Protein AF-V9E8K0-F1 (afdb_monomer_lite)

Foldseek 3Di:
DPPPVVQVCCLVCLLVDDPVRLVVQLVPDPSSVQSSLVVLQVVLCVQQNDFLADFSPSVVLSVLLVLLLDQLQFQKKKKKWKAFPVRDIDIDIQRHWDKDDALVVVVVVVVVVVVLVVVLVVLVVVVVVVVVVPVPDDPVVVVVSVVVNVVSVVVVVVVVVVCVVVVVVCLQPPPFNGHFIKTKRKDKDFADDPVSLVRVVGQKMKIWMWMDSNVPDTDTLAPIDIDDADDWDFDDDDPDTDTRQDWDKDASAAAPDDLAGGSAFMWIWHDHNRMIIIITIHGSQSVCVCPRPFPDHPVQKDKWKWKDKANDIDTFDFFHWHWHQDNRNRWIKIKTKGFKDDQDDDDDDDDDDDDPPDPRSHIDTHPPGHFPQADDPQAWIKIWMWMKMARNVVRDIFTLDTDIDTDHRDPPPDPPPVVVVVVVVPVPDDDDDDDDDDDDDPDDPLPPWDWDWDDDHQAKIWIWTAGSNRTTGMIMIMHTPQSNCCRVVRDDTHPPVPVPD

Radius of gyration: 29.41 Å; chains: 1; bounding box: 73×80×91 Å

pLDDT: mean 72.66, std 20.84, range [24.86, 96.69]

Sequence (501 aa):
MIDASVVAPLPFVLGFCSLSELQRLSQVSRDVSSICELEWRLRTIERFGELRFATSHWRRCFLLRSQFRRKAVDQVTARVYLMNNRGETRFFPIERGTPLMCSRERAVVYNRCKRMFDLSLRINRSIQEISTLIGMVSVDEARGLLNEHISLMASVAALRGSLNFESELFQIFPAPVLLDTNSLLRVTHKFQDEEDEEFLQSSLMMMQVWASIDGVIYRPLAPPSTIQETPDRVQQIGENVEETATYASLKLHELSGMTISIDDNTLRYRLQRDELCVNALVSNTYLLYLFNPLQYRPLDWTFDAMLQVGDARYILPVQREGVFLNTTSYALRVFLSYGKLPENPPSNQEQSVVTESATSTGARGAEDSDPLEIPYDGQREIFAFHLTATNRISKKTYVIASKATCLSLLPSNGTAVERRLRQMSIESTSTLSDEEADENDPNTTSVPPLERHVHLPFDAMICYCFAPSCRLQYVEFAIGFEPLMHLLGVTHFLPDTVAAC

Organism: NCBI:txid1317065

Secondary structure (DSSP, 8-state):
---HHHHTTHHHHGGGS-HHHHHHHTTT-HHHHHHHHHHHHHHHHHHH---SS--S-HHHHHHHHHHHTS-GGGG-EEEEEEEETT--EEEEEE--PEEE--HHHHHHHHHHHHHHHHHHHHHHHHHHHHHHTTTSS-HHHHHHHHHHHHHHHHHHHHHHHHHHHHHHHHHHS------S-EEEEEEEEE--SHHHHHHHT-S-EEEEEEEESSSS--EESSS-EEE-PPPPEEEEETTEEEEE---EEEE--B-TT-SS---TTEEEEEEETTEEEEEEEEEHHHHHHHT-SSS--GGGEEEEEEEEETTEEEEEP--EEEEEE-TTT--EEEEEEES---SS-----------------PPSS-TTPPP--B---SSSEEEEEEEEEEETTT--EEEEEEEEEEE--SPP---THHHHHHHTTTSSS-----------------PPPEEEEEEETTTEEEEEEE-TTS-EEEEEEEEEHHHHHHHTTSS--S-GGGTT-

Structure (mmCIF, N/CA/C/O backbone):
data_AF-V9E8K0-F1
#
_entry.id   AF-V9E8K0-F1
#
loop_
_atom_site.group_PDB
_atom_site.id
_atom_site.type_symbol
_atom_site.label_atom_id
_atom_site.label_alt_id
_atom_site.label_comp_id
_atom_site.label_asym_id
_atom_site.label_entity_id
_atom_site.label_seq_id
_atom_site.pdbx_PDB_ins_code
_atom_site.Cartn_x
_atom_site.Cartn_y
_atom_site.Cartn_z
_atom_site.occupancy
_atom_site.B_iso_or_equiv
_atom_site.auth_seq_id
_atom_site.auth_comp_id
_atom_site.auth_asym_id
_atom_site.auth_atom_id
_atom_site.pdbx_PDB_model_num
ATOM 1 N N . MET A 1 1 ? 10.922 12.868 -39.659 1.00 47.31 1 MET A N 1
ATOM 2 C CA . MET A 1 1 ? 12.319 12.402 -39.573 1.00 47.31 1 MET A CA 1
ATOM 3 C C . MET A 1 1 ? 13.053 13.406 -38.711 1.00 47.31 1 MET A C 1
ATOM 5 O O . MET A 1 1 ? 13.063 14.573 -39.077 1.00 47.31 1 MET A O 1
ATOM 9 N N . ILE A 1 2 ? 13.527 13.000 -37.534 1.00 54.31 2 ILE A N 1
ATOM 10 C CA . ILE A 1 2 ? 14.369 13.864 -36.697 1.00 54.31 2 ILE A CA 1
ATOM 11 C C . ILE A 1 2 ? 15.773 13.798 -37.290 1.00 54.31 2 ILE A C 1
ATOM 13 O O . ILE A 1 2 ? 16.250 12.714 -37.614 1.00 54.31 2 ILE A O 1
ATOM 17 N N . ASP A 1 3 ? 16.375 14.961 -37.501 1.00 59.09 3 ASP A N 1
ATOM 18 C CA . ASP A 1 3 ? 17.667 15.098 -38.159 1.00 59.09 3 ASP A CA 1
ATOM 19 C C . ASP A 1 3 ? 18.757 14.403 -37.322 1.00 59.09 3 ASP A C 1
ATOM 21 O O . ASP A 1 3 ? 18.910 14.682 -36.129 1.00 59.09 3 ASP A O 1
ATOM 25 N N . ALA A 1 4 ? 19.492 13.456 -37.915 1.00 60.75 4 ALA A N 1
ATOM 26 C CA . ALA A 1 4 ? 20.487 12.639 -37.205 1.00 60.75 4 ALA A CA 1
ATOM 27 C C . ALA A 1 4 ? 21.604 13.496 -36.570 1.00 60.75 4 ALA A C 1
ATOM 29 O O . ALA A 1 4 ? 22.212 13.102 -35.572 1.00 60.75 4 ALA A O 1
ATOM 30 N N . SER A 1 5 ? 21.810 14.700 -37.109 1.00 60.84 5 SER A N 1
ATOM 31 C CA . SER A 1 5 ? 22.703 15.745 -36.602 1.00 60.84 5 SER A CA 1
ATOM 32 C C . SER A 1 5 ? 22.314 16.270 -35.208 1.00 60.84 5 SER A C 1
ATOM 34 O O . SER A 1 5 ? 23.192 16.639 -34.431 1.00 60.84 5 SER A O 1
ATOM 36 N N . VAL A 1 6 ? 21.022 16.260 -34.858 1.00 62.91 6 VAL A N 1
ATOM 37 C CA . VAL A 1 6 ? 20.491 16.765 -33.575 1.00 62.91 6 VAL A CA 1
ATOM 38 C C . VAL A 1 6 ? 20.568 15.704 -32.473 1.00 62.91 6 VAL A C 1
ATOM 40 O O . VAL A 1 6 ? 20.659 16.030 -31.291 1.00 62.91 6 VAL A O 1
ATOM 43 N N . VAL A 1 7 ? 20.556 14.422 -32.849 1.00 69.56 7 VAL A N 1
ATOM 44 C CA . VAL A 1 7 ? 20.485 13.292 -31.909 1.00 69.56 7 VAL A CA 1
ATOM 45 C C . VAL A 1 7 ? 21.875 12.809 -31.476 1.00 69.56 7 VAL A C 1
ATOM 47 O O . VAL A 1 7 ? 22.059 12.415 -30.325 1.00 69.56 7 VAL A O 1
ATOM 50 N N . ALA A 1 8 ? 22.870 12.897 -32.363 1.00 74.50 8 ALA A N 1
ATOM 51 C CA . ALA A 1 8 ? 24.246 12.468 -32.109 1.00 74.50 8 ALA A CA 1
ATOM 52 C C . ALA A 1 8 ? 24.926 13.075 -30.856 1.00 74.50 8 ALA A C 1
ATOM 54 O O . ALA A 1 8 ? 25.620 12.330 -30.161 1.00 74.50 8 ALA A O 1
ATOM 55 N N . PRO A 1 9 ? 24.755 14.370 -30.507 1.00 83.62 9 PRO A N 1
ATOM 56 C CA . PRO A 1 9 ? 25.406 14.934 -29.324 1.00 83.62 9 PRO A CA 1
ATOM 57 C C . PRO A 1 9 ? 24.703 14.582 -28.005 1.00 83.62 9 PRO A C 1
ATOM 59 O O . PRO A 1 9 ? 25.306 14.756 -26.947 1.00 83.62 9 PRO A O 1
ATOM 62 N N . LEU A 1 10 ? 23.456 14.088 -28.033 1.00 84.25 10 LEU A N 1
ATOM 63 C CA . LEU A 1 10 ? 22.649 13.890 -26.822 1.00 84.25 10 LEU A CA 1
ATOM 64 C C . LEU A 1 10 ? 23.365 13.056 -25.748 1.00 84.25 10 LEU A C 1
ATOM 66 O O . LEU A 1 10 ? 23.474 13.566 -24.636 1.00 84.25 10 LEU A O 1
ATOM 70 N N . PRO A 1 11 ? 23.924 11.859 -26.025 1.00 86.38 11 PRO A N 1
ATOM 71 C CA . PRO A 1 11 ? 24.576 11.049 -24.991 1.00 86.38 11 PRO A CA 1
ATOM 72 C C . PRO A 1 11 ? 25.681 11.780 -24.216 1.00 86.38 11 PRO A C 1
ATOM 74 O O . PRO A 1 11 ? 25.874 11.509 -23.036 1.00 86.38 11 PRO A O 1
ATOM 77 N N . PHE A 1 12 ? 26.373 12.731 -24.852 1.00 86.69 12 PHE A N 1
ATOM 78 C CA . PHE A 1 12 ? 27.422 13.528 -24.214 1.00 86.69 12 PHE A CA 1
ATOM 79 C C . PHE A 1 12 ? 26.866 14.654 -23.336 1.00 86.69 12 PHE A C 1
ATOM 81 O O . PHE A 1 12 ? 27.519 15.060 -22.382 1.00 86.69 12 PHE A O 1
ATOM 88 N N . VAL A 1 13 ? 25.673 15.167 -23.648 1.00 90.06 13 VAL A N 1
ATOM 89 C CA . VAL A 1 13 ? 25.053 16.297 -22.939 1.00 90.06 13 VAL A CA 1
ATOM 90 C C . VAL A 1 13 ? 24.163 15.830 -21.782 1.00 90.06 13 VAL A C 1
ATOM 92 O O . VAL A 1 13 ? 24.047 16.538 -20.784 1.00 90.06 13 VAL A O 1
ATOM 95 N N . LEU A 1 14 ? 23.559 14.638 -21.879 1.00 92.50 14 LEU A N 1
ATOM 96 C CA . LEU A 1 14 ? 22.559 14.152 -20.916 1.00 92.50 14 LEU A CA 1
ATOM 97 C C . LEU A 1 14 ? 23.055 14.135 -19.461 1.00 92.50 14 LEU A C 1
ATOM 99 O O . LEU A 1 14 ? 22.293 14.506 -18.567 1.00 92.50 14 LEU A O 1
ATOM 103 N N . GLY A 1 15 ? 24.326 13.790 -19.226 1.00 90.75 15 GLY A N 1
ATOM 104 C CA . GLY A 1 15 ? 24.934 13.798 -17.889 1.00 90.75 15 GLY A CA 1
ATOM 105 C C . GLY A 1 15 ? 24.971 15.182 -17.226 1.00 90.75 15 GLY A C 1
ATOM 106 O O . GLY A 1 15 ? 24.965 15.284 -16.002 1.00 90.75 15 GLY A O 1
ATOM 107 N N . PHE A 1 16 ? 24.940 16.258 -18.017 1.00 92.94 16 PHE A N 1
ATOM 108 C CA . PHE A 1 16 ? 24.946 17.641 -17.529 1.00 92.94 16 PHE A CA 1
ATOM 109 C C . PHE A 1 16 ? 23.541 18.221 -17.336 1.00 92.94 16 PHE A C 1
ATOM 111 O O . PHE A 1 16 ? 23.392 19.281 -16.731 1.00 92.94 16 PHE A O 1
ATOM 118 N N . CYS A 1 17 ? 22.498 17.549 -17.832 1.00 94.19 17 CYS A N 1
ATOM 119 C CA . CYS A 1 17 ? 21.128 18.023 -17.689 1.00 94.19 17 CYS A CA 1
ATOM 120 C C . CYS A 1 17 ? 20.660 17.933 -16.231 1.00 94.19 17 CYS A C 1
ATOM 122 O O . CYS A 1 17 ? 20.807 16.907 -15.561 1.00 94.19 17 CYS A O 1
ATOM 124 N N . SER A 1 18 ? 19.970 18.959 -15.750 1.00 94.75 18 SER A N 1
ATOM 125 C CA . SER A 1 18 ? 19.160 18.859 -14.536 1.00 94.75 18 SER A CA 1
ATOM 126 C C . SER A 1 18 ? 18.033 17.826 -14.704 1.00 94.75 18 SER A C 1
ATOM 128 O O . SER A 1 18 ? 17.677 17.421 -15.814 1.00 94.75 18 SER A O 1
ATOM 130 N N . LEU A 1 19 ? 17.437 17.376 -13.593 1.00 93.62 19 LEU A N 1
ATOM 131 C CA . LEU A 1 19 ? 16.329 16.406 -13.638 1.00 93.62 19 LEU A CA 1
ATOM 132 C C . LEU A 1 19 ? 15.124 16.925 -14.437 1.00 93.62 19 LEU A C 1
ATOM 134 O O . LEU A 1 19 ? 14.486 16.158 -15.156 1.00 93.62 19 LEU A O 1
ATOM 138 N N . SER A 1 20 ? 14.822 18.220 -14.328 1.00 94.69 20 SER A N 1
ATOM 139 C CA . SER A 1 20 ? 13.716 18.849 -15.049 1.00 94.69 20 SER A CA 1
ATOM 140 C C . SER A 1 20 ? 13.994 18.938 -16.551 1.00 94.69 20 SER A C 1
ATOM 142 O O . SER A 1 20 ? 13.098 18.662 -17.349 1.00 94.69 20 SER A O 1
ATOM 144 N N . GLU A 1 21 ? 15.225 19.262 -16.952 1.00 95.06 21 GLU A N 1
ATOM 145 C CA . GLU A 1 21 ? 15.648 19.263 -18.357 1.00 95.06 21 GLU A CA 1
ATOM 146 C C . GLU A 1 21 ? 15.596 17.859 -18.955 1.00 95.06 21 GLU A C 1
ATOM 148 O O . GLU A 1 21 ? 14.969 17.667 -19.995 1.00 95.06 21 GLU A O 1
ATOM 153 N N . LEU A 1 22 ? 16.157 16.860 -18.265 1.00 95.00 22 LEU A N 1
ATOM 154 C CA . LEU A 1 22 ? 16.130 15.467 -18.711 1.00 95.00 22 LEU A CA 1
ATOM 155 C C . LEU A 1 22 ? 14.690 14.955 -18.877 1.00 95.00 22 LEU A C 1
ATOM 157 O O . LEU A 1 22 ? 14.371 14.267 -19.852 1.00 95.00 22 LEU A O 1
ATOM 161 N N . GLN A 1 23 ? 13.790 15.325 -17.961 1.00 93.81 23 GLN A N 1
ATOM 162 C CA . GLN A 1 23 ? 12.373 14.968 -18.041 1.00 93.81 23 GLN A CA 1
ATOM 163 C C . GLN A 1 23 ? 11.674 15.598 -19.248 1.00 93.81 23 GLN A C 1
ATOM 165 O O . GLN A 1 23 ? 10.901 14.904 -19.913 1.00 93.81 23 GLN A O 1
ATOM 170 N N . ARG A 1 24 ? 11.951 16.874 -19.546 1.00 93.62 24 ARG A N 1
ATOM 171 C CA . ARG A 1 24 ? 11.415 17.561 -20.731 1.00 93.62 24 ARG A CA 1
ATOM 172 C C . ARG A 1 24 ? 11.976 16.962 -22.021 1.00 93.62 24 ARG A C 1
ATOM 174 O O . ARG A 1 24 ? 11.206 16.670 -22.929 1.00 93.62 24 ARG A O 1
ATOM 181 N N . LEU A 1 25 ? 13.283 16.696 -22.081 1.00 92.06 25 LEU A N 1
ATOM 182 C CA . LEU A 1 25 ? 13.934 16.050 -23.229 1.00 92.06 25 LEU A CA 1
ATOM 183 C C . LEU A 1 25 ? 13.323 14.678 -23.528 1.00 92.06 25 LEU A C 1
ATOM 185 O O . LEU A 1 25 ? 12.982 14.381 -24.670 1.00 92.06 25 LEU A O 1
ATOM 189 N N . SER A 1 26 ? 13.061 13.888 -22.485 1.00 91.25 26 SER A N 1
ATOM 190 C CA . SER A 1 26 ? 12.426 12.568 -22.600 1.00 91.25 26 SER A CA 1
ATOM 191 C C . SER A 1 26 ? 10.980 12.610 -23.131 1.00 91.25 26 SER A C 1
ATOM 193 O O . SER A 1 26 ? 10.356 11.564 -23.289 1.00 91.25 26 SER A O 1
ATOM 195 N N . GLN A 1 27 ? 10.391 13.792 -23.332 1.00 90.81 27 GLN A N 1
ATOM 196 C CA . GLN A 1 27 ? 9.046 13.978 -23.891 1.00 90.81 27 GLN A CA 1
ATOM 197 C C . GLN A 1 27 ? 9.064 14.500 -25.336 1.00 90.81 27 GLN A C 1
ATOM 199 O O . GLN A 1 27 ? 8.005 14.564 -25.952 1.00 90.81 27 GLN A O 1
ATOM 204 N N . VAL A 1 28 ? 10.233 14.854 -25.886 1.00 89.94 28 VAL A N 1
ATOM 205 C CA . VAL A 1 28 ? 10.355 15.471 -27.219 1.00 89.94 28 VAL A CA 1
ATOM 206 C C . VAL A 1 28 ? 9.994 14.490 -28.335 1.00 89.94 28 VAL A C 1
ATOM 208 O O . VAL A 1 28 ? 9.241 14.828 -29.245 1.00 89.94 28 VAL A O 1
ATOM 211 N N . SER A 1 29 ? 10.532 13.271 -28.285 1.00 89.50 29 SER A N 1
ATOM 212 C CA . SER A 1 29 ? 10.239 12.218 -29.259 1.00 89.50 29 SER A CA 1
ATOM 213 C C . SER A 1 29 ? 10.556 10.831 -28.703 1.00 89.50 29 SER A C 1
ATOM 215 O O . SER A 1 29 ? 11.235 10.699 -27.683 1.00 89.50 29 SER A O 1
ATOM 217 N N . ARG A 1 30 ? 10.091 9.781 -29.393 1.00 88.25 30 ARG A N 1
ATOM 218 C CA . ARG A 1 30 ? 10.386 8.388 -29.024 1.00 88.25 30 ARG A CA 1
ATOM 219 C C . ARG A 1 30 ? 11.887 8.085 -29.080 1.00 88.25 30 ARG A C 1
ATOM 221 O O . ARG A 1 30 ? 12.404 7.467 -28.154 1.00 88.25 30 ARG A O 1
ATOM 228 N N . ASP A 1 31 ? 12.571 8.564 -30.117 1.00 88.06 31 ASP A N 1
ATOM 229 C CA . ASP A 1 31 ? 14.006 8.332 -30.313 1.00 88.06 31 ASP A CA 1
ATOM 230 C C . ASP A 1 31 ? 14.822 9.020 -29.213 1.00 88.06 31 ASP A C 1
ATOM 232 O O . ASP A 1 31 ? 15.639 8.379 -28.555 1.00 88.06 31 ASP A O 1
ATOM 236 N N . VAL A 1 32 ? 14.520 10.292 -28.921 1.00 90.25 32 VAL A N 1
ATOM 237 C CA . VAL A 1 32 ? 15.170 11.038 -27.830 1.00 90.25 32 VAL A CA 1
ATOM 238 C C . VAL A 1 32 ? 14.882 10.377 -26.484 1.00 90.25 32 VAL A C 1
ATOM 240 O O . VAL A 1 32 ? 15.805 10.167 -25.702 1.00 90.25 32 VAL A O 1
ATOM 243 N N . SER A 1 33 ? 13.631 9.973 -26.228 1.00 90.44 33 SER A N 1
ATOM 244 C CA . SER A 1 33 ? 13.269 9.266 -24.996 1.00 90.44 33 SER A CA 1
ATOM 245 C C . SER A 1 33 ? 14.080 7.987 -24.819 1.00 90.44 33 SER A C 1
ATOM 247 O O . SER A 1 33 ? 14.540 7.733 -23.712 1.00 90.44 33 SER A O 1
ATOM 249 N N . SER A 1 34 ? 14.279 7.199 -25.881 1.00 90.62 34 SER A N 1
ATOM 250 C CA . SER A 1 34 ? 15.046 5.949 -25.807 1.00 90.62 34 SER A CA 1
ATOM 251 C C . SER A 1 34 ? 16.511 6.176 -25.426 1.00 90.62 34 SER A C 1
ATOM 253 O O . SER A 1 34 ? 17.070 5.405 -24.650 1.00 90.62 34 SER A O 1
ATOM 255 N N . ILE A 1 35 ? 17.109 7.274 -25.893 1.00 92.50 35 ILE A N 1
ATOM 256 C CA . ILE A 1 35 ? 18.480 7.660 -25.542 1.00 92.50 35 ILE A CA 1
ATOM 257 C C . ILE A 1 35 ? 18.530 8.171 -24.099 1.00 92.50 35 ILE A C 1
ATOM 259 O O . ILE A 1 35 ? 19.432 7.804 -23.346 1.00 92.50 35 ILE A O 1
ATOM 263 N N . CYS A 1 36 ? 17.535 8.959 -23.677 1.00 94.50 36 CYS A N 1
ATOM 264 C CA . CYS A 1 36 ? 17.428 9.438 -22.300 1.00 94.50 36 CYS A CA 1
ATOM 265 C C . CYS A 1 36 ? 17.302 8.300 -21.273 1.00 94.50 36 CYS A C 1
ATOM 267 O O . CYS A 1 36 ? 17.732 8.487 -20.137 1.00 94.50 36 CYS A O 1
ATOM 269 N N . GLU A 1 37 ? 16.746 7.133 -21.628 1.00 94.81 37 GLU A N 1
ATOM 270 C CA . GLU A 1 37 ? 16.641 5.987 -20.705 1.00 94.81 37 GLU A CA 1
ATOM 271 C C . GLU A 1 37 ? 18.011 5.509 -20.189 1.00 94.81 37 GLU A C 1
ATOM 273 O O . GLU A 1 37 ? 18.098 5.029 -19.059 1.00 94.81 37 GLU A O 1
ATOM 278 N N . LEU A 1 38 ? 19.093 5.685 -20.961 1.00 93.50 38 LEU A N 1
ATOM 279 C CA . LEU A 1 38 ? 20.454 5.358 -20.515 1.00 93.50 38 LEU A CA 1
ATOM 280 C C . LEU A 1 38 ? 20.895 6.246 -19.347 1.00 93.50 38 LEU A C 1
ATOM 282 O O . LEU A 1 38 ? 21.416 5.750 -18.350 1.00 93.50 38 LEU A O 1
ATOM 286 N N . GLU A 1 39 ? 20.630 7.547 -19.440 1.00 95.75 39 GLU A N 1
ATOM 287 C CA . GLU A 1 39 ? 20.922 8.494 -18.364 1.00 95.75 39 GLU A CA 1
ATOM 288 C C . GLU A 1 39 ? 19.992 8.271 -17.162 1.00 95.75 39 GLU A C 1
ATOM 290 O O . GLU A 1 39 ? 20.435 8.268 -16.012 1.00 95.75 39 GLU A O 1
ATOM 295 N N . TRP A 1 40 ? 18.702 8.002 -17.403 1.00 96.69 40 TRP A N 1
ATOM 296 C CA . TRP A 1 40 ? 17.770 7.643 -16.330 1.00 96.69 40 TRP A CA 1
ATOM 297 C C . TRP A 1 40 ? 18.204 6.390 -15.578 1.00 96.69 40 TRP A C 1
ATOM 299 O O . TRP A 1 40 ? 18.036 6.334 -14.358 1.00 96.69 40 TRP A O 1
ATOM 309 N N . ARG A 1 41 ? 18.782 5.400 -16.267 1.00 96.31 41 ARG A N 1
ATOM 310 C CA . ARG A 1 41 ? 19.356 4.212 -15.633 1.00 96.31 41 ARG A CA 1
ATOM 311 C C . ARG A 1 41 ? 20.466 4.586 -14.660 1.00 96.31 41 ARG A C 1
ATOM 313 O O . ARG A 1 41 ? 20.396 4.172 -13.505 1.00 96.31 41 ARG A O 1
ATOM 320 N N . LEU A 1 42 ? 21.447 5.378 -15.100 1.00 95.81 42 LEU A N 1
ATOM 321 C CA . LEU A 1 42 ? 22.566 5.806 -14.253 1.00 95.81 42 LEU A CA 1
ATOM 322 C C . LEU A 1 42 ? 22.064 6.529 -12.999 1.00 95.81 42 LEU A C 1
ATOM 324 O O . LEU A 1 42 ? 22.392 6.123 -11.887 1.00 95.81 42 LEU A O 1
ATOM 328 N N . ARG A 1 43 ? 21.161 7.505 -13.165 1.00 96.06 43 ARG A N 1
ATOM 329 C CA . ARG A 1 43 ? 20.579 8.262 -12.042 1.00 96.06 43 ARG A CA 1
ATOM 330 C C . ARG A 1 43 ? 19.723 7.412 -11.112 1.00 96.06 43 ARG A C 1
ATOM 332 O O . ARG A 1 43 ? 19.647 7.691 -9.919 1.00 96.06 43 ARG A O 1
ATOM 339 N N . THR A 1 44 ? 19.043 6.397 -11.643 1.00 96.25 44 THR A N 1
ATOM 340 C CA . THR A 1 44 ? 18.262 5.461 -10.822 1.00 96.25 44 THR A CA 1
ATOM 341 C C . THR A 1 44 ? 19.187 4.617 -9.961 1.00 96.25 44 THR A C 1
ATOM 343 O O . THR A 1 44 ? 18.964 4.537 -8.759 1.00 96.25 44 THR A O 1
ATOM 346 N N . ILE A 1 45 ? 20.239 4.043 -10.550 1.00 95.69 45 ILE A N 1
ATOM 347 C CA . ILE A 1 45 ? 21.202 3.202 -9.829 1.00 95.69 45 ILE A CA 1
ATOM 348 C C . ILE A 1 45 ? 21.948 4.022 -8.776 1.00 95.69 45 ILE A C 1
ATOM 350 O O . ILE A 1 45 ? 22.035 3.600 -7.627 1.00 95.69 45 ILE A O 1
ATOM 354 N N . GLU A 1 46 ? 22.421 5.215 -9.135 1.00 95.31 46 GLU A N 1
ATOM 355 C CA . GLU A 1 46 ? 23.119 6.113 -8.210 1.00 95.31 46 GLU A CA 1
ATOM 356 C C . GLU A 1 46 ? 22.240 6.497 -7.012 1.00 95.31 46 GLU A C 1
ATOM 358 O O . GLU A 1 46 ? 22.695 6.505 -5.869 1.00 95.31 46 GLU A O 1
ATOM 363 N N . ARG A 1 47 ? 20.961 6.804 -7.257 1.00 94.56 47 ARG A N 1
ATOM 364 C CA . ARG A 1 47 ? 20.073 7.348 -6.224 1.00 94.56 47 ARG A CA 1
ATOM 365 C C . ARG A 1 47 ? 19.328 6.293 -5.411 1.00 94.56 47 ARG A C 1
ATOM 367 O O . ARG A 1 47 ? 19.015 6.548 -4.250 1.00 94.56 47 ARG A O 1
ATOM 374 N N . PHE A 1 48 ? 18.980 5.167 -6.025 1.00 94.12 48 PHE A N 1
ATOM 375 C CA . PHE A 1 48 ? 18.075 4.159 -5.463 1.00 94.12 48 PHE A CA 1
ATOM 376 C C . PHE A 1 48 ? 18.682 2.751 -5.419 1.00 94.12 48 PHE A C 1
ATOM 378 O O . PHE A 1 48 ? 18.059 1.844 -4.867 1.00 94.12 48 PHE A O 1
ATOM 385 N N . GLY A 1 49 ? 19.890 2.563 -5.952 1.00 92.50 49 GLY A N 1
ATOM 386 C CA . GLY A 1 49 ? 20.533 1.260 -6.073 1.00 92.50 49 GLY A CA 1
ATOM 387 C C . GLY A 1 49 ? 20.026 0.446 -7.264 1.00 92.50 49 GLY A C 1
ATOM 388 O O . GLY A 1 49 ? 19.192 0.886 -8.060 1.00 92.50 49 GLY A O 1
ATOM 389 N N . GLU A 1 50 ? 20.561 -0.765 -7.402 1.00 90.56 50 GLU A N 1
ATOM 390 C CA . GLU A 1 50 ? 20.192 -1.664 -8.492 1.00 90.56 50 GLU A CA 1
ATOM 391 C C . GLU A 1 50 ? 18.755 -2.187 -8.363 1.00 90.56 50 GLU A C 1
ATOM 393 O O . GLU A 1 50 ? 18.267 -2.509 -7.275 1.00 90.56 50 GLU A O 1
ATOM 398 N N . LEU A 1 51 ? 18.076 -2.309 -9.507 1.00 89.94 51 LEU A N 1
ATOM 399 C CA . LEU A 1 51 ? 16.762 -2.938 -9.584 1.00 89.94 51 LEU A CA 1
ATOM 400 C C . LEU A 1 51 ? 16.914 -4.461 -9.611 1.00 89.94 51 LEU A C 1
ATOM 402 O O . LEU A 1 51 ? 17.752 -5.004 -10.324 1.00 89.94 51 LEU A O 1
ATOM 406 N N . ARG A 1 52 ? 16.034 -5.163 -8.894 1.00 85.50 52 ARG A N 1
ATOM 407 C CA . ARG A 1 52 ? 15.985 -6.638 -8.852 1.00 85.50 52 ARG A CA 1
ATOM 408 C C . ARG A 1 52 ? 15.235 -7.261 -10.040 1.00 85.50 52 ARG A C 1
ATOM 410 O O . ARG A 1 52 ? 14.912 -8.447 -10.030 1.00 85.50 52 ARG A O 1
ATOM 417 N N . PHE A 1 53 ? 14.935 -6.460 -11.057 1.00 88.75 53 PHE A N 1
ATOM 418 C CA . PHE A 1 53 ? 14.259 -6.873 -12.280 1.00 88.75 53 PHE A CA 1
ATOM 419 C C . PHE A 1 53 ? 14.809 -6.102 -13.484 1.00 88.75 53 PHE A C 1
ATOM 421 O O . PHE A 1 53 ? 15.290 -4.976 -13.353 1.00 88.75 53 PHE A O 1
ATOM 428 N N . ALA A 1 54 ? 14.724 -6.708 -14.668 1.00 88.88 54 ALA A N 1
ATOM 429 C CA . ALA A 1 54 ? 15.128 -6.066 -15.913 1.00 88.88 54 ALA A CA 1
ATOM 430 C C . ALA A 1 54 ? 14.030 -5.123 -16.425 1.00 88.88 54 ALA A C 1
ATOM 432 O O . ALA A 1 54 ? 12.856 -5.492 -16.464 1.00 88.88 54 ALA A O 1
ATOM 433 N N . THR A 1 55 ? 14.412 -3.919 -16.855 1.00 90.62 55 THR A N 1
ATOM 434 C CA . THR A 1 55 ? 13.489 -2.927 -17.418 1.00 90.62 55 THR A CA 1
ATOM 435 C C . THR A 1 55 ? 14.161 -2.059 -18.478 1.00 90.62 55 THR A C 1
ATOM 437 O O . THR A 1 55 ? 15.361 -1.789 -18.417 1.00 90.62 55 THR A O 1
ATOM 440 N N . SER A 1 56 ? 13.363 -1.596 -19.438 1.00 88.94 56 SER A N 1
ATOM 441 C CA . SER A 1 56 ? 13.707 -0.532 -20.387 1.00 88.94 56 SER A CA 1
ATOM 442 C C . SER A 1 56 ? 13.074 0.818 -20.023 1.00 88.94 56 SER A C 1
ATOM 444 O O . SER A 1 56 ? 13.224 1.778 -20.769 1.00 88.94 56 SER A O 1
ATOM 446 N N . HIS A 1 57 ? 12.343 0.899 -18.907 1.00 92.00 57 HIS A N 1
ATOM 447 C CA . HIS A 1 57 ? 11.561 2.068 -18.493 1.00 92.00 57 HIS A CA 1
ATOM 448 C C . HIS A 1 57 ? 12.125 2.710 -17.216 1.00 92.00 57 HIS A C 1
ATOM 450 O O . HIS A 1 57 ? 11.394 2.985 -16.258 1.00 92.00 57 HIS A O 1
ATOM 456 N N . TRP A 1 58 ? 13.433 2.966 -17.206 1.00 94.81 58 TRP A N 1
ATOM 457 C CA . TRP A 1 58 ? 14.177 3.527 -16.076 1.00 94.81 58 TRP A CA 1
ATOM 458 C C . TRP A 1 58 ? 13.621 4.866 -15.613 1.00 94.81 58 TRP A C 1
ATOM 460 O O . TRP A 1 58 ? 13.481 5.088 -14.410 1.00 94.81 58 TRP A O 1
ATOM 470 N N . ARG A 1 59 ? 13.203 5.725 -16.547 1.00 94.38 59 ARG A N 1
ATOM 471 C CA . ARG A 1 59 ? 12.534 6.990 -16.228 1.00 94.38 59 ARG A CA 1
ATOM 472 C C . ARG A 1 59 ? 11.326 6.790 -15.314 1.00 94.38 59 ARG A C 1
ATOM 474 O O . ARG A 1 59 ? 11.139 7.541 -14.358 1.00 94.38 59 ARG A O 1
ATOM 481 N N . ARG A 1 60 ? 10.472 5.806 -15.613 1.00 93.06 60 ARG A N 1
ATOM 482 C CA . ARG A 1 60 ? 9.248 5.555 -14.834 1.00 93.06 60 ARG A CA 1
ATOM 483 C C . ARG A 1 60 ? 9.591 5.056 -13.436 1.00 93.06 60 ARG A C 1
ATOM 485 O O . ARG A 1 60 ? 9.021 5.565 -12.476 1.00 93.06 60 ARG A O 1
ATOM 492 N N . CYS A 1 61 ? 10.551 4.136 -13.326 1.00 94.19 61 CYS A N 1
ATOM 493 C CA . CYS A 1 61 ? 11.063 3.669 -12.037 1.00 94.19 61 CYS A CA 1
ATOM 494 C C . CYS A 1 61 ? 11.618 4.837 -11.212 1.00 94.19 61 CYS A C 1
ATOM 496 O O . CYS A 1 61 ? 11.226 5.012 -10.062 1.00 94.19 61 CYS A O 1
ATOM 498 N N . PHE A 1 62 ? 12.448 5.699 -11.810 1.00 95.31 62 PHE A N 1
ATOM 499 C CA . PHE A 1 62 ? 12.999 6.874 -11.134 1.00 95.31 62 PHE A CA 1
ATOM 500 C C . PHE A 1 62 ? 11.905 7.794 -10.581 1.00 95.31 62 PHE A C 1
ATOM 502 O O . PHE A 1 62 ? 11.966 8.212 -9.423 1.00 95.31 62 PHE A O 1
ATOM 509 N N . LEU A 1 63 ? 10.904 8.126 -11.404 1.00 93.88 63 LEU A N 1
ATOM 510 C CA . LEU A 1 63 ? 9.810 9.017 -11.011 1.00 93.88 63 LEU A CA 1
ATOM 511 C C . LEU A 1 63 ? 8.955 8.402 -9.898 1.00 93.88 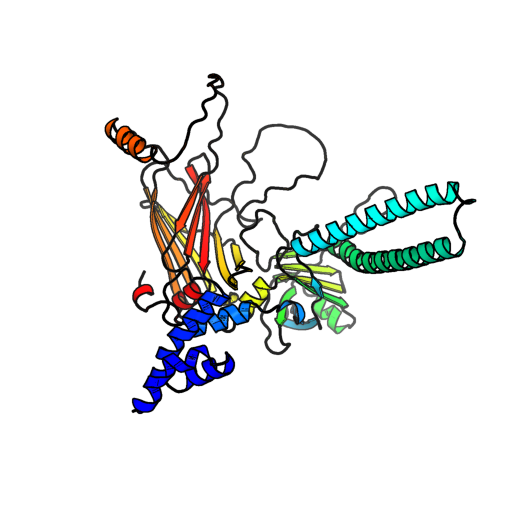63 LEU A C 1
ATOM 513 O O . LEU A 1 63 ? 8.614 9.092 -8.939 1.00 93.88 63 LEU A O 1
ATOM 517 N N . LEU A 1 64 ? 8.662 7.104 -9.989 1.00 94.81 64 LEU A N 1
ATOM 518 C CA . LEU A 1 64 ? 7.893 6.389 -8.977 1.00 94.81 64 LEU A CA 1
ATOM 519 C C . LEU A 1 64 ? 8.643 6.308 -7.639 1.00 94.81 64 LEU A C 1
ATOM 521 O O . LEU A 1 64 ? 8.091 6.675 -6.604 1.00 94.81 64 LEU A O 1
ATOM 525 N N . ARG A 1 65 ? 9.927 5.934 -7.652 1.00 94.25 65 ARG A N 1
ATOM 526 C CA . ARG A 1 65 ? 10.783 5.918 -6.450 1.00 94.25 65 ARG A CA 1
ATOM 527 C C . ARG A 1 65 ? 10.963 7.306 -5.844 1.00 94.25 65 ARG A C 1
ATOM 529 O O . ARG A 1 65 ? 10.956 7.462 -4.626 1.00 94.25 65 ARG A O 1
ATOM 536 N N . SER A 1 66 ? 11.058 8.335 -6.686 1.00 93.69 66 SER A N 1
ATOM 537 C CA . SER A 1 66 ? 11.094 9.729 -6.232 1.00 93.69 66 SER A CA 1
ATOM 538 C C . SER A 1 66 ? 9.795 10.142 -5.537 1.00 93.69 66 SER A C 1
ATOM 540 O O . SER A 1 66 ? 9.847 10.865 -4.544 1.00 93.69 66 SER A O 1
ATOM 542 N N . GLN A 1 67 ? 8.641 9.662 -6.010 1.00 92.12 67 GLN A N 1
ATOM 543 C CA . GLN A 1 67 ? 7.354 9.882 -5.350 1.00 92.12 67 GLN A CA 1
ATOM 544 C C . GLN A 1 67 ? 7.285 9.151 -4.000 1.00 92.12 67 GLN A C 1
ATOM 546 O O . GLN A 1 67 ? 6.856 9.751 -3.017 1.00 92.12 67 GLN A O 1
ATOM 551 N N . PHE A 1 68 ? 7.769 7.907 -3.917 1.00 92.12 68 PHE A N 1
ATOM 552 C CA . PHE A 1 68 ? 7.812 7.141 -2.662 1.00 92.12 68 PHE A CA 1
ATOM 553 C C . PHE A 1 68 ? 8.802 7.673 -1.624 1.00 92.12 68 PHE A C 1
ATOM 555 O O . PHE A 1 68 ? 8.721 7.327 -0.453 1.00 92.12 68 PHE A O 1
ATOM 562 N N . ARG A 1 69 ? 9.706 8.571 -2.008 1.00 90.88 69 ARG A N 1
ATOM 563 C CA . ARG A 1 69 ? 10.567 9.274 -1.054 1.00 90.88 69 ARG A CA 1
ATOM 564 C C . ARG A 1 69 ? 9.842 10.366 -0.252 1.00 90.88 69 ARG A C 1
ATOM 566 O O . ARG A 1 69 ? 10.392 10.872 0.727 1.00 90.88 69 ARG A O 1
ATOM 573 N N . ARG A 1 70 ? 8.642 10.783 -0.662 1.00 88.94 70 ARG A N 1
ATOM 574 C CA . ARG A 1 70 ? 7.908 11.872 -0.000 1.00 88.94 70 ARG A CA 1
ATOM 575 C C . ARG A 1 70 ? 7.440 11.465 1.400 1.00 88.94 70 ARG A C 1
ATOM 577 O O . ARG A 1 70 ? 7.060 10.321 1.633 1.00 88.94 70 ARG A O 1
ATOM 584 N N . LYS A 1 71 ? 7.396 12.445 2.304 1.00 86.75 71 LYS A N 1
ATOM 585 C CA . LYS A 1 71 ? 6.704 12.350 3.594 1.00 86.75 71 LYS A CA 1
ATOM 586 C C . LYS A 1 71 ? 5.263 12.828 3.420 1.00 86.75 71 LYS A C 1
ATOM 588 O O . LYS A 1 71 ? 4.955 13.996 3.627 1.00 86.75 71 LYS A O 1
ATOM 593 N N . ALA A 1 72 ? 4.398 11.939 2.943 1.00 87.50 72 ALA A N 1
ATOM 594 C CA . ALA A 1 72 ? 2.974 12.211 2.771 1.00 87.50 72 ALA A CA 1
ATOM 595 C C . ALA A 1 72 ? 2.275 12.501 4.110 1.00 87.50 72 ALA A C 1
ATOM 597 O O . ALA A 1 72 ? 1.338 13.293 4.137 1.00 87.50 72 ALA A O 1
ATOM 598 N N . VAL A 1 73 ? 2.771 11.919 5.210 1.00 86.31 73 VAL A N 1
ATOM 599 C CA . VAL A 1 73 ? 2.218 12.055 6.573 1.00 86.31 73 VAL A CA 1
ATOM 600 C C . VAL A 1 73 ? 2.069 13.494 7.075 1.00 86.31 73 VAL A C 1
ATOM 602 O O . VAL A 1 73 ? 1.174 13.756 7.877 1.00 86.31 73 VAL A O 1
ATOM 605 N N . ASP A 1 74 ? 2.888 14.430 6.583 1.00 84.62 74 ASP A N 1
ATOM 606 C CA . ASP A 1 74 ? 2.932 15.820 7.064 1.00 84.62 74 ASP A CA 1
ATOM 607 C C . ASP A 1 74 ? 1.749 16.683 6.577 1.00 84.62 74 ASP A C 1
ATOM 609 O O . ASP A 1 74 ? 1.502 17.774 7.110 1.00 84.62 74 ASP A O 1
ATOM 613 N N . GLN A 1 75 ? 1.043 16.217 5.540 1.00 86.69 75 GLN A N 1
ATOM 614 C CA . GLN A 1 75 ? -0.009 16.952 4.820 1.00 86.69 75 GLN A CA 1
ATOM 615 C C . GLN A 1 75 ? -1.325 16.165 4.732 1.00 86.69 75 GLN A C 1
ATOM 617 O O . GLN A 1 75 ? -2.198 16.495 3.932 1.00 86.69 75 GLN A O 1
ATOM 622 N N . VAL A 1 76 ? -1.480 15.114 5.540 1.00 92.38 76 VAL A N 1
ATOM 623 C CA . VAL A 1 76 ? -2.679 14.272 5.488 1.00 92.38 76 VAL A CA 1
ATOM 624 C C . VAL A 1 76 ? -3.854 14.990 6.130 1.00 92.38 76 VAL A C 1
ATOM 626 O O . VAL A 1 76 ? -3.757 15.520 7.234 1.00 92.38 76 VAL A O 1
ATOM 629 N N . THR A 1 77 ? -4.981 14.948 5.443 1.00 94.56 77 THR A N 1
ATOM 630 C CA . THR A 1 77 ? -6.307 15.334 5.919 1.00 94.56 77 THR A CA 1
ATOM 631 C C . THR A 1 77 ? -7.235 14.138 5.753 1.00 94.56 77 THR A C 1
ATOM 633 O O . THR A 1 77 ? -6.906 13.185 5.038 1.00 94.56 77 THR A O 1
ATOM 636 N N . ALA A 1 78 ? -8.390 14.147 6.408 1.00 94.88 78 ALA A N 1
ATOM 637 C CA . ALA A 1 78 ? -9.368 13.086 6.213 1.00 94.88 78 ALA A CA 1
ATOM 638 C C . ALA A 1 78 ? -10.806 13.572 6.356 1.00 94.88 78 ALA A C 1
ATOM 640 O O . ALA A 1 78 ? -11.075 14.682 6.800 1.00 94.88 78 ALA A O 1
ATOM 641 N N . ARG A 1 79 ? -11.740 12.724 5.944 1.00 95.25 79 ARG A N 1
ATOM 642 C CA . ARG A 1 79 ? -13.176 12.870 6.153 1.00 95.25 79 ARG A CA 1
ATOM 643 C C . ARG A 1 79 ? -13.712 11.554 6.675 1.00 95.25 79 ARG A C 1
ATOM 645 O O . ARG A 1 79 ? -13.461 10.505 6.083 1.00 95.25 79 ARG A O 1
ATOM 652 N N . VAL A 1 80 ? -14.438 11.614 7.776 1.00 94.31 80 VAL A N 1
ATOM 653 C CA . VAL A 1 80 ? -15.168 10.470 8.315 1.00 94.31 80 VAL A CA 1
ATOM 654 C C . VAL A 1 80 ? -16.577 10.547 7.765 1.00 94.31 80 VAL A C 1
ATOM 656 O O . VAL A 1 80 ? -17.261 11.528 8.025 1.00 94.31 80 VAL A O 1
ATOM 659 N N . TYR A 1 81 ? -16.994 9.543 7.003 1.00 94.56 81 TYR A N 1
ATOM 660 C CA . TYR A 1 81 ? -18.365 9.393 6.532 1.00 94.56 81 TYR A CA 1
ATOM 661 C C . TYR A 1 81 ? -19.094 8.391 7.421 1.00 94.56 81 TYR A C 1
ATOM 663 O O . TYR A 1 81 ? -18.576 7.299 7.662 1.00 94.56 81 TYR A O 1
ATOM 671 N N . LEU A 1 82 ? -20.290 8.754 7.870 1.00 92.94 82 LEU A N 1
ATOM 672 C CA . LEU A 1 82 ? -21.235 7.874 8.544 1.00 92.94 82 LEU A CA 1
ATOM 673 C C . LEU A 1 82 ? -22.469 7.696 7.677 1.00 92.94 82 LEU A C 1
ATOM 675 O O . LEU A 1 82 ? -22.971 8.671 7.123 1.00 92.94 82 LEU A O 1
ATOM 679 N N . MET A 1 83 ? -22.973 6.471 7.603 1.00 92.12 83 MET A N 1
ATOM 680 C CA . MET A 1 83 ? -24.231 6.150 6.945 1.00 92.12 83 MET A CA 1
ATOM 681 C C . MET A 1 83 ? -25.108 5.316 7.873 1.00 92.12 83 MET A C 1
ATOM 683 O O . MET A 1 83 ? -24.635 4.321 8.426 1.00 92.12 83 MET A O 1
ATOM 687 N N . ASN A 1 84 ? -26.367 5.709 8.041 1.00 90.00 84 ASN A N 1
ATOM 688 C CA . ASN A 1 84 ? -27.340 4.938 8.815 1.00 90.00 84 ASN A CA 1
ATOM 689 C C . ASN A 1 84 ? -28.068 3.898 7.939 1.00 90.00 84 ASN A C 1
ATOM 691 O O . ASN A 1 84 ? -27.847 3.806 6.728 1.00 90.00 84 ASN A O 1
ATOM 695 N N . ASN A 1 85 ? -28.953 3.099 8.539 1.00 86.25 85 ASN A N 1
ATOM 696 C CA . ASN A 1 85 ? -29.712 2.067 7.826 1.00 86.25 85 ASN A CA 1
ATOM 697 C C . ASN A 1 85 ? -30.752 2.626 6.830 1.00 86.25 85 ASN A C 1
ATOM 699 O O . ASN A 1 85 ? -31.216 1.882 5.966 1.00 86.25 85 ASN A O 1
ATOM 703 N N . ARG A 1 86 ? -31.090 3.920 6.922 1.00 85.94 86 ARG A N 1
ATOM 704 C CA . ARG A 1 86 ? -31.974 4.637 5.989 1.00 85.94 86 ARG A CA 1
ATOM 705 C C . ARG A 1 86 ? -31.227 5.151 4.754 1.00 85.94 86 ARG A C 1
ATOM 707 O O . ARG A 1 86 ? -31.859 5.603 3.804 1.00 85.94 86 ARG A O 1
ATOM 714 N N . GLY A 1 87 ? -29.894 5.060 4.747 1.00 84.44 87 GLY A N 1
ATOM 715 C CA . GLY A 1 87 ? -29.039 5.582 3.680 1.00 84.44 87 GLY A CA 1
ATOM 716 C C . GLY A 1 87 ? -28.734 7.076 3.807 1.00 84.44 87 GLY A C 1
ATOM 717 O O . GLY A 1 87 ? -28.155 7.654 2.890 1.00 84.44 87 GLY A O 1
ATOM 718 N N . GLU A 1 88 ? -29.094 7.708 4.926 1.00 88.75 88 GLU A N 1
ATOM 719 C CA . GLU A 1 88 ? -28.687 9.079 5.222 1.00 88.75 88 GLU A CA 1
ATOM 720 C C . GLU A 1 88 ? -27.192 9.090 5.530 1.00 88.75 88 GLU A C 1
ATOM 722 O O . GLU A 1 88 ? -26.689 8.225 6.253 1.00 88.75 88 GLU A O 1
ATOM 727 N N . THR A 1 89 ? -26.472 10.067 4.978 1.00 90.31 89 THR A N 1
ATOM 728 C CA . THR A 1 89 ? -25.018 10.167 5.119 1.00 90.31 89 THR A CA 1
ATOM 729 C C . THR A 1 89 ? -24.608 11.485 5.743 1.00 90.31 89 THR A C 1
ATOM 731 O O . THR A 1 89 ? -24.990 12.548 5.254 1.00 90.31 89 THR A O 1
ATOM 734 N N . ARG A 1 90 ? -23.743 11.415 6.749 1.00 90.00 90 ARG A N 1
ATOM 735 C CA . ARG A 1 90 ? -23.112 12.572 7.389 1.00 90.00 90 ARG A CA 1
ATOM 736 C C . ARG A 1 90 ? -21.605 12.475 7.249 1.00 90.00 90 ARG A C 1
ATOM 738 O O . ARG A 1 90 ? -21.067 11.373 7.133 1.00 90.00 90 ARG A O 1
ATOM 745 N N . PHE A 1 91 ? -20.914 13.612 7.243 1.00 91.12 91 PHE A N 1
ATOM 746 C CA . PHE A 1 91 ? -19.458 13.603 7.234 1.00 91.12 91 PHE A CA 1
ATOM 747 C C . PHE A 1 91 ? -18.850 14.668 8.135 1.00 91.12 91 PHE A C 1
ATOM 749 O O . PHE A 1 91 ? -19.400 15.755 8.290 1.00 91.12 91 PHE A O 1
ATOM 756 N N . PHE A 1 92 ? -17.665 14.359 8.657 1.00 91.50 92 PHE A N 1
ATOM 757 C CA . PHE A 1 92 ? -16.900 15.249 9.527 1.00 91.50 92 PHE A CA 1
ATOM 758 C C . PHE A 1 92 ? -15.461 15.355 9.017 1.00 91.50 92 PHE A C 1
ATOM 760 O O . PHE A 1 92 ? -14.837 14.321 8.737 1.00 91.50 92 PHE A O 1
ATOM 767 N N . PRO A 1 93 ? -14.921 16.572 8.844 1.00 92.94 93 PRO A N 1
ATOM 768 C CA . PRO A 1 93 ? -13.554 16.757 8.390 1.00 92.94 93 PRO A CA 1
ATOM 769 C C . PRO A 1 93 ? -12.546 16.559 9.529 1.00 92.94 93 PRO A C 1
ATOM 771 O O . PRO A 1 93 ? -12.779 16.927 10.676 1.00 92.94 93 PRO A O 1
ATOM 774 N N . ILE A 1 94 ? -11.383 16.029 9.168 1.00 91.44 94 ILE A N 1
ATOM 775 C CA . ILE A 1 94 ? -10.151 16.043 9.952 1.00 91.44 94 ILE A CA 1
ATOM 776 C C . ILE A 1 94 ? -9.204 16.979 9.210 1.00 91.44 94 ILE A C 1
ATOM 778 O O . ILE A 1 94 ? -8.642 16.608 8.175 1.00 91.44 94 ILE A O 1
ATOM 782 N N . GLU A 1 95 ? -9.079 18.210 9.708 1.00 88.31 95 GLU A N 1
ATOM 783 C CA . GLU A 1 95 ? -8.379 19.292 9.002 1.00 88.31 95 GLU A CA 1
ATOM 784 C C . GLU A 1 95 ? -6.898 19.002 8.786 1.00 88.31 95 GLU A C 1
ATOM 786 O O . GLU A 1 95 ? -6.340 19.394 7.763 1.00 88.31 95 GLU A O 1
ATOM 791 N N . ARG A 1 96 ? -6.252 18.323 9.739 1.00 88.06 96 ARG A N 1
ATOM 792 C CA . ARG A 1 96 ? -4.843 17.958 9.638 1.00 88.06 96 ARG A CA 1
ATOM 793 C C . ARG A 1 96 ? -4.498 16.788 10.549 1.00 88.06 96 ARG A C 1
ATOM 795 O O . ARG A 1 96 ? -4.869 16.779 11.718 1.00 88.06 96 ARG A O 1
ATOM 802 N N . GLY A 1 97 ? -3.755 15.827 10.016 1.00 85.31 97 GLY A N 1
ATOM 803 C CA . GLY A 1 97 ? -3.138 14.763 10.795 1.00 85.31 97 GLY A CA 1
ATOM 804 C C . GLY A 1 97 ? -1.914 15.248 11.569 1.00 85.31 97 GLY A C 1
ATOM 805 O O . GLY A 1 97 ? -1.155 16.102 11.102 1.00 85.31 97 GLY A O 1
ATOM 806 N N . THR A 1 98 ? -1.711 14.681 12.752 1.00 86.31 98 THR A N 1
ATOM 807 C CA . THR A 1 98 ? -0.545 14.953 13.595 1.00 86.31 98 THR A CA 1
ATOM 808 C C . THR A 1 98 ? 0.572 13.971 13.242 1.00 86.31 98 THR A C 1
ATOM 810 O O . THR A 1 98 ? 0.389 12.767 13.438 1.00 86.31 98 THR A O 1
ATOM 813 N N . PRO A 1 99 ? 1.729 14.429 12.728 1.00 81.88 99 PRO A N 1
ATOM 814 C CA . PRO A 1 99 ? 2.831 13.537 12.395 1.00 81.88 99 PRO A CA 1
ATOM 815 C C . PRO A 1 99 ? 3.464 12.956 13.665 1.00 81.88 99 PRO A C 1
ATOM 817 O O . PRO A 1 99 ? 3.761 13.677 14.618 1.00 81.88 99 PRO A O 1
ATOM 820 N N . LEU A 1 100 ? 3.704 11.648 13.655 1.00 75.19 100 LEU A N 1
ATOM 821 C CA . LEU A 1 100 ? 4.338 10.894 14.729 1.00 75.19 100 LEU A CA 1
ATOM 822 C C . LEU A 1 100 ? 5.686 10.340 14.259 1.00 75.19 100 LEU A C 1
ATOM 824 O O . LEU A 1 100 ? 5.798 9.745 13.183 1.00 75.19 100 LEU A O 1
ATOM 828 N N . MET A 1 101 ? 6.709 10.531 15.093 1.00 64.38 101 MET A N 1
ATOM 829 C CA . MET A 1 101 ? 8.068 10.027 14.866 1.00 64.38 101 MET A CA 1
ATOM 830 C C . MET A 1 101 ? 8.101 8.495 14.965 1.00 64.38 101 MET A C 1
ATOM 832 O O . MET A 1 101 ? 7.392 7.909 15.784 1.00 64.38 101 MET A O 1
ATOM 836 N N . CYS A 1 102 ? 8.964 7.835 14.189 1.00 64.31 102 CYS A N 1
ATOM 837 C CA . CYS A 1 102 ? 9.122 6.380 14.274 1.00 64.31 102 CYS A CA 1
ATOM 838 C C . CYS A 1 102 ? 9.870 5.966 15.557 1.00 64.31 102 CYS A C 1
ATOM 840 O O . CYS A 1 102 ? 10.695 6.710 16.074 1.00 64.31 102 CYS A O 1
ATOM 842 N N . SER A 1 103 ? 9.637 4.759 16.068 1.00 58.91 103 SER A N 1
ATOM 843 C CA . SER A 1 103 ? 10.299 4.114 17.215 1.00 58.91 103 SER A CA 1
ATOM 844 C C . SER A 1 103 ? 11.822 4.171 17.171 1.00 58.91 103 SER A C 1
ATOM 846 O O . SER A 1 103 ? 12.431 4.269 18.227 1.00 58.91 103 SER A O 1
ATOM 848 N N . ARG A 1 104 ? 12.467 4.168 15.996 1.00 51.34 104 ARG A N 1
ATOM 849 C CA . ARG A 1 104 ? 13.927 4.334 15.893 1.00 51.34 104 ARG A CA 1
ATOM 850 C C . ARG A 1 104 ? 14.355 5.758 16.241 1.00 51.34 104 ARG A C 1
ATOM 852 O O . ARG A 1 104 ? 15.288 5.946 17.018 1.00 51.34 104 ARG A O 1
ATOM 859 N N . GLU A 1 105 ? 13.669 6.757 15.694 1.00 51.16 105 GLU A N 1
ATOM 860 C CA . GLU A 1 105 ? 13.885 8.167 16.030 1.00 51.16 105 GLU A CA 1
ATOM 861 C C . GLU A 1 105 ? 13.467 8.441 17.479 1.00 51.16 105 GLU A C 1
ATOM 863 O O . GLU A 1 105 ? 14.217 9.071 18.220 1.00 51.16 105 GLU A O 1
ATOM 868 N N . ARG A 1 106 ? 12.346 7.866 17.932 1.00 54.53 106 ARG A N 1
ATOM 869 C CA . ARG A 1 106 ? 11.884 7.916 19.323 1.00 54.53 106 ARG A CA 1
ATOM 870 C C . ARG A 1 106 ? 12.870 7.241 20.260 1.00 54.53 106 ARG A C 1
ATOM 872 O O . ARG A 1 106 ? 13.168 7.823 21.281 1.00 54.53 106 ARG A O 1
ATOM 879 N N . ALA A 1 107 ? 13.457 6.092 19.937 1.00 47.34 107 ALA A N 1
ATOM 880 C CA . ALA A 1 107 ? 14.473 5.443 20.766 1.00 47.34 107 ALA A CA 1
ATOM 881 C C . ALA A 1 107 ? 15.748 6.288 20.852 1.00 47.34 107 ALA A C 1
ATOM 883 O O . ALA A 1 107 ? 16.385 6.331 21.901 1.00 47.34 107 ALA A O 1
ATOM 884 N N . VAL A 1 108 ? 16.122 7.001 19.786 1.00 46.03 108 VAL A N 1
ATOM 885 C CA . VAL A 1 108 ? 17.217 7.982 19.825 1.00 46.03 108 VAL A CA 1
ATOM 886 C C . VAL A 1 108 ? 16.842 9.184 20.696 1.00 46.03 108 VAL A C 1
ATOM 888 O O . VAL A 1 108 ? 17.663 9.609 21.507 1.00 46.03 108 VAL A O 1
ATOM 891 N N . VAL A 1 109 ? 15.610 9.695 20.591 1.00 48.34 109 VAL A N 1
ATOM 892 C CA . VAL A 1 109 ? 15.086 10.780 21.436 1.00 48.34 109 VAL A CA 1
ATOM 893 C C . VAL A 1 109 ? 15.000 10.336 22.894 1.00 48.34 109 VAL A C 1
ATOM 895 O O . VAL A 1 109 ? 15.604 10.989 23.727 1.00 48.34 109 VAL A O 1
ATOM 898 N N . TYR A 1 110 ? 14.390 9.198 23.219 1.00 47.28 110 TYR A N 1
ATOM 899 C CA . TYR A 1 110 ? 14.339 8.613 24.559 1.00 47.28 110 TYR A CA 1
ATOM 900 C C . TYR A 1 110 ? 15.728 8.308 25.106 1.00 47.28 110 TYR A C 1
ATOM 902 O O . TYR A 1 110 ? 15.978 8.609 26.263 1.00 47.28 110 TYR A O 1
ATOM 910 N N . ASN A 1 111 ? 16.672 7.788 24.314 1.00 44.53 111 ASN A N 1
ATOM 911 C CA . ASN A 1 111 ? 18.054 7.614 24.775 1.00 44.53 111 ASN A CA 1
ATOM 912 C C . ASN A 1 111 ? 18.727 8.962 25.063 1.00 44.53 111 ASN A C 1
ATOM 914 O O . ASN A 1 111 ? 19.489 9.081 26.022 1.00 44.53 111 ASN A O 1
ATOM 918 N N . ARG A 1 112 ? 18.440 9.995 24.266 1.00 46.44 112 ARG A N 1
ATOM 919 C CA . ARG A 1 112 ? 18.947 11.357 24.476 1.00 46.44 112 ARG A CA 1
ATOM 920 C C . ARG A 1 112 ? 18.277 12.035 25.677 1.00 46.44 112 ARG A C 1
ATOM 922 O O . ARG A 1 112 ? 18.964 12.698 26.444 1.00 46.44 112 ARG A O 1
ATOM 929 N N . CYS A 1 113 ? 16.984 11.806 25.891 1.00 45.62 113 CYS A N 1
ATOM 930 C CA . CYS A 1 113 ? 16.189 12.285 27.018 1.00 45.62 113 CYS A CA 1
ATOM 931 C C . CYS A 1 113 ? 16.558 11.564 28.312 1.00 45.62 113 CYS A C 1
ATOM 933 O O . CYS A 1 113 ? 16.748 12.235 29.312 1.00 45.62 113 CYS A O 1
ATOM 935 N N . LYS A 1 114 ? 16.759 10.242 28.292 1.00 44.88 114 LYS A N 1
ATOM 936 C CA . LYS A 1 114 ? 17.281 9.449 29.414 1.00 44.88 114 LYS A CA 1
ATOM 937 C C . LYS A 1 114 ? 18.667 9.939 29.808 1.00 44.88 114 LYS A C 1
ATOM 939 O O . LYS A 1 114 ? 18.898 10.218 30.973 1.00 44.88 114 LYS A O 1
ATOM 944 N N . ARG A 1 115 ? 19.553 10.174 28.832 1.00 50.56 115 ARG A N 1
ATOM 945 C CA . ARG A 1 115 ? 20.854 10.810 29.089 1.00 50.56 115 ARG A CA 1
ATOM 946 C C . ARG A 1 115 ? 20.714 12.222 29.664 1.00 50.56 115 ARG A C 1
ATOM 948 O O . ARG A 1 115 ? 21.476 12.544 30.561 1.00 50.56 115 ARG A O 1
ATOM 955 N N . MET A 1 116 ? 19.764 13.042 29.201 1.00 46.66 116 MET A N 1
ATOM 956 C CA . MET A 1 116 ? 19.500 14.375 29.774 1.00 46.66 116 MET A CA 1
ATOM 957 C C . MET A 1 116 ? 18.902 14.313 31.186 1.00 46.66 116 MET A C 1
ATOM 959 O O . MET A 1 116 ? 19.275 15.125 32.023 1.00 46.66 116 MET A O 1
ATOM 963 N N . PHE A 1 117 ? 18.025 13.352 31.475 1.00 47.19 117 PHE A N 1
ATOM 964 C CA . PHE A 1 117 ? 17.450 13.134 32.804 1.00 47.19 117 PHE A CA 1
ATOM 965 C C . PHE A 1 117 ? 18.509 12.614 33.780 1.00 47.19 117 PHE A C 1
ATOM 967 O O . PHE A 1 117 ? 18.654 13.149 34.874 1.00 47.19 117 PHE A O 1
ATOM 974 N N . ASP A 1 118 ? 19.325 11.648 33.352 1.00 50.16 118 ASP A N 1
ATOM 975 C CA . ASP A 1 118 ? 20.468 11.134 34.113 1.00 50.16 118 ASP A CA 1
ATOM 976 C C . ASP A 1 118 ? 21.543 12.211 34.325 1.00 50.16 118 ASP A C 1
ATOM 978 O O . ASP A 1 118 ? 22.243 12.191 35.339 1.00 50.16 118 ASP A O 1
ATOM 982 N N . LEU A 1 119 ? 21.709 13.137 33.371 1.00 50.28 119 LEU A N 1
ATOM 983 C CA . LEU A 1 119 ? 22.584 14.305 33.501 1.00 50.28 119 LEU A CA 1
ATOM 984 C C . LEU A 1 119 ? 21.986 15.324 34.481 1.00 50.28 119 LEU A C 1
ATOM 986 O O . LEU A 1 119 ? 22.700 15.798 35.351 1.00 50.28 119 LEU A O 1
ATOM 990 N N . SER A 1 120 ? 20.684 15.612 34.399 1.00 47.34 120 SER A N 1
ATOM 991 C CA . SER A 1 120 ? 19.965 16.504 35.320 1.00 47.34 120 SER A CA 1
ATOM 992 C C . SER A 1 120 ? 20.008 15.988 36.762 1.00 47.34 120 SER A C 1
ATOM 994 O O . SER A 1 120 ? 20.325 16.747 37.674 1.00 47.34 120 SER A O 1
ATOM 996 N N . LEU A 1 121 ? 19.795 14.685 36.974 1.00 51.81 121 LEU A N 1
ATOM 997 C CA . LEU A 1 121 ? 19.917 14.036 38.283 1.00 51.81 121 LEU A CA 1
ATOM 998 C C . LEU A 1 121 ? 21.359 14.062 38.806 1.00 51.81 121 LEU A C 1
ATOM 1000 O O . LEU A 1 121 ? 21.576 14.331 39.987 1.00 51.81 121 LEU A O 1
ATOM 1004 N N . ARG A 1 122 ? 22.356 13.837 37.937 1.00 54.25 122 ARG A N 1
ATOM 1005 C CA . ARG A 1 122 ? 23.778 13.953 38.304 1.00 54.25 122 ARG A CA 1
ATOM 1006 C C . ARG A 1 122 ? 24.188 15.384 38.630 1.00 54.25 122 ARG A C 1
ATOM 1008 O O . ARG A 1 122 ? 24.925 15.575 39.589 1.00 54.25 122 ARG A O 1
ATOM 1015 N N . ILE A 1 123 ? 23.692 16.373 37.891 1.00 52.25 123 ILE A N 1
ATOM 1016 C CA . ILE A 1 123 ? 23.916 17.795 38.171 1.00 52.25 123 ILE A CA 1
ATOM 1017 C C . ILE A 1 123 ? 23.231 18.183 39.484 1.00 52.25 123 ILE A C 1
ATOM 1019 O O . ILE A 1 123 ? 23.863 18.823 40.308 1.00 52.25 123 ILE A O 1
ATOM 1023 N N . ASN A 1 124 ? 22.000 17.739 39.749 1.00 50.28 124 ASN A N 1
ATOM 1024 C CA . ASN A 1 124 ? 21.321 17.994 41.026 1.00 50.28 124 ASN A CA 1
ATOM 1025 C C . ASN A 1 124 ? 22.062 17.369 42.215 1.00 50.28 124 ASN A C 1
ATOM 1027 O O . ASN A 1 124 ? 22.192 18.009 43.256 1.00 50.28 124 ASN A O 1
ATOM 1031 N N . ARG A 1 125 ? 22.596 16.153 42.054 1.00 58.00 125 ARG A N 1
ATOM 1032 C CA . ARG A 1 125 ? 23.449 15.512 43.063 1.00 58.00 125 ARG A CA 1
ATOM 1033 C C . ARG A 1 125 ? 24.766 16.269 43.249 1.00 58.00 125 ARG A C 1
ATOM 1035 O O . ARG A 1 125 ? 25.139 16.556 44.378 1.00 58.00 125 ARG A O 1
ATOM 1042 N N . SER A 1 126 ? 25.407 16.678 42.156 1.00 51.28 126 SER A N 1
ATOM 1043 C CA . SER A 1 126 ? 26.624 17.494 42.186 1.00 51.28 126 SER A CA 1
ATOM 1044 C C . SER A 1 126 ? 26.378 18.877 42.796 1.00 51.28 126 SER A C 1
ATOM 1046 O O . SER A 1 126 ? 27.229 19.362 43.521 1.00 51.28 126 SER A O 1
ATOM 1048 N N . ILE A 1 127 ? 25.212 19.495 42.593 1.00 51.75 127 ILE A N 1
ATOM 1049 C CA . ILE A 1 127 ? 24.826 20.771 43.209 1.00 51.75 127 ILE A CA 1
ATOM 1050 C C . ILE A 1 127 ? 24.476 20.593 44.681 1.00 51.75 127 ILE A C 1
ATOM 1052 O O . ILE A 1 127 ? 24.763 21.495 45.452 1.00 51.75 127 ILE A O 1
ATOM 1056 N N . GLN A 1 128 ? 23.890 19.473 45.107 1.00 55.59 128 GLN A N 1
ATOM 1057 C CA . GLN A 1 128 ? 23.742 19.168 46.535 1.00 55.59 128 GLN A CA 1
ATOM 1058 C C . GLN A 1 128 ? 25.113 18.986 47.193 1.00 55.59 128 GLN A C 1
ATOM 1060 O O . GLN A 1 128 ? 25.344 19.542 48.261 1.00 55.59 128 GLN A O 1
ATOM 1065 N N . GLU A 1 129 ? 26.044 18.314 46.515 1.00 54.84 129 GLU A N 1
ATOM 1066 C CA . GLU A 1 129 ? 27.439 18.159 46.946 1.00 54.84 129 GLU A CA 1
ATOM 1067 C C . GLU A 1 129 ? 28.195 19.513 46.948 1.00 54.84 129 GLU A C 1
ATOM 1069 O O . GLU A 1 129 ? 28.898 19.841 47.905 1.00 54.84 129 GLU A O 1
ATOM 1074 N N . ILE A 1 130 ? 27.981 20.371 45.945 1.00 51.25 130 ILE A N 1
ATOM 1075 C CA . ILE A 1 130 ? 28.510 21.747 45.886 1.00 51.25 130 ILE A CA 1
ATOM 1076 C C . ILE A 1 130 ? 27.810 22.644 46.916 1.00 51.25 130 ILE A C 1
ATOM 1078 O O . ILE A 1 130 ? 28.442 23.521 47.493 1.00 51.25 130 ILE A O 1
ATOM 1082 N N . SER A 1 131 ? 26.533 22.403 47.213 1.00 50.44 131 SER A N 1
ATOM 1083 C CA . SER A 1 131 ? 25.765 23.125 48.231 1.00 50.44 131 SER A CA 1
ATOM 1084 C C . SER A 1 131 ? 26.215 22.767 49.638 1.00 50.44 131 SER A C 1
ATOM 1086 O O . SER A 1 131 ? 26.234 23.627 50.511 1.00 50.44 131 SER A O 1
ATOM 1088 N N . THR A 1 132 ? 26.672 21.533 49.852 1.00 56.44 132 THR A N 1
ATOM 1089 C CA . THR A 1 132 ? 27.404 21.154 51.069 1.00 56.44 132 THR A CA 1
ATOM 1090 C C . THR A 1 132 ? 28.822 21.735 51.124 1.00 56.44 132 THR A C 1
ATOM 1092 O O . THR A 1 132 ? 29.398 21.812 52.204 1.00 56.44 132 THR A O 1
ATOM 1095 N N . LEU A 1 133 ? 29.360 22.198 49.989 1.00 50.75 133 LEU A N 1
ATOM 1096 C CA . LEU A 1 133 ? 30.604 22.974 49.867 1.00 50.75 133 LEU A CA 1
ATOM 1097 C C . LEU A 1 133 ? 30.363 24.501 49.828 1.00 50.75 133 LEU A C 1
ATOM 1099 O O . LEU A 1 133 ? 31.318 25.264 49.637 1.00 50.75 133 LEU A O 1
ATOM 1103 N N . ILE A 1 134 ? 29.116 24.976 49.999 1.00 48.47 134 ILE A N 1
ATOM 1104 C CA . ILE A 1 134 ? 28.809 26.413 50.001 1.00 48.47 134 ILE A CA 1
ATOM 1105 C C . ILE A 1 134 ? 29.555 27.076 51.161 1.00 48.47 134 ILE A C 1
ATOM 1107 O O . ILE A 1 134 ? 29.342 26.794 52.338 1.00 48.47 134 ILE A O 1
ATOM 1111 N N . GLY A 1 135 ? 30.480 27.940 50.747 1.00 55.53 135 GLY A N 1
ATOM 1112 C CA . GLY A 1 135 ? 31.616 28.460 51.498 1.00 55.53 135 GLY A CA 1
ATOM 1113 C C . GLY A 1 135 ? 32.841 28.664 50.591 1.00 55.53 135 GLY A C 1
ATOM 1114 O O . GLY A 1 135 ? 33.689 29.492 50.906 1.00 55.53 135 GLY A O 1
ATOM 1115 N N . MET A 1 136 ? 32.915 27.960 49.446 1.00 56.09 136 MET A N 1
ATOM 1116 C CA . MET A 1 136 ? 34.110 27.928 48.580 1.00 56.09 136 MET A CA 1
ATOM 1117 C C . MET A 1 136 ? 33.925 28.365 47.107 1.00 56.09 136 MET A C 1
ATOM 1119 O O . MET A 1 136 ? 34.913 28.378 46.379 1.00 56.09 136 MET A O 1
ATOM 1123 N N . VAL A 1 137 ? 32.721 28.733 46.642 1.00 56.81 137 VAL A N 1
ATOM 1124 C CA . VAL A 1 137 ? 32.457 29.081 45.220 1.00 56.81 137 VAL A CA 1
ATOM 1125 C C . VAL A 1 137 ? 31.937 30.518 45.078 1.00 56.81 137 VAL A C 1
ATOM 1127 O O . VAL A 1 137 ? 31.227 31.014 45.954 1.00 56.81 137 VAL A O 1
ATOM 1130 N N . SER A 1 138 ? 32.306 31.195 43.984 1.00 61.62 138 SER A N 1
ATOM 1131 C CA . SER A 1 138 ? 31.920 32.584 43.705 1.00 61.62 138 SER A CA 1
ATOM 1132 C C . SER A 1 138 ? 30.427 32.734 43.365 1.00 61.62 138 SER A C 1
ATOM 1134 O O . SER A 1 138 ? 29.794 31.837 42.805 1.00 61.62 138 SER A O 1
ATOM 1136 N N . VAL A 1 139 ? 29.849 33.897 43.690 1.00 56.00 139 VAL A N 1
ATOM 1137 C CA . VAL A 1 139 ? 28.418 34.196 43.468 1.00 56.00 139 VAL A CA 1
ATOM 1138 C C . VAL A 1 139 ? 28.049 34.191 41.976 1.00 56.00 139 VAL A C 1
ATOM 1140 O O . VAL A 1 139 ? 26.934 33.809 41.616 1.00 56.00 139 VAL A O 1
ATOM 1143 N N . ASP A 1 140 ? 28.985 34.561 41.100 1.00 59.88 140 ASP A N 1
ATOM 1144 C CA . ASP A 1 140 ? 28.749 34.645 39.655 1.00 59.88 140 ASP A CA 1
ATOM 1145 C C . ASP A 1 140 ? 28.712 33.264 38.980 1.00 59.88 140 ASP A C 1
ATOM 1147 O O . ASP A 1 140 ? 27.853 33.020 38.129 1.00 59.88 140 ASP A O 1
ATOM 1151 N N . GLU A 1 141 ? 29.552 32.317 39.411 1.00 60.19 141 GLU A N 1
ATOM 1152 C CA . GLU A 1 141 ? 29.497 30.924 38.937 1.00 60.19 141 GLU A CA 1
ATOM 1153 C C . GLU A 1 141 ? 28.213 30.221 39.385 1.00 60.19 141 GLU A C 1
ATOM 1155 O O . GLU A 1 141 ? 27.571 29.529 38.591 1.00 60.19 141 GLU A O 1
ATOM 1160 N N . ALA A 1 142 ? 27.778 30.459 40.627 1.00 54.38 142 ALA A N 1
ATOM 1161 C CA . ALA A 1 142 ? 26.513 29.926 41.131 1.00 54.38 142 ALA A CA 1
ATOM 1162 C C . ALA A 1 142 ? 25.315 30.425 40.302 1.00 54.38 142 ALA A C 1
ATOM 1164 O O . ALA A 1 142 ? 24.383 29.670 40.015 1.00 54.38 142 ALA A O 1
ATOM 1165 N N . ARG A 1 143 ? 25.354 31.689 39.862 1.00 60.75 143 ARG A N 1
ATOM 1166 C CA . ARG A 1 143 ? 24.311 32.290 39.024 1.00 60.75 143 ARG A CA 1
ATOM 1167 C C . ARG A 1 143 ? 24.318 31.746 37.591 1.00 60.75 143 ARG A C 1
ATOM 1169 O O . ARG A 1 143 ? 23.244 31.556 37.019 1.00 60.75 143 ARG A O 1
ATOM 1176 N N . GLY A 1 144 ? 25.494 31.460 37.029 1.00 63.88 144 GLY A N 1
ATOM 1177 C CA . GLY A 1 144 ? 25.636 30.788 35.732 1.00 63.88 144 GLY A CA 1
ATOM 1178 C C . GLY A 1 144 ? 25.012 29.389 35.732 1.00 63.88 144 GLY A C 1
ATOM 1179 O O . GLY A 1 144 ? 24.173 29.087 34.882 1.00 63.88 144 GLY A O 1
ATOM 1180 N N . LEU A 1 145 ? 25.327 28.586 36.752 1.00 56.38 145 LEU A N 1
ATOM 1181 C CA . LEU A 1 145 ? 24.794 27.228 36.921 1.00 56.38 145 LEU A CA 1
ATOM 1182 C C . LEU A 1 145 ? 23.269 27.205 37.130 1.00 56.38 145 LEU A C 1
ATOM 1184 O O . LEU A 1 145 ? 22.571 26.352 36.580 1.00 56.38 145 LEU A O 1
ATOM 1188 N N . LEU A 1 146 ? 22.724 28.172 37.877 1.00 57.66 146 LEU A N 1
ATOM 1189 C CA . LEU A 1 146 ? 21.276 28.331 38.064 1.00 57.66 146 LEU A CA 1
ATOM 1190 C C . LEU A 1 146 ? 20.541 28.660 36.755 1.00 57.66 146 LEU A C 1
ATOM 1192 O O . LEU A 1 146 ? 19.463 28.119 36.501 1.00 57.66 146 LEU A O 1
ATOM 1196 N N . ASN A 1 147 ? 21.116 29.511 35.904 1.00 64.12 147 ASN A N 1
ATOM 1197 C CA . ASN A 1 147 ? 20.511 29.862 34.618 1.00 64.12 147 ASN A CA 1
ATOM 1198 C C . ASN A 1 147 ? 20.501 28.678 33.636 1.00 64.12 147 ASN A C 1
ATOM 1200 O O . ASN A 1 147 ? 19.493 28.455 32.959 1.00 64.12 147 ASN A O 1
ATOM 1204 N N . GLU A 1 148 ? 21.574 27.883 33.590 1.00 61.78 148 GLU A N 1
ATOM 1205 C CA . GLU A 1 148 ? 21.599 26.637 32.810 1.00 61.78 148 GLU A CA 1
ATOM 1206 C C . GLU A 1 148 ? 20.546 25.637 33.309 1.00 61.78 148 GLU A C 1
ATOM 1208 O O . GLU A 1 148 ? 19.848 25.017 32.503 1.00 61.78 148 GLU A O 1
ATOM 1213 N N . HIS A 1 149 ? 20.351 25.536 34.628 1.00 56.72 149 HIS A N 1
ATOM 1214 C CA . HIS A 1 149 ? 19.333 24.673 35.228 1.00 56.72 149 HIS A CA 1
ATOM 1215 C C . HIS A 1 149 ? 17.902 25.087 34.857 1.00 56.72 149 HIS A C 1
ATOM 1217 O O . HIS A 1 149 ? 17.088 24.234 34.503 1.00 56.72 149 HIS A O 1
ATOM 1223 N N . ILE A 1 150 ? 17.587 26.386 34.879 1.00 59.06 150 ILE A N 1
ATOM 1224 C CA . ILE A 1 150 ? 16.268 26.891 34.465 1.00 59.06 150 ILE A CA 1
ATOM 1225 C C . ILE A 1 150 ? 16.017 26.588 32.980 1.00 59.06 150 ILE A C 1
ATOM 1227 O O . ILE A 1 150 ? 14.924 26.151 32.617 1.00 59.06 150 ILE A O 1
ATOM 1231 N N . SER A 1 151 ? 17.033 26.747 32.126 1.00 61.34 151 SER A N 1
ATOM 1232 C CA . SER A 1 151 ? 16.941 26.410 30.699 1.00 61.34 151 SER A CA 1
ATOM 1233 C C . SER A 1 151 ? 16.726 24.905 30.463 1.00 61.34 151 SER A C 1
ATOM 1235 O O . SER A 1 151 ? 15.883 24.505 29.651 1.00 61.34 151 SER A O 1
ATOM 1237 N N . LEU A 1 152 ? 17.417 24.055 31.230 1.00 55.81 152 LEU A N 1
ATOM 1238 C CA . LEU A 1 152 ? 17.240 22.600 31.220 1.00 55.81 152 LEU A CA 1
ATOM 1239 C C . LEU A 1 152 ? 15.849 22.184 31.716 1.00 55.81 152 LEU A C 1
ATOM 1241 O O . LEU A 1 152 ? 15.195 21.370 31.068 1.00 55.81 152 LEU A O 1
ATOM 1245 N N . MET A 1 153 ? 15.355 22.770 32.808 1.00 53.78 153 MET A N 1
ATOM 1246 C CA . MET A 1 153 ? 14.015 22.502 33.346 1.00 53.78 153 MET A CA 1
ATOM 1247 C C . MET A 1 153 ? 12.907 22.951 32.391 1.00 53.78 153 MET A C 1
ATOM 1249 O O . MET A 1 153 ? 11.933 22.224 32.206 1.00 53.78 153 MET A O 1
ATOM 1253 N N . ALA A 1 154 ? 13.068 24.094 31.723 1.00 58.16 154 ALA A N 1
ATOM 1254 C CA . ALA A 1 154 ? 12.152 24.536 30.673 1.00 58.16 154 ALA A CA 1
ATOM 1255 C C . ALA A 1 154 ? 12.149 23.567 29.477 1.00 58.16 154 ALA A C 1
ATOM 1257 O O . ALA A 1 154 ? 11.087 23.230 28.955 1.00 58.16 154 ALA A O 1
ATOM 1258 N N . SER A 1 155 ? 13.320 23.048 29.094 1.00 53.66 155 SER A N 1
ATOM 1259 C CA . SER A 1 155 ? 13.447 22.033 28.040 1.00 53.66 155 SER A CA 1
ATOM 1260 C C . SER A 1 155 ? 12.794 20.703 28.440 1.00 53.66 155 SER A C 1
ATOM 1262 O O . SER A 1 155 ? 12.105 20.087 27.629 1.00 53.66 155 SER A O 1
ATOM 1264 N N . VAL A 1 156 ? 12.939 20.281 29.702 1.00 51.03 156 VAL A N 1
ATOM 1265 C CA . VAL A 1 156 ? 12.274 19.093 30.269 1.00 51.03 156 VAL A CA 1
ATOM 1266 C C . VAL A 1 156 ? 10.759 19.288 30.365 1.00 51.03 156 VAL A C 1
ATOM 1268 O O . VAL A 1 156 ? 10.015 18.356 30.082 1.00 51.03 156 VAL A O 1
ATOM 1271 N N . ALA A 1 157 ? 10.275 20.481 30.711 1.00 50.41 157 ALA A N 1
ATOM 1272 C CA . ALA A 1 157 ? 8.846 20.791 30.743 1.00 50.41 157 ALA A CA 1
ATOM 1273 C C . ALA A 1 157 ? 8.227 20.816 29.334 1.00 50.41 157 ALA A C 1
ATOM 1275 O O . ALA A 1 157 ? 7.150 20.257 29.133 1.00 50.41 157 ALA A O 1
ATOM 1276 N N . ALA A 1 158 ? 8.929 21.375 28.342 1.00 54.12 158 ALA A N 1
ATOM 1277 C CA . ALA A 1 158 ? 8.532 21.308 26.933 1.00 54.12 158 ALA A CA 1
ATOM 1278 C C . ALA A 1 158 ? 8.512 19.856 26.409 1.00 54.12 158 ALA A C 1
ATOM 1280 O O . ALA A 1 158 ? 7.584 19.448 25.705 1.00 54.12 158 ALA A O 1
ATOM 1281 N N . LEU A 1 159 ? 9.493 19.045 26.822 1.00 49.69 159 LEU A N 1
ATOM 1282 C CA . LEU A 1 159 ? 9.516 17.602 26.576 1.00 49.69 159 LEU A CA 1
ATOM 1283 C C . LEU A 1 159 ? 8.340 16.897 27.258 1.00 49.69 159 LEU A C 1
ATOM 1285 O O . LEU A 1 159 ? 7.659 16.116 26.613 1.00 49.69 159 LEU A O 1
ATOM 1289 N N . ARG A 1 160 ? 8.030 17.205 28.519 1.00 44.47 160 ARG A N 1
ATOM 1290 C CA . ARG A 1 160 ? 6.892 16.624 29.247 1.00 44.47 160 ARG A CA 1
ATOM 1291 C C . ARG A 1 160 ? 5.549 16.988 28.610 1.00 44.47 160 ARG A C 1
ATOM 1293 O O . ARG A 1 160 ? 4.684 16.129 28.528 1.00 44.47 160 ARG A O 1
ATOM 1300 N N . GLY A 1 161 ? 5.395 18.205 28.090 1.00 44.91 161 GLY A N 1
ATOM 1301 C CA . GLY A 1 161 ? 4.236 18.580 27.272 1.00 44.91 161 GLY A CA 1
ATOM 1302 C C . GLY A 1 161 ? 4.121 17.744 25.992 1.00 44.91 161 GLY A C 1
ATOM 1303 O O . GLY A 1 161 ? 3.023 17.350 25.613 1.00 44.91 161 GLY A O 1
ATOM 1304 N N . SER A 1 162 ? 5.258 17.391 25.383 1.00 45.44 162 SER A N 1
ATOM 1305 C CA . SER A 1 162 ? 5.315 16.485 24.225 1.00 45.44 162 SER A CA 1
ATOM 1306 C C . SER A 1 162 ? 5.031 15.019 24.599 1.00 45.44 162 SER A C 1
ATOM 1308 O O . SER A 1 162 ? 4.458 14.290 23.799 1.00 45.44 162 SER A O 1
ATOM 1310 N N . LEU A 1 163 ? 5.390 14.593 25.818 1.00 40.97 163 LEU A N 1
ATOM 1311 C CA . LEU A 1 163 ? 5.160 13.243 26.356 1.00 40.97 163 LEU A CA 1
ATOM 1312 C C . LEU A 1 163 ? 3.745 13.056 26.954 1.00 40.97 163 LEU A C 1
ATOM 1314 O O . LEU A 1 163 ? 3.248 11.939 26.986 1.00 40.97 163 LEU A O 1
ATOM 1318 N N . ASN A 1 164 ? 3.052 14.111 27.400 1.00 37.00 164 ASN A N 1
ATOM 1319 C CA . ASN A 1 164 ? 1.652 14.014 27.861 1.00 37.00 164 ASN A CA 1
ATOM 1320 C C . ASN A 1 164 ? 0.696 13.618 26.718 1.00 37.00 164 ASN A C 1
ATOM 1322 O O . ASN A 1 164 ? -0.271 12.888 26.927 1.00 37.00 164 ASN A O 1
ATOM 1326 N N . PHE A 1 165 ? 1.004 14.033 25.488 1.00 42.00 165 PHE A N 1
ATOM 1327 C CA . PHE A 1 165 ? 0.347 13.505 24.291 1.00 42.00 165 PHE A CA 1
ATOM 1328 C C . PHE A 1 165 ? 0.579 11.988 24.136 1.00 42.00 165 PHE A C 1
ATOM 1330 O O . PHE A 1 165 ? -0.290 11.264 23.655 1.00 42.00 165 PHE A O 1
ATOM 1337 N N . GLU A 1 166 ? 1.724 11.481 24.601 1.00 47.59 166 GLU A N 1
ATOM 1338 C CA . GLU A 1 166 ? 2.038 10.053 24.571 1.00 47.59 166 GLU A CA 1
ATOM 1339 C C . GLU A 1 166 ? 1.246 9.252 25.615 1.00 47.59 166 GLU A C 1
ATOM 1341 O O . GLU A 1 166 ? 0.872 8.125 25.313 1.00 47.59 166 GLU A O 1
ATOM 1346 N N . SER A 1 167 ? 0.909 9.818 26.786 1.00 45.09 167 SER A N 1
ATOM 1347 C CA . SER A 1 167 ? 0.032 9.144 27.766 1.00 45.09 167 SER A CA 1
ATOM 1348 C C . SER A 1 167 ? -1.391 8.912 27.260 1.00 45.09 167 SER A C 1
ATOM 1350 O O . SER A 1 167 ? -1.949 7.848 27.514 1.00 45.09 167 SER A O 1
ATOM 1352 N N . GLU A 1 168 ? -1.956 9.843 26.485 1.00 47.19 168 GLU A N 1
ATOM 1353 C CA . GLU A 1 168 ? -3.243 9.614 25.811 1.00 47.19 168 GLU A CA 1
ATOM 1354 C C . GLU A 1 168 ? -3.110 8.593 24.676 1.00 47.19 168 GLU A C 1
ATOM 1356 O O . GLU A 1 168 ? -3.967 7.729 24.509 1.00 47.19 168 GLU A O 1
ATOM 1361 N N . LEU A 1 169 ? -2.010 8.643 23.917 1.00 51.91 169 LEU A N 1
ATOM 1362 C CA . LEU A 1 169 ? -1.696 7.625 22.915 1.00 51.91 169 LEU A CA 1
ATOM 1363 C C . LEU A 1 169 ? -1.609 6.232 23.537 1.00 51.91 169 LEU A C 1
ATOM 1365 O O . LEU A 1 169 ? -2.116 5.325 22.906 1.00 51.91 169 LEU A O 1
ATOM 1369 N N . PHE A 1 170 ? -1.046 6.063 24.742 1.00 48.16 170 PHE A N 1
ATOM 1370 C CA . PHE A 1 170 ? -0.990 4.767 25.437 1.00 48.16 170 PHE A CA 1
ATOM 1371 C C . PHE A 1 170 ? -2.367 4.252 25.886 1.00 48.16 170 PHE A C 1
ATOM 1373 O O . PHE A 1 170 ? -2.574 3.042 25.947 1.00 48.16 170 PHE A O 1
ATOM 1380 N N . GLN A 1 171 ? -3.317 5.152 26.170 1.00 47.19 171 GLN A N 1
ATOM 1381 C CA . GLN A 1 171 ? -4.712 4.782 26.445 1.00 47.19 171 GLN A CA 1
ATOM 1382 C C . GLN A 1 171 ? -5.458 4.378 25.166 1.00 47.19 171 GLN A C 1
ATOM 1384 O O . GLN A 1 171 ? -6.338 3.521 25.203 1.00 47.19 171 GLN A O 1
ATOM 1389 N N . ILE A 1 172 ? -5.113 4.990 24.027 1.00 49.81 172 ILE A N 1
ATOM 1390 C CA . ILE A 1 172 ? -5.774 4.747 22.739 1.00 49.81 172 ILE A CA 1
ATOM 1391 C C . ILE A 1 172 ? -5.114 3.591 21.979 1.00 49.81 172 ILE A C 1
ATOM 1393 O O . ILE A 1 172 ? -5.834 2.870 21.303 1.00 49.81 172 ILE A O 1
ATOM 1397 N N . PHE A 1 173 ? -3.797 3.393 22.099 1.00 48.09 173 PHE A N 1
ATOM 1398 C CA . PHE A 1 173 ? -2.941 2.386 21.458 1.00 48.09 173 PHE A CA 1
ATOM 1399 C C . PHE A 1 173 ? -1.913 1.841 22.474 1.00 48.09 173 PHE A C 1
ATOM 1401 O O . PHE A 1 173 ? -1.164 2.634 23.041 1.00 48.09 173 PHE A O 1
ATOM 1408 N N . PRO A 1 174 ? -1.803 0.519 22.711 1.00 44.75 174 PRO A N 1
ATOM 1409 C CA . PRO A 1 174 ? -0.715 -0.028 23.526 1.00 44.75 174 PRO A CA 1
ATOM 1410 C C . PRO A 1 174 ? 0.635 0.406 22.943 1.00 44.75 174 PRO A C 1
ATOM 1412 O O . PRO A 1 174 ? 0.746 0.535 21.730 1.00 44.75 174 PRO A O 1
ATOM 1415 N N . ALA A 1 175 ? 1.642 0.651 23.791 1.00 45.16 175 ALA A N 1
ATOM 1416 C CA . ALA A 1 175 ? 2.921 1.269 23.422 1.00 45.16 175 ALA A CA 1
ATOM 1417 C C . ALA A 1 175 ? 3.509 0.745 22.091 1.00 45.16 175 ALA A C 1
ATOM 1419 O O . ALA A 1 175 ? 4.180 -0.290 22.087 1.00 45.16 175 ALA A O 1
ATOM 1420 N N . PRO A 1 176 ? 3.298 1.443 20.956 1.00 46.84 176 PRO A N 1
ATOM 1421 C CA . PRO A 1 176 ? 3.553 0.830 19.665 1.00 46.84 176 PRO A CA 1
ATOM 1422 C C . PRO A 1 176 ? 5.006 1.059 19.252 1.00 46.84 176 PRO A C 1
ATOM 1424 O O . PRO A 1 176 ? 5.538 2.175 19.328 1.00 46.84 176 PRO A O 1
ATOM 1427 N N . VAL A 1 177 ? 5.659 0.008 18.754 1.00 52.22 177 VAL A N 1
ATOM 1428 C CA . VAL A 1 177 ? 6.971 0.112 18.103 1.00 52.22 177 VAL A CA 1
ATOM 1429 C C . VAL A 1 177 ? 6.765 0.629 16.675 1.00 52.22 177 VAL A C 1
ATOM 1431 O O . VAL A 1 177 ? 6.881 -0.118 15.720 1.00 52.22 177 VAL A O 1
ATOM 1434 N N . LEU A 1 178 ? 6.435 1.915 16.518 1.00 58.38 178 LEU A N 1
ATOM 1435 C CA . LEU A 1 178 ? 6.206 2.547 15.205 1.00 58.38 178 LEU A CA 1
ATOM 1436 C C . LEU A 1 178 ? 7.445 2.391 14.310 1.00 58.38 178 LEU A C 1
ATOM 1438 O O . LEU A 1 178 ? 8.516 2.827 14.707 1.00 58.38 178 LEU A O 1
ATOM 1442 N N . LEU A 1 179 ? 7.401 1.815 13.119 1.00 57.97 179 LEU A N 1
ATOM 1443 C CA . LEU A 1 179 ? 8.645 1.651 12.325 1.00 57.97 179 LEU A CA 1
ATOM 1444 C C . LEU A 1 179 ? 8.823 2.691 11.247 1.00 57.97 179 LEU A C 1
ATOM 1446 O O . LEU A 1 179 ? 9.946 2.986 10.830 1.00 57.97 179 LEU A O 1
ATOM 1450 N N . ASP A 1 180 ? 7.703 3.253 10.836 1.00 68.31 180 ASP A N 1
ATOM 1451 C CA . ASP A 1 180 ? 7.623 4.309 9.859 1.00 68.31 180 ASP A CA 1
ATOM 1452 C C . ASP A 1 180 ? 7.197 5.612 10.542 1.00 68.31 180 ASP A C 1
ATOM 1454 O O . ASP A 1 180 ? 6.709 5.643 11.675 1.00 68.31 180 ASP A O 1
ATOM 1458 N N . THR A 1 181 ? 7.414 6.720 9.847 1.00 77.31 181 THR A N 1
ATOM 1459 C CA . THR A 1 181 ? 6.707 7.959 10.158 1.00 77.31 181 THR A CA 1
ATOM 1460 C C . THR A 1 181 ? 5.209 7.731 9.969 1.00 77.31 181 THR A C 1
ATOM 1462 O O . THR A 1 181 ? 4.782 7.192 8.946 1.00 77.31 181 THR A O 1
ATOM 1465 N N . ASN A 1 182 ? 4.415 8.134 10.955 1.00 81.88 182 ASN A N 1
ATOM 1466 C CA . ASN A 1 182 ? 2.968 7.936 10.965 1.00 81.88 182 ASN A CA 1
ATOM 1467 C C . ASN A 1 182 ? 2.239 9.282 11.032 1.00 81.88 182 ASN A C 1
ATOM 1469 O O . ASN A 1 182 ? 2.822 10.295 11.405 1.00 81.88 182 ASN A O 1
ATOM 1473 N N . SER A 1 183 ? 0.957 9.295 10.689 1.00 87.25 183 SER A N 1
ATOM 1474 C CA . SER A 1 183 ? 0.045 10.419 10.891 1.00 87.25 183 SER A CA 1
ATOM 1475 C C . SER A 1 183 ? -1.131 9.950 11.741 1.00 87.25 183 SER A C 1
ATOM 1477 O O . SER A 1 183 ? -1.768 8.948 11.412 1.00 87.25 183 SER A O 1
ATOM 1479 N N . LEU A 1 184 ? -1.404 10.650 12.842 1.00 87.81 184 LEU A N 1
ATOM 1480 C CA . LEU A 1 184 ? -2.593 10.449 13.663 1.00 87.81 184 LEU A CA 1
ATOM 1481 C C . LEU A 1 184 ? -3.698 11.390 13.188 1.00 87.81 184 LEU A C 1
ATOM 1483 O O . LEU A 1 184 ? -3.606 12.607 13.347 1.00 87.81 184 LEU A O 1
ATOM 1487 N N . LEU A 1 185 ? -4.757 10.814 12.639 1.00 89.75 185 LEU A N 1
ATOM 1488 C CA . LEU A 1 185 ? -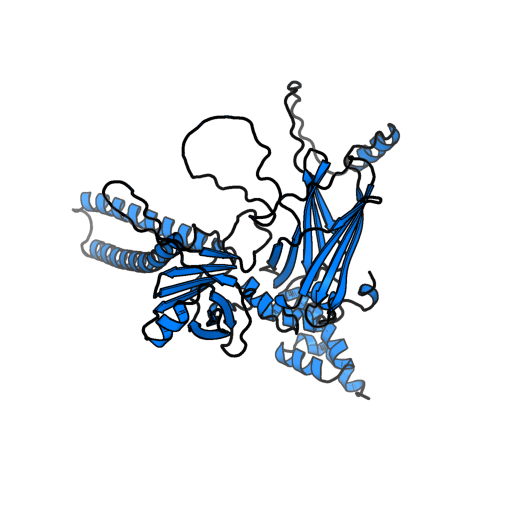5.979 11.504 12.251 1.00 89.75 185 LEU A CA 1
ATOM 1489 C C . LEU A 1 185 ? -7.004 11.313 13.367 1.00 89.75 185 LEU A C 1
ATOM 1491 O O . LEU A 1 185 ? -7.560 10.225 13.517 1.00 89.75 185 LEU A O 1
ATOM 1495 N N . ARG A 1 186 ? -7.227 12.358 14.164 1.00 89.50 186 ARG A N 1
ATOM 1496 C CA . ARG A 1 186 ? -8.132 12.329 15.318 1.00 89.50 186 ARG A CA 1
ATOM 1497 C C . ARG A 1 186 ? -9.269 13.319 15.132 1.00 89.50 186 ARG A C 1
ATOM 1499 O O . ARG A 1 186 ? -9.031 14.471 14.780 1.00 89.50 186 ARG A O 1
ATOM 1506 N N . VAL A 1 187 ? -10.488 12.874 15.409 1.00 90.44 187 VAL A N 1
ATOM 1507 C CA . VAL A 1 187 ? -11.669 13.735 15.500 1.00 90.44 187 VAL A CA 1
ATOM 1508 C C . VAL A 1 187 ? -12.610 13.215 16.573 1.00 90.44 187 VAL A C 1
ATOM 1510 O O . VAL A 1 187 ? -12.805 12.009 16.712 1.00 90.44 187 VAL A O 1
ATOM 1513 N N . THR A 1 188 ? -13.193 14.144 17.318 1.00 90.62 188 THR A N 1
ATOM 1514 C CA . THR A 1 188 ? -14.308 13.889 18.224 1.00 90.62 188 THR A CA 1
ATOM 1515 C C . THR A 1 188 ? -15.472 14.723 17.727 1.00 90.62 188 THR A C 1
ATOM 1517 O O . THR A 1 188 ? -15.382 15.950 17.693 1.00 90.62 188 THR A O 1
ATOM 1520 N N . HIS A 1 189 ? -16.533 14.056 17.292 1.00 89.88 189 HIS A N 1
ATOM 1521 C CA . HIS A 1 189 ? -17.755 14.699 16.844 1.00 89.88 189 HIS A CA 1
ATOM 1522 C C . HIS A 1 189 ? -18.852 14.485 17.882 1.00 89.88 189 HIS A C 1
ATOM 1524 O O . HIS A 1 189 ? -19.093 13.349 18.288 1.00 89.88 189 HIS A O 1
ATOM 1530 N N . LYS A 1 190 ? -19.491 15.580 18.296 1.00 88.94 190 LYS A N 1
ATOM 1531 C CA . LYS A 1 190 ? -20.667 15.564 19.162 1.00 88.94 190 LYS A CA 1
ATOM 1532 C C . LYS A 1 190 ? -21.905 15.829 18.323 1.00 88.94 190 LYS A C 1
ATOM 1534 O O . LYS A 1 190 ? -21.942 16.836 17.619 1.00 88.94 190 LYS A O 1
ATOM 1539 N N . PHE A 1 191 ? -22.872 14.939 18.435 1.00 86.31 191 PHE A N 1
ATOM 1540 C CA . PHE A 1 191 ? -24.203 15.049 17.865 1.00 86.31 191 PHE A CA 1
ATOM 1541 C C . PHE A 1 191 ? -25.018 15.997 18.761 1.00 86.31 191 PHE A C 1
ATOM 1543 O O . PHE A 1 191 ? -25.035 15.807 19.975 1.00 86.31 191 PHE A O 1
ATOM 1550 N N . GLN A 1 192 ? -25.601 17.068 18.215 1.00 76.25 192 GLN A N 1
ATOM 1551 C CA . GLN A 1 192 ? -26.241 18.126 19.029 1.00 76.25 192 GLN A CA 1
ATOM 1552 C C . GLN A 1 192 ? -27.693 18.429 18.650 1.00 76.25 192 GLN A C 1
ATOM 1554 O O . GLN A 1 192 ? -28.428 18.936 19.496 1.00 76.25 192 GLN A O 1
ATOM 1559 N N . ASP A 1 193 ? -28.110 18.130 17.421 1.00 71.25 193 ASP A N 1
ATOM 1560 C CA . ASP A 1 193 ? -29.408 18.565 16.899 1.00 71.25 193 ASP A CA 1
ATOM 1561 C C . ASP A 1 193 ? -30.476 17.454 16.978 1.00 71.25 193 ASP A C 1
ATOM 1563 O O . ASP A 1 193 ? -30.153 16.267 16.968 1.00 71.25 193 ASP A O 1
ATOM 1567 N N . GLU A 1 194 ? -31.769 17.818 17.004 1.00 68.12 194 GLU A N 1
ATOM 1568 C CA . GLU A 1 194 ? -32.890 16.849 16.948 1.00 68.12 194 GLU A CA 1
ATOM 1569 C C . GLU A 1 194 ? -32.793 15.935 15.707 1.00 68.12 194 GLU A C 1
ATOM 1571 O O . GLU A 1 194 ? -33.121 14.748 15.758 1.00 68.12 194 GLU A O 1
ATOM 1576 N N . GLU A 1 195 ? -32.265 16.465 14.598 1.00 69.38 195 GLU A N 1
ATOM 1577 C CA . GLU A 1 195 ? -31.977 15.708 13.373 1.00 69.38 195 GLU A CA 1
ATOM 1578 C C . GLU A 1 195 ? -30.878 14.643 13.574 1.00 69.38 195 GLU A C 1
ATOM 1580 O O . GLU A 1 195 ? -30.802 13.661 12.829 1.00 69.38 195 GLU A O 1
ATOM 1585 N N . ASP A 1 196 ? -29.992 14.825 14.556 1.00 77.50 196 ASP A N 1
ATOM 1586 C CA . ASP A 1 196 ? -28.906 13.898 14.884 1.00 77.50 196 ASP A CA 1
ATOM 1587 C C . ASP A 1 196 ? -29.411 12.748 15.748 1.00 77.50 196 ASP A C 1
ATOM 1589 O O . ASP A 1 196 ? -28.988 11.608 15.556 1.00 77.50 196 ASP A O 1
ATOM 1593 N N . GLU A 1 197 ? -30.349 13.022 16.657 1.00 76.06 197 GLU A N 1
ATOM 1594 C CA . GLU A 1 197 ? -31.008 11.975 17.435 1.00 76.06 197 GLU A CA 1
ATOM 1595 C C . GLU A 1 197 ? -31.757 11.006 16.516 1.00 76.06 197 GLU A C 1
ATOM 1597 O O . GLU A 1 197 ? -31.614 9.789 16.656 1.00 76.06 197 GLU A O 1
ATOM 1602 N N . GLU A 1 198 ? -32.499 11.515 15.527 1.00 79.19 198 GLU A N 1
ATOM 1603 C CA . GLU A 1 198 ? -33.180 10.660 14.548 1.00 79.19 198 GLU A CA 1
ATOM 1604 C C . GLU A 1 198 ? -32.182 9.844 13.708 1.00 79.19 198 GLU A C 1
ATOM 1606 O O . GLU A 1 198 ? -32.408 8.659 13.437 1.00 79.19 198 GLU A O 1
ATOM 1611 N N . PHE A 1 199 ? -31.039 10.440 13.356 1.00 83.12 199 PHE A N 1
ATOM 1612 C CA . PHE A 1 199 ? -29.965 9.756 12.637 1.00 83.12 199 PHE A CA 1
ATOM 1613 C C . PHE A 1 199 ? -29.358 8.595 13.449 1.00 83.12 199 PHE A C 1
ATOM 1615 O O . PHE A 1 199 ? -29.091 7.525 12.888 1.00 83.12 199 PHE A O 1
ATOM 1622 N N . LEU A 1 200 ? -29.162 8.793 14.758 1.00 79.94 200 LEU A N 1
ATOM 1623 C CA . LEU A 1 200 ? -28.559 7.833 15.690 1.00 79.94 200 LEU A CA 1
ATOM 1624 C C . LEU A 1 200 ? -29.510 6.719 16.149 1.00 79.94 200 LEU A C 1
ATOM 1626 O O . LEU A 1 200 ? -29.042 5.662 16.566 1.00 79.94 200 LEU A O 1
ATOM 1630 N N . GLN A 1 201 ? -30.832 6.891 16.026 1.00 73.94 201 GLN A N 1
ATOM 1631 C CA . GLN A 1 201 ? -31.820 5.842 16.340 1.00 73.94 201 GLN A CA 1
ATOM 1632 C C . GLN A 1 201 ? -31.687 4.581 15.462 1.00 73.94 201 GLN A C 1
ATOM 1634 O O . GLN A 1 201 ? -32.315 3.552 15.728 1.00 73.94 201 GLN A O 1
ATOM 1639 N N . SER A 1 202 ? -30.884 4.636 14.399 1.00 67.88 202 SER A N 1
ATOM 1640 C CA . SER A 1 202 ? -30.577 3.485 13.558 1.00 67.88 202 SER A CA 1
ATOM 1641 C C . SER A 1 202 ? -29.766 2.426 14.308 1.00 67.88 202 SER A C 1
ATOM 1643 O O . SER A 1 202 ? -28.651 2.671 14.755 1.00 67.88 202 SER A O 1
ATOM 1645 N N . SER A 1 203 ? -30.266 1.188 14.328 1.00 67.94 203 SER A N 1
ATOM 1646 C CA . SER A 1 203 ? -29.586 0.036 14.941 1.00 67.94 203 SER A CA 1
ATOM 1647 C C . SER A 1 203 ? -28.276 -0.369 14.252 1.00 67.94 203 SER A C 1
ATOM 1649 O O . SER A 1 203 ? -27.513 -1.161 14.798 1.00 67.94 203 SER A O 1
ATOM 1651 N N . LEU A 1 204 ? -28.042 0.101 13.024 1.00 79.50 204 LEU A N 1
ATOM 1652 C CA . LEU A 1 204 ? -26.851 -0.207 12.241 1.00 79.50 204 LEU A CA 1
ATOM 1653 C C . LEU A 1 204 ? -26.289 1.077 11.638 1.00 79.50 204 LEU A C 1
ATOM 1655 O O . LEU A 1 204 ? -26.981 1.785 10.905 1.00 79.50 204 LEU A O 1
ATOM 1659 N N . MET A 1 205 ? -25.024 1.355 11.922 1.00 87.69 205 MET A N 1
ATOM 1660 C CA . MET A 1 205 ? -24.291 2.460 11.322 1.00 87.69 205 MET A CA 1
ATOM 1661 C C . MET A 1 205 ? -23.064 1.920 10.607 1.00 87.69 205 MET A C 1
ATOM 1663 O O . MET A 1 205 ? -22.404 1.000 11.086 1.00 87.69 205 MET A O 1
ATOM 1667 N N . MET A 1 206 ? -22.741 2.497 9.458 1.00 91.38 206 MET A N 1
ATOM 1668 C CA . MET A 1 206 ? -21.509 2.213 8.739 1.00 91.38 206 MET A CA 1
ATOM 1669 C C . MET A 1 206 ? -20.618 3.443 8.732 1.00 91.38 206 MET A C 1
ATOM 1671 O O . MET A 1 206 ? -21.082 4.555 8.498 1.00 91.38 206 MET A O 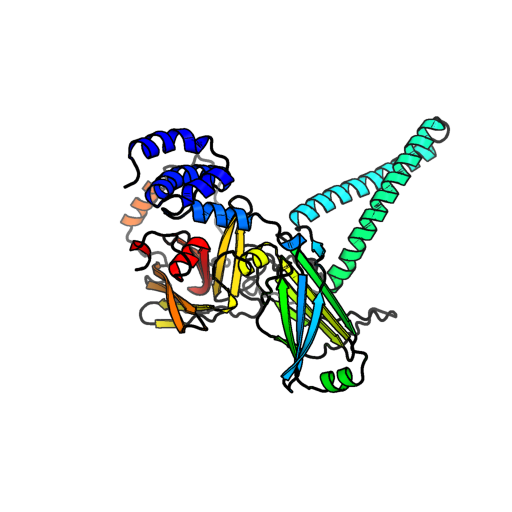1
ATOM 1675 N N . MET A 1 207 ? -19.329 3.225 8.952 1.00 92.81 207 MET A N 1
ATOM 1676 C CA . MET A 1 207 ? -18.298 4.246 8.908 1.00 92.81 207 MET A CA 1
ATOM 1677 C C . MET A 1 207 ? -17.326 3.962 7.767 1.00 92.81 207 MET A C 1
ATOM 1679 O O . MET A 1 207 ? -16.898 2.824 7.557 1.00 92.81 207 MET A O 1
ATOM 1683 N N . GLN A 1 208 ? -16.916 5.014 7.064 1.00 92.75 208 GLN A N 1
ATOM 1684 C CA . GLN A 1 208 ? -15.782 4.959 6.152 1.00 92.75 208 GLN A CA 1
ATOM 1685 C C . GLN A 1 208 ? -14.924 6.214 6.282 1.00 92.75 208 GLN A C 1
ATOM 1687 O O . GLN A 1 208 ? -15.410 7.336 6.156 1.00 92.75 208 GLN A O 1
ATOM 1692 N N . VAL A 1 209 ? -13.622 6.029 6.491 1.00 93.50 209 VAL A N 1
ATOM 1693 C CA . VAL A 1 209 ? -12.667 7.138 6.589 1.00 93.50 209 VAL A CA 1
ATOM 1694 C C . VAL A 1 209 ? -11.951 7.312 5.258 1.00 93.50 209 VAL A C 1
ATOM 1696 O O . VAL A 1 209 ? -11.347 6.373 4.741 1.00 93.50 209 VAL A O 1
ATOM 1699 N N . TRP A 1 210 ? -12.012 8.516 4.702 1.00 94.44 210 TRP A N 1
ATOM 1700 C CA . TRP A 1 210 ? -11.368 8.889 3.448 1.00 94.44 210 TRP A CA 1
ATOM 1701 C C . TRP A 1 210 ? -10.239 9.868 3.732 1.00 94.44 210 TRP A C 1
ATOM 1703 O O . TRP A 1 210 ? -10.496 10.973 4.196 1.00 94.44 210 TRP A O 1
ATOM 1713 N N . ALA A 1 211 ? -8.998 9.488 3.446 1.00 93.94 211 ALA A N 1
ATOM 1714 C CA . ALA A 1 211 ? -7.845 10.368 3.599 1.00 93.94 211 ALA A CA 1
ATOM 1715 C C . ALA A 1 211 ? -7.583 11.170 2.320 1.00 93.94 211 ALA A C 1
ATOM 1717 O O . ALA A 1 211 ? -8.079 10.820 1.250 1.00 93.94 211 ALA A O 1
ATOM 1718 N N . SER A 1 212 ? -6.772 12.217 2.423 1.00 93.19 212 SER A N 1
ATOM 1719 C CA . SER A 1 212 ? -6.212 12.984 1.312 1.00 93.19 212 SER A CA 1
ATOM 1720 C C . SER A 1 212 ? -4.850 13.549 1.711 1.00 93.19 212 SER A C 1
ATOM 1722 O O . SER A 1 212 ? -4.675 13.969 2.849 1.00 93.19 212 SER A O 1
ATOM 1724 N N . ILE A 1 213 ? -3.884 13.569 0.789 1.00 90.50 213 ILE A N 1
ATOM 1725 C CA . ILE A 1 213 ? -2.538 14.132 1.026 1.00 90.50 213 ILE A CA 1
ATOM 1726 C C . ILE A 1 213 ? -2.389 15.579 0.532 1.00 90.50 213 ILE A C 1
ATOM 1728 O O . ILE A 1 213 ? -1.392 16.230 0.821 1.00 90.50 213 ILE A O 1
ATOM 1732 N N . ASP A 1 214 ? -3.337 16.056 -0.273 1.00 82.38 214 ASP A N 1
ATOM 1733 C CA . ASP A 1 214 ? -3.323 17.370 -0.927 1.00 82.38 214 ASP A CA 1
ATOM 1734 C C . ASP A 1 214 ? -4.619 18.164 -0.689 1.00 82.38 214 ASP A C 1
ATOM 1736 O O . ASP A 1 214 ? -4.739 19.304 -1.133 1.00 82.38 214 ASP A O 1
ATOM 1740 N N . GLY A 1 215 ? -5.593 17.564 0.000 1.00 81.12 215 GLY A N 1
ATOM 1741 C CA . GLY A 1 215 ? -6.929 18.112 0.221 1.00 81.12 215 GLY A CA 1
ATOM 1742 C C . GLY A 1 215 ? -7.842 18.051 -1.009 1.00 81.12 215 GLY A C 1
ATOM 1743 O O . GLY A 1 215 ? -8.995 18.475 -0.916 1.00 81.12 215 GLY A O 1
ATOM 1744 N N . VAL A 1 216 ? -7.360 17.524 -2.143 1.00 81.69 216 VAL A N 1
ATOM 1745 C CA . VAL A 1 216 ? -8.071 17.505 -3.431 1.00 81.69 216 VAL A CA 1
ATOM 1746 C C . VAL A 1 216 ? -8.596 16.109 -3.733 1.00 81.69 216 VAL A C 1
ATOM 1748 O O . VAL A 1 216 ? -9.792 15.928 -3.966 1.00 81.69 216 VAL A O 1
ATOM 1751 N N . ILE A 1 217 ? -7.716 15.107 -3.724 1.00 87.31 217 ILE A N 1
ATOM 1752 C CA . ILE A 1 217 ? -8.089 13.725 -4.030 1.00 87.31 217 ILE A CA 1
ATOM 1753 C C . ILE A 1 217 ? -8.273 12.978 -2.719 1.00 87.31 217 ILE A C 1
ATOM 1755 O O . ILE A 1 217 ? -7.327 12.841 -1.944 1.00 87.31 217 ILE A O 1
ATOM 1759 N N . TYR A 1 218 ? -9.478 12.453 -2.502 1.00 91.38 218 TYR A N 1
ATOM 1760 C CA . TYR A 1 218 ? -9.786 11.607 -1.356 1.00 91.38 218 TYR A CA 1
ATOM 1761 C C . TYR A 1 218 ? -9.799 10.134 -1.762 1.00 91.38 218 TYR A C 1
ATOM 1763 O O . TYR A 1 218 ? -10.370 9.772 -2.793 1.00 91.38 218 TYR A O 1
ATOM 1771 N N . ARG A 1 219 ? -9.174 9.279 -0.949 1.00 91.31 219 ARG A N 1
ATOM 1772 C CA . ARG A 1 219 ? -9.215 7.820 -1.103 1.00 91.31 219 ARG A CA 1
ATOM 1773 C C . ARG A 1 219 ? -9.614 7.167 0.225 1.00 91.31 219 ARG A C 1
ATOM 1775 O O . ARG A 1 219 ? -9.139 7.611 1.272 1.00 91.31 219 ARG A O 1
ATOM 1782 N N . PRO A 1 220 ? -10.466 6.131 0.204 1.00 91.69 220 PRO A N 1
ATOM 1783 C CA . PRO A 1 220 ? -10.835 5.400 1.411 1.00 91.69 220 PRO A CA 1
ATOM 1784 C C . PRO A 1 220 ? -9.611 4.708 2.023 1.00 91.69 220 PRO A C 1
ATOM 1786 O O . PRO A 1 220 ? -8.845 4.057 1.313 1.00 91.69 220 PRO A O 1
ATOM 1789 N N . LEU A 1 221 ? -9.441 4.840 3.340 1.00 89.19 221 LEU A N 1
ATOM 1790 C CA . LEU A 1 221 ? -8.385 4.166 4.100 1.00 89.19 221 LEU A CA 1
ATOM 1791 C C . LEU A 1 221 ? -8.654 2.668 4.271 1.00 89.19 221 LEU A C 1
ATOM 1793 O O . LEU A 1 221 ? -7.707 1.903 4.419 1.00 89.19 221 LEU A O 1
ATOM 1797 N N . ALA A 1 222 ? -9.925 2.264 4.259 1.00 84.88 222 ALA A N 1
ATOM 1798 C CA . ALA A 1 222 ? -10.374 0.882 4.373 1.00 84.88 222 ALA A CA 1
ATOM 1799 C C . ALA A 1 222 ? -11.758 0.693 3.723 1.00 84.88 222 ALA A C 1
ATOM 1801 O O . ALA A 1 222 ? -12.449 1.679 3.410 1.00 84.88 222 ALA A O 1
ATOM 1802 N N . PRO A 1 223 ? -12.187 -0.567 3.520 1.00 84.12 223 PRO A N 1
ATOM 1803 C CA . PRO A 1 223 ? -13.581 -0.880 3.238 1.00 84.12 223 PRO A CA 1
ATOM 1804 C C . PRO A 1 223 ? -14.530 -0.286 4.301 1.00 84.12 223 PRO A C 1
ATOM 1806 O O . PRO A 1 223 ? -14.128 -0.118 5.456 1.00 84.12 223 PRO A O 1
ATOM 1809 N N . PRO A 1 224 ? -15.787 0.031 3.940 1.00 88.06 224 PRO A N 1
ATOM 1810 C CA . PRO A 1 224 ? -16.790 0.461 4.911 1.00 88.06 224 PRO A CA 1
ATOM 1811 C C . PRO A 1 224 ? -16.931 -0.563 6.040 1.00 88.06 224 PRO A C 1
ATOM 1813 O O . PRO A 1 224 ? -17.012 -1.763 5.782 1.00 88.06 224 PRO A O 1
ATOM 1816 N N . SER A 1 225 ? -16.953 -0.085 7.281 1.00 87.62 225 SER A N 1
ATOM 1817 C CA . SER A 1 225 ? -17.044 -0.925 8.478 1.00 87.62 225 SER A CA 1
ATOM 1818 C C . SER A 1 225 ? -18.335 -0.630 9.223 1.00 87.62 225 SER A C 1
ATOM 1820 O O . SER A 1 225 ? -18.701 0.532 9.387 1.00 87.62 225 SER A O 1
ATOM 1822 N N . THR A 1 226 ? -19.031 -1.669 9.678 1.00 89.38 226 THR A N 1
ATOM 1823 C CA . THR A 1 226 ? -20.184 -1.486 10.570 1.00 89.38 226 THR A CA 1
ATOM 1824 C C . THR A 1 226 ? -19.673 -1.096 11.952 1.00 89.38 226 THR A C 1
ATOM 1826 O O . THR A 1 226 ? -18.765 -1.744 12.465 1.00 89.38 226 THR A O 1
ATOM 1829 N N . ILE A 1 227 ? -20.240 -0.044 12.536 1.00 87.44 227 ILE A N 1
ATOM 1830 C CA . ILE A 1 227 ? -19.915 0.424 13.882 1.00 87.44 227 ILE A CA 1
ATOM 1831 C C . ILE A 1 227 ? -21.088 0.166 14.824 1.00 87.44 227 ILE A C 1
ATOM 1833 O O . ILE A 1 227 ? -22.251 0.171 14.420 1.00 87.44 227 ILE A O 1
ATOM 1837 N N . GLN A 1 228 ? -20.757 -0.071 16.085 1.00 83.50 228 GLN A N 1
ATOM 1838 C CA . GLN A 1 228 ? -21.697 -0.294 17.180 1.00 83.50 228 GLN A CA 1
ATOM 1839 C C . GLN A 1 228 ? -21.286 0.563 18.373 1.00 83.50 228 GLN A C 1
ATOM 1841 O O . GLN A 1 228 ? -20.122 0.964 18.472 1.00 83.50 228 GLN A O 1
ATOM 1846 N N . GLU A 1 229 ? -22.235 0.833 19.266 1.00 83.06 229 GLU A N 1
ATOM 1847 C CA . GLU A 1 229 ? -21.960 1.536 20.516 1.00 83.06 229 GLU A CA 1
ATOM 1848 C C . GLU A 1 229 ? -20.917 0.761 21.337 1.00 83.06 229 GLU A C 1
ATOM 1850 O O . GLU A 1 229 ? -21.003 -0.458 21.507 1.00 83.06 229 GLU A O 1
ATOM 1855 N N . THR A 1 230 ? -19.882 1.461 21.790 1.00 81.19 230 THR A N 1
ATOM 1856 C CA . THR A 1 230 ? -18.785 0.871 22.563 1.00 81.19 230 THR A CA 1
ATOM 1857 C C . THR A 1 230 ? -19.156 0.847 24.046 1.00 81.19 230 THR A C 1
ATOM 1859 O O . THR A 1 230 ? -19.440 1.914 24.590 1.00 81.19 230 THR A O 1
ATOM 1862 N N . PRO A 1 231 ? -19.141 -0.321 24.717 1.00 73.19 231 PRO A N 1
ATOM 1863 C CA . PRO A 1 231 ? -19.497 -0.414 26.129 1.00 73.19 231 PRO A CA 1
ATOM 1864 C C . PRO A 1 231 ? -18.438 0.251 27.014 1.00 73.19 231 PRO A C 1
ATOM 1866 O O . PRO A 1 231 ? -17.239 0.134 26.750 1.00 73.19 231 PRO A O 1
ATOM 1869 N N . ASP A 1 232 ? -18.870 0.879 28.105 1.00 65.75 232 ASP A N 1
ATOM 1870 C CA . ASP A 1 232 ? -17.957 1.401 29.120 1.00 65.75 232 ASP A CA 1
ATOM 1871 C C . ASP A 1 232 ? -17.328 0.245 29.915 1.00 65.75 232 ASP A C 1
ATOM 1873 O O . ASP A 1 232 ? -18.031 -0.603 30.473 1.00 65.75 232 ASP A O 1
ATOM 1877 N N . ARG A 1 233 ? -15.990 0.196 29.989 1.00 57.91 233 ARG A N 1
ATOM 1878 C CA . ARG A 1 233 ? -15.284 -0.675 30.940 1.00 57.91 233 ARG A CA 1
ATOM 1879 C C . ARG A 1 233 ? -15.014 0.097 32.221 1.00 57.91 233 ARG A C 1
ATOM 1881 O O . ARG A 1 233 ? -14.155 0.971 32.273 1.00 57.91 233 ARG A O 1
ATOM 1888 N N . VAL A 1 234 ? -15.721 -0.284 33.277 1.00 54.72 234 VAL A N 1
ATOM 1889 C CA . VAL A 1 234 ? -15.417 0.152 34.639 1.00 54.72 234 VAL A CA 1
ATOM 1890 C C . VAL A 1 234 ? -14.383 -0.816 35.214 1.00 54.72 234 VAL A C 1
ATOM 1892 O O . VAL A 1 234 ? -14.720 -1.951 35.550 1.00 54.72 234 VAL A O 1
ATOM 1895 N N . GLN A 1 235 ? -13.117 -0.403 35.304 1.00 48.06 235 GLN A N 1
ATOM 1896 C CA . GLN A 1 235 ? -12.111 -1.134 36.080 1.00 48.06 235 GLN A CA 1
ATOM 1897 C C . GLN A 1 235 ? -12.044 -0.534 37.488 1.00 48.06 235 GLN A C 1
ATOM 1899 O O . GLN A 1 235 ? -11.688 0.626 37.669 1.00 48.06 235 GLN A O 1
ATOM 1904 N N . GLN A 1 236 ? -12.410 -1.321 38.504 1.00 42.88 236 GLN A N 1
ATOM 1905 C CA . GLN A 1 236 ? -12.183 -0.953 39.902 1.00 42.88 236 GLN A CA 1
ATOM 1906 C C . GLN A 1 236 ? -10.751 -1.329 40.292 1.00 42.88 236 GLN A C 1
ATOM 1908 O O . GLN A 1 236 ? -10.429 -2.513 40.389 1.00 42.88 236 GLN A O 1
ATOM 1913 N N . ILE A 1 237 ? -9.902 -0.331 40.544 1.00 44.50 237 ILE A N 1
ATOM 1914 C CA . ILE A 1 237 ? -8.584 -0.521 41.162 1.00 44.50 237 ILE A CA 1
ATOM 1915 C C . ILE A 1 237 ? -8.621 0.174 42.532 1.00 44.50 237 ILE A C 1
ATOM 1917 O O . ILE A 1 237 ? -8.289 1.349 42.674 1.00 44.50 237 ILE A O 1
ATOM 1921 N N . GLY A 1 238 ? -9.061 -0.552 43.564 1.00 59.22 238 GLY A N 1
ATOM 1922 C CA . GLY A 1 238 ? -9.207 -0.011 44.925 1.00 59.22 238 GLY A CA 1
ATOM 1923 C C . GLY A 1 238 ? -10.420 0.921 45.090 1.00 59.22 238 GLY A C 1
ATOM 1924 O O . GLY A 1 238 ? -11.489 0.632 44.562 1.00 59.22 238 GLY A O 1
ATOM 1925 N N . GLU A 1 239 ? -10.269 2.020 45.845 1.00 41.53 239 GLU A N 1
ATOM 1926 C CA . GLU A 1 239 ? -11.326 3.032 46.080 1.00 41.53 239 GLU A CA 1
ATOM 1927 C C . GLU A 1 239 ? -11.473 4.063 44.941 1.00 41.53 239 GLU A C 1
ATOM 1929 O O . GLU A 1 239 ? -12.415 4.854 44.950 1.00 41.53 239 GLU A O 1
ATOM 1934 N N . ASN A 1 240 ? -10.581 4.050 43.943 1.00 39.56 240 ASN A N 1
ATOM 1935 C CA . ASN A 1 240 ? -10.665 4.931 42.781 1.00 39.56 240 ASN A CA 1
ATOM 1936 C C . ASN A 1 240 ? -11.275 4.180 41.591 1.00 39.56 240 ASN A C 1
ATOM 1938 O O . ASN A 1 240 ? -10.751 3.164 41.132 1.00 39.56 240 ASN A O 1
ATOM 1942 N N . VAL A 1 241 ? -12.390 4.703 41.084 1.00 44.62 241 VAL A N 1
ATOM 1943 C CA . VAL A 1 241 ? -12.975 4.280 39.810 1.00 44.62 241 VAL A CA 1
ATOM 1944 C C . VAL A 1 241 ? -12.252 5.048 38.705 1.00 44.62 241 VAL A C 1
ATOM 1946 O O . VAL A 1 241 ? -12.521 6.229 38.502 1.00 44.62 241 VAL A O 1
ATOM 1949 N N . GLU A 1 242 ? -11.313 4.403 38.014 1.00 45.25 242 GLU A N 1
ATOM 1950 C CA . GLU A 1 242 ? -10.776 4.933 36.758 1.00 45.25 242 GLU A CA 1
ATOM 1951 C C . GLU A 1 242 ? -11.623 4.391 35.600 1.00 45.25 242 GLU A C 1
ATOM 1953 O O . GLU A 1 242 ? -11.565 3.210 35.245 1.00 45.25 242 GLU A O 1
ATOM 1958 N N . GLU A 1 243 ? -12.450 5.258 35.012 1.00 49.34 243 GLU A N 1
ATOM 1959 C CA . GLU A 1 243 ? -13.142 4.964 33.757 1.00 49.34 243 GLU A CA 1
ATOM 1960 C C . GLU A 1 243 ? -12.103 4.857 32.635 1.00 49.34 243 GLU A C 1
ATOM 1962 O O . GLU A 1 243 ? -11.509 5.848 32.206 1.00 49.34 243 GLU A O 1
ATOM 1967 N N . THR A 1 244 ? -11.855 3.639 32.154 1.00 52.88 244 THR A N 1
ATOM 1968 C CA . THR A 1 244 ? -10.964 3.412 31.014 1.00 52.88 244 THR A CA 1
ATOM 1969 C C . THR A 1 244 ? -11.789 3.441 29.733 1.00 52.88 244 THR A C 1
ATOM 1971 O O . THR A 1 244 ? -12.597 2.549 29.460 1.00 52.88 244 THR A O 1
ATOM 1974 N N . ALA A 1 245 ? -11.593 4.487 28.925 1.00 57.34 245 ALA A N 1
ATOM 1975 C CA . ALA A 1 245 ? -12.268 4.632 27.640 1.00 57.34 245 ALA A CA 1
ATOM 1976 C C . ALA A 1 245 ? -11.991 3.408 26.748 1.00 57.34 245 ALA A C 1
ATOM 1978 O O . ALA A 1 245 ? -10.846 3.125 26.397 1.00 57.34 245 ALA A O 1
ATOM 1979 N N . THR A 1 246 ? -13.043 2.673 26.380 1.00 70.19 246 THR A N 1
ATOM 1980 C CA . THR A 1 246 ? -12.921 1.460 25.560 1.00 70.19 246 THR A CA 1
ATOM 1981 C C . THR A 1 246 ? -13.110 1.816 24.088 1.00 70.19 246 THR A C 1
ATOM 1983 O O . THR A 1 246 ? -14.121 2.404 23.713 1.00 70.19 246 THR A O 1
ATOM 1986 N N . TYR A 1 247 ? -12.134 1.470 23.249 1.00 73.00 247 TYR A N 1
ATOM 1987 C CA . TYR A 1 247 ? -12.179 1.698 21.804 1.00 73.00 247 TYR A CA 1
ATOM 1988 C C . TYR A 1 247 ? -12.368 0.377 21.057 1.00 73.00 247 TYR A C 1
ATOM 1990 O O . TYR A 1 247 ? -11.721 -0.621 21.373 1.00 73.00 247 TYR A O 1
ATOM 1998 N N . ALA A 1 248 ? -13.203 0.392 20.021 1.00 81.25 248 ALA A N 1
ATOM 1999 C CA . ALA A 1 248 ? -13.223 -0.651 19.005 1.00 81.25 248 ALA A CA 1
ATOM 2000 C C . ALA A 1 248 ? -12.100 -0.390 17.990 1.00 81.25 248 ALA A C 1
ATOM 2002 O O . ALA A 1 248 ? -11.833 0.762 17.647 1.00 81.25 248 ALA A O 1
ATOM 2003 N N . SER A 1 249 ? -11.433 -1.444 17.516 1.00 77.31 249 SER A N 1
ATOM 2004 C CA . SER A 1 249 ? -10.274 -1.350 16.619 1.00 77.31 249 SER A CA 1
ATOM 2005 C C . SER A 1 249 ? -10.534 -2.069 15.299 1.00 77.31 249 SER A C 1
ATOM 2007 O O . SER A 1 249 ? -11.099 -3.157 15.273 1.00 77.31 249 SER A O 1
ATOM 2009 N N . LEU A 1 250 ? -10.099 -1.449 14.207 1.00 78.25 250 LEU A N 1
ATOM 2010 C CA . LEU A 1 250 ? -10.167 -1.935 12.836 1.00 78.25 250 LEU A CA 1
ATOM 2011 C C . LEU A 1 250 ? -8.773 -1.781 12.220 1.00 78.25 250 LEU A C 1
ATOM 2013 O O . LEU A 1 250 ? -8.230 -0.676 12.172 1.00 78.25 250 LEU A O 1
ATOM 2017 N N . LYS A 1 251 ? -8.173 -2.863 11.727 1.00 74.44 251 LYS A N 1
ATOM 2018 C CA . LYS A 1 251 ? -6.893 -2.784 11.010 1.00 74.44 251 LYS A CA 1
ATOM 2019 C C . LYS A 1 251 ? -7.132 -2.385 9.554 1.00 74.44 251 LYS A C 1
ATOM 2021 O O . LYS A 1 251 ? -7.943 -2.992 8.863 1.00 74.44 251 LYS A O 1
ATOM 2026 N N . LEU A 1 252 ? -6.439 -1.343 9.099 1.00 69.50 252 LEU A N 1
ATOM 2027 C CA . LEU A 1 252 ? -6.519 -0.840 7.723 1.00 69.50 252 LEU A CA 1
ATOM 2028 C C . LEU A 1 252 ? -5.576 -1.624 6.808 1.00 69.50 252 LEU A C 1
ATOM 2030 O O . LEU A 1 252 ? -5.911 -1.939 5.669 1.00 69.50 252 LEU A O 1
ATOM 2034 N N . HIS A 1 253 ? -4.376 -1.885 7.319 1.00 67.81 253 HIS A N 1
ATOM 2035 C CA . HIS A 1 253 ? -3.292 -2.590 6.656 1.00 67.81 253 HIS A CA 1
ATOM 2036 C C . HIS A 1 253 ? -2.254 -2.983 7.705 1.00 67.81 253 HIS A C 1
ATOM 2038 O O . HIS A 1 253 ? -2.266 -2.442 8.804 1.00 67.81 253 HIS A O 1
ATOM 2044 N N . GLU A 1 254 ? -1.302 -3.846 7.375 1.00 61.78 254 GLU A N 1
ATOM 2045 C CA . GLU A 1 254 ? -0.145 -4.064 8.248 1.00 61.78 254 GLU A CA 1
ATOM 2046 C C . GLU A 1 254 ? 1.165 -3.776 7.502 1.00 61.78 254 GLU A C 1
ATOM 2048 O O . GLU A 1 254 ? 1.249 -3.909 6.275 1.00 61.78 254 GLU A O 1
ATOM 2053 N N . LEU A 1 255 ? 2.195 -3.347 8.235 1.00 54.69 255 LEU A N 1
ATOM 2054 C CA . LEU A 1 255 ? 3.565 -3.309 7.726 1.00 54.69 255 LEU A CA 1
ATOM 2055 C C . LEU A 1 255 ? 4.193 -4.682 7.977 1.00 54.69 255 LEU A C 1
ATOM 2057 O O . LEU A 1 255 ? 4.459 -5.065 9.115 1.00 54.69 255 LEU A O 1
ATOM 2061 N N . SER A 1 256 ? 4.392 -5.460 6.919 1.00 48.78 256 SER A N 1
ATOM 2062 C CA . SER A 1 256 ? 4.987 -6.794 7.012 1.00 48.78 256 SER A CA 1
ATOM 2063 C C . SER A 1 256 ? 6.517 -6.719 7.079 1.00 48.78 256 SER A C 1
ATOM 2065 O O . SER A 1 256 ? 7.151 -5.825 6.515 1.00 48.78 256 SER A O 1
ATOM 2067 N N . GLY A 1 257 ? 7.126 -7.691 7.765 1.00 43.31 257 GLY A N 1
ATOM 2068 C CA . GLY A 1 257 ? 8.585 -7.832 7.863 1.00 43.31 257 GLY A CA 1
ATOM 2069 C C . GLY A 1 257 ? 9.183 -7.542 9.239 1.00 43.31 257 GLY A C 1
ATOM 2070 O O . GLY A 1 257 ? 10.397 -7.659 9.393 1.00 43.31 257 GLY A O 1
ATOM 2071 N N . MET A 1 258 ? 8.364 -7.222 10.245 1.00 39.62 258 MET A N 1
ATOM 2072 C CA . MET A 1 258 ? 8.812 -7.133 11.635 1.00 39.62 258 MET A CA 1
ATOM 2073 C C . MET A 1 258 ? 8.051 -8.111 12.525 1.00 39.62 258 MET A C 1
ATOM 2075 O O . MET A 1 258 ? 6.839 -8.249 12.425 1.00 39.62 258 MET A O 1
ATOM 2079 N N . THR A 1 259 ? 8.786 -8.810 13.389 1.00 36.34 259 THR A N 1
ATOM 2080 C CA . THR A 1 259 ? 8.293 -9.809 14.361 1.00 36.34 259 THR A CA 1
ATOM 2081 C C . THR A 1 259 ? 7.512 -9.188 15.523 1.00 36.34 259 THR A C 1
ATOM 2083 O O . THR A 1 259 ? 7.293 -9.832 16.544 1.00 36.34 259 THR A O 1
ATOM 2086 N N . ILE A 1 260 ? 7.156 -7.914 15.400 1.00 43.03 260 ILE A N 1
ATOM 2087 C CA . ILE A 1 260 ? 6.443 -7.136 16.402 1.00 43.03 260 ILE A CA 1
ATOM 2088 C C . ILE A 1 260 ? 5.102 -6.796 15.757 1.00 43.03 260 ILE A C 1
ATOM 2090 O O . ILE A 1 260 ? 5.092 -6.231 14.662 1.00 43.03 260 ILE A O 1
ATOM 2094 N N . SER A 1 261 ? 3.991 -7.166 16.402 1.00 47.41 261 SER A N 1
ATOM 2095 C CA . SER A 1 261 ? 2.681 -6.620 16.035 1.00 47.41 261 SER A CA 1
ATOM 2096 C C . SER A 1 261 ? 2.739 -5.127 16.325 1.00 47.41 261 SER A C 1
ATOM 2098 O O . SER A 1 261 ? 2.963 -4.711 17.462 1.00 47.41 261 SER A O 1
ATOM 2100 N N . ILE A 1 262 ? 2.682 -4.323 15.272 1.00 51.59 262 ILE A N 1
ATOM 2101 C CA . ILE A 1 262 ? 2.755 -2.874 15.379 1.00 51.59 262 ILE A CA 1
ATOM 2102 C C . ILE A 1 262 ? 1.419 -2.353 14.898 1.00 51.59 262 ILE A C 1
ATOM 2104 O O . ILE A 1 262 ? 1.003 -2.664 13.784 1.00 51.59 262 ILE A O 1
ATOM 2108 N N . ASP A 1 263 ? 0.784 -1.520 15.718 1.00 58.97 263 ASP A N 1
ATOM 2109 C CA . ASP A 1 263 ? -0.473 -0.824 15.414 1.00 58.97 263 ASP A CA 1
ATOM 2110 C C . ASP A 1 263 ? -0.328 0.236 14.291 1.00 58.97 263 ASP A C 1
ATOM 2112 O O . ASP A 1 263 ? -1.086 1.199 14.205 1.00 58.97 263 ASP A O 1
ATOM 2116 N N . ASP A 1 264 ? 0.655 0.093 13.402 1.00 63.53 264 ASP A N 1
ATOM 2117 C CA . ASP A 1 264 ? 0.822 0.959 12.242 1.00 63.53 264 ASP A CA 1
ATOM 2118 C C . ASP A 1 264 ? -0.330 0.653 11.262 1.00 63.53 264 ASP A C 1
ATOM 2120 O O . ASP A 1 264 ? -0.442 -0.464 10.758 1.00 63.53 264 ASP A O 1
ATOM 2124 N N . ASN A 1 265 ? -1.161 1.655 10.941 1.00 76.06 265 ASN A N 1
ATOM 2125 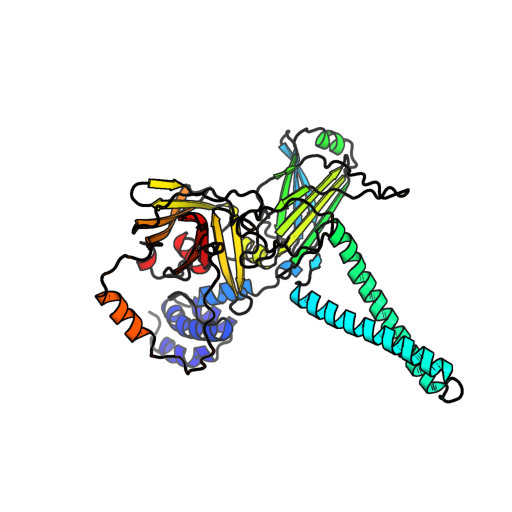C CA . ASN A 1 265 ? -2.376 1.538 10.106 1.00 76.06 265 ASN A CA 1
ATOM 2126 C C . ASN A 1 265 ? -3.604 0.938 10.816 1.00 76.06 265 ASN A C 1
ATOM 2128 O O . ASN A 1 265 ? -4.311 0.092 10.270 1.00 76.06 265 ASN A O 1
ATOM 2132 N N . THR A 1 266 ? -3.913 1.423 12.012 1.00 79.69 266 THR A N 1
ATOM 2133 C CA . THR A 1 266 ? -5.132 1.066 12.753 1.00 79.69 266 THR A CA 1
ATOM 2134 C C . THR A 1 266 ? -6.121 2.222 12.818 1.00 79.69 266 THR A C 1
ATOM 2136 O O . THR A 1 266 ? -5.747 3.368 13.059 1.00 79.69 266 THR A O 1
ATOM 2139 N N . LEU A 1 267 ? -7.400 1.907 12.669 1.00 86.12 267 LEU A N 1
ATOM 2140 C CA . LEU A 1 267 ? -8.533 2.789 12.883 1.00 86.12 267 LEU A CA 1
ATOM 2141 C C . LEU A 1 267 ? -9.251 2.360 14.157 1.00 86.12 267 LEU A C 1
ATOM 2143 O O . LEU A 1 267 ? -9.839 1.287 14.216 1.00 86.12 267 LEU A O 1
ATOM 2147 N N . ARG A 1 268 ? -9.221 3.208 15.176 1.00 87.50 268 ARG A N 1
ATOM 2148 C CA . ARG A 1 268 ? -9.950 3.012 16.423 1.00 87.50 268 ARG A CA 1
ATOM 2149 C C . ARG A 1 268 ? -11.104 3.986 16.498 1.00 87.50 268 ARG A C 1
ATOM 2151 O O . ARG A 1 268 ? -10.941 5.163 16.180 1.00 87.50 268 ARG A O 1
ATOM 2158 N N . TYR A 1 269 ? -12.261 3.511 16.923 1.00 88.88 269 TYR A N 1
ATOM 2159 C CA . TYR A 1 269 ? -13.420 4.360 17.140 1.00 88.88 269 TYR A CA 1
ATOM 2160 C C . TYR A 1 269 ? -14.052 4.076 18.498 1.00 88.88 269 TYR A C 1
ATOM 2162 O O . TYR A 1 269 ? -13.901 2.994 19.066 1.00 88.88 269 TYR A O 1
ATOM 2170 N N . ARG A 1 270 ? -14.749 5.076 19.022 1.00 88.62 270 ARG A N 1
ATOM 2171 C CA . ARG A 1 270 ? -15.567 4.978 20.226 1.00 88.62 270 ARG A CA 1
ATOM 2172 C C . ARG A 1 270 ? -16.849 5.736 19.957 1.00 88.62 270 ARG A C 1
ATOM 2174 O O . ARG A 1 270 ? -16.793 6.938 19.712 1.00 88.62 270 ARG A O 1
ATOM 2181 N N . LEU A 1 271 ? -17.959 5.017 19.956 1.00 86.75 271 LEU A N 1
ATOM 2182 C CA . LEU A 1 271 ? -19.293 5.575 19.801 1.00 86.75 271 LEU A CA 1
ATOM 2183 C C . LEU A 1 271 ? -19.992 5.439 21.151 1.00 86.75 271 LEU A C 1
ATOM 2185 O O . LEU A 1 271 ? -20.194 4.319 21.614 1.00 86.75 271 LEU A O 1
ATOM 2189 N N . GLN A 1 272 ? -20.318 6.559 21.781 1.00 83.94 272 GLN A N 1
ATOM 2190 C CA . GLN A 1 272 ? -21.093 6.619 23.018 1.00 83.94 272 GLN A CA 1
ATOM 2191 C C . GLN A 1 272 ? -22.253 7.568 22.781 1.00 83.94 272 GLN A C 1
ATOM 2193 O O . GLN A 1 272 ? -21.978 8.738 22.567 1.00 83.94 272 GLN A O 1
ATOM 2198 N N . ARG A 1 273 ? -23.506 7.098 22.831 1.00 79.44 273 ARG A N 1
ATOM 2199 C CA . ARG A 1 273 ? -24.720 7.929 22.691 1.00 79.44 273 ARG A CA 1
ATOM 2200 C C . ARG A 1 273 ? -24.606 9.054 21.645 1.00 79.44 273 ARG A C 1
ATOM 2202 O O . ARG A 1 273 ? -24.822 8.801 20.466 1.00 79.44 273 ARG A O 1
ATOM 2209 N N . ASP A 1 274 ? -24.264 10.268 22.081 1.00 84.50 274 ASP A N 1
ATOM 2210 C CA . ASP A 1 274 ? -24.166 11.520 21.327 1.00 84.50 274 ASP A CA 1
ATOM 2211 C C . ASP A 1 274 ? -22.728 11.914 20.925 1.00 84.50 274 ASP A C 1
ATOM 2213 O O . ASP A 1 274 ? -22.497 13.013 20.425 1.00 84.50 274 ASP A O 1
ATOM 2217 N N . GLU A 1 275 ? -21.742 11.030 21.057 1.00 88.38 275 GLU A N 1
ATOM 2218 C CA . GLU A 1 275 ? -20.348 11.308 20.720 1.00 88.38 275 GLU A CA 1
ATOM 2219 C C . GLU A 1 275 ? -19.690 10.166 19.931 1.00 88.38 275 GLU A C 1
ATOM 2221 O O . GLU A 1 275 ? -19.671 9.005 20.348 1.00 88.38 275 GLU A O 1
ATOM 2226 N N . LEU A 1 276 ? -19.068 10.515 18.800 1.00 89.50 276 LEU A N 1
ATOM 2227 C CA . LEU A 1 276 ? -18.179 9.634 18.049 1.00 89.50 276 LEU A CA 1
ATOM 2228 C C . LEU A 1 276 ? -16.744 10.169 18.084 1.00 89.50 276 LEU A C 1
ATOM 2230 O O . LEU A 1 276 ? -16.426 11.201 17.490 1.00 89.50 276 LEU A O 1
ATOM 2234 N N . CYS A 1 277 ? -15.849 9.402 18.697 1.00 89.81 277 CYS A N 1
ATOM 2235 C CA . CYS A 1 277 ? -14.408 9.584 18.567 1.00 89.81 277 CYS A CA 1
ATOM 2236 C C . CYS A 1 277 ? -13.858 8.648 17.494 1.00 89.81 277 CYS A C 1
ATOM 2238 O O . CYS A 1 277 ? -14.101 7.443 17.538 1.00 89.81 277 CYS A O 1
ATOM 2240 N N . VAL A 1 278 ? -13.045 9.181 16.585 1.00 90.19 278 VAL A N 1
ATOM 2241 C CA . VAL A 1 278 ? -12.314 8.412 15.574 1.00 90.19 278 VAL A CA 1
ATOM 2242 C C . VAL A 1 278 ? -10.835 8.763 15.641 1.00 90.19 278 VAL A C 1
ATOM 2244 O O . VAL A 1 278 ? -10.461 9.933 15.591 1.00 90.19 278 VAL A O 1
ATOM 2247 N N . ASN A 1 279 ? -9.998 7.734 15.722 1.00 87.62 279 ASN A N 1
ATOM 2248 C CA . ASN A 1 279 ? -8.545 7.808 15.739 1.00 87.62 279 ASN A CA 1
ATOM 2249 C C . ASN A 1 279 ? -7.992 6.875 14.658 1.00 87.62 279 ASN A C 1
ATOM 2251 O O . ASN A 1 279 ? -8.007 5.660 14.830 1.00 87.62 279 ASN A O 1
ATOM 2255 N N . ALA A 1 280 ? -7.484 7.412 13.553 1.00 88.19 280 ALA A N 1
ATOM 2256 C CA . ALA A 1 280 ? -6.777 6.624 12.548 1.00 88.19 280 ALA A CA 1
ATOM 2257 C C . ALA A 1 280 ? -5.276 6.907 12.629 1.00 88.19 280 ALA A C 1
ATOM 2259 O O . ALA A 1 280 ? -4.831 8.019 12.354 1.00 88.19 280 ALA A O 1
ATOM 2260 N N . LEU A 1 281 ? -4.499 5.897 13.002 1.00 85.75 281 LEU A N 1
ATOM 2261 C CA . LEU A 1 281 ? -3.045 5.923 12.947 1.00 85.75 281 LEU A CA 1
ATOM 2262 C C . LEU A 1 281 ? -2.616 5.351 11.599 1.00 85.75 281 LEU A C 1
ATOM 2264 O O . LEU A 1 281 ? -2.881 4.185 11.344 1.00 85.75 281 LEU A O 1
ATOM 2268 N N . VAL A 1 282 ? -1.993 6.149 10.730 1.00 86.75 282 VAL A N 1
ATOM 2269 C CA . VAL A 1 282 ? -1.696 5.755 9.341 1.00 86.75 282 VAL A CA 1
ATOM 2270 C C . VAL A 1 282 ? -0.229 5.997 8.992 1.00 86.75 282 VAL A C 1
ATOM 2272 O O . VAL A 1 282 ? 0.273 7.111 9.131 1.00 86.75 282 VAL A O 1
ATOM 2275 N N . SER A 1 283 ? 0.449 4.974 8.481 1.00 86.00 283 SER A N 1
ATOM 2276 C CA . SER A 1 283 ? 1.857 5.027 8.074 1.00 86.00 283 SER A CA 1
ATOM 2277 C C . SER A 1 283 ? 2.071 5.758 6.755 1.00 86.00 283 SER A C 1
ATOM 2279 O O . SER A 1 283 ? 1.235 5.725 5.844 1.00 86.00 283 SER A O 1
ATOM 2281 N N . ASN A 1 284 ? 3.241 6.381 6.618 1.00 88.19 284 ASN A N 1
ATOM 2282 C CA . ASN A 1 284 ? 3.668 7.013 5.375 1.00 88.19 284 ASN A CA 1
ATOM 2283 C C . ASN A 1 284 ? 3.701 6.016 4.214 1.00 88.19 284 ASN A C 1
ATOM 2285 O O . ASN A 1 284 ? 3.232 6.323 3.121 1.00 88.19 284 ASN A O 1
ATOM 2289 N N . THR A 1 285 ? 4.200 4.809 4.464 1.00 88.50 285 THR A N 1
ATOM 2290 C CA . THR A 1 285 ? 4.236 3.715 3.492 1.00 88.50 285 THR A CA 1
ATOM 2291 C C . THR A 1 285 ? 2.843 3.381 2.967 1.00 88.50 285 THR A C 1
ATOM 2293 O O . THR A 1 285 ? 2.651 3.324 1.751 1.00 88.50 285 THR A O 1
ATOM 2296 N N . TYR A 1 286 ? 1.853 3.218 3.850 1.00 89.06 286 TYR A N 1
ATOM 2297 C CA . TYR A 1 286 ? 0.486 2.920 3.424 1.00 89.06 286 TYR A CA 1
ATOM 2298 C C . TYR A 1 286 ? -0.148 4.083 2.654 1.00 89.06 286 TYR A C 1
ATOM 2300 O O . TYR A 1 286 ? -0.789 3.867 1.628 1.00 89.06 286 TYR A O 1
ATOM 2308 N N . LEU A 1 287 ? 0.097 5.331 3.066 1.00 91.31 287 LEU A N 1
ATOM 2309 C CA . LEU A 1 287 ? -0.355 6.506 2.314 1.00 91.31 287 LEU A CA 1
ATOM 2310 C C . LEU A 1 287 ? 0.267 6.566 0.916 1.00 91.31 287 LEU A C 1
ATOM 2312 O O . LEU A 1 287 ? -0.425 6.867 -0.049 1.00 91.31 287 LEU A O 1
ATOM 2316 N N . LEU A 1 288 ? 1.552 6.255 0.771 1.00 92.00 288 LEU A N 1
ATOM 2317 C CA . LEU A 1 288 ? 2.222 6.224 -0.531 1.00 92.00 288 LEU A CA 1
ATOM 2318 C C . LEU A 1 288 ? 1.716 5.087 -1.425 1.00 92.00 288 LEU A C 1
ATOM 2320 O O . LEU A 1 288 ? 1.597 5.274 -2.636 1.00 92.00 288 LEU A O 1
ATOM 2324 N N . TYR A 1 289 ? 1.385 3.936 -0.838 1.00 91.75 289 TYR A N 1
ATOM 2325 C CA . TYR A 1 289 ? 0.721 2.836 -1.532 1.00 91.75 289 TYR A CA 1
ATOM 2326 C C . TYR A 1 289 ? -0.677 3.246 -2.015 1.00 91.75 289 TYR A C 1
ATOM 2328 O O . TYR A 1 289 ? -1.003 3.112 -3.201 1.00 91.75 289 TYR A O 1
ATOM 2336 N N . LEU A 1 290 ? -1.474 3.838 -1.122 1.00 91.75 290 LEU A N 1
ATOM 2337 C CA . LEU A 1 290 ? -2.833 4.284 -1.404 1.00 91.75 290 LEU A CA 1
ATOM 2338 C C . LEU A 1 290 ? -2.862 5.431 -2.415 1.00 91.75 290 LEU A C 1
ATOM 2340 O O . LEU A 1 290 ? -3.698 5.401 -3.308 1.00 91.75 290 LEU A O 1
ATOM 2344 N N . PHE A 1 291 ? -1.957 6.408 -2.318 1.00 91.94 291 PHE A N 1
ATOM 2345 C CA . PHE A 1 291 ? -1.831 7.583 -3.196 1.00 91.94 291 PHE A CA 1
ATOM 2346 C C . PHE A 1 291 ? -0.687 7.448 -4.205 1.00 91.94 291 PHE A C 1
ATOM 2348 O O . PHE A 1 291 ? -0.040 8.432 -4.582 1.00 91.94 291 PHE A O 1
ATOM 2355 N N . ASN A 1 292 ? -0.439 6.225 -4.673 1.00 92.06 292 ASN A N 1
ATOM 2356 C CA . ASN A 1 292 ? 0.509 5.999 -5.751 1.00 92.06 292 ASN A CA 1
ATOM 2357 C C . ASN A 1 292 ? 0.079 6.791 -7.014 1.00 92.06 292 ASN A C 1
ATOM 2359 O O . ASN A 1 292 ? -1.120 6.981 -7.258 1.00 92.06 292 ASN A O 1
ATOM 2363 N N . PRO A 1 293 ? 1.037 7.267 -7.831 1.00 90.12 293 PRO A N 1
ATOM 2364 C CA . PRO A 1 293 ? 0.754 8.124 -8.984 1.00 90.12 293 PRO A CA 1
ATOM 2365 C C . PRO A 1 293 ? 0.210 7.350 -10.196 1.00 90.12 293 PRO A C 1
ATOM 2367 O O . PRO A 1 293 ? 0.023 7.933 -11.263 1.00 90.12 293 PRO A O 1
ATOM 2370 N N . LEU A 1 294 ? 0.000 6.038 -10.066 1.00 91.56 294 LEU A N 1
ATOM 2371 C CA . LEU A 1 294 ? -0.518 5.179 -11.122 1.00 91.56 294 LEU A CA 1
ATOM 2372 C C . LEU A 1 294 ? -2.044 5.058 -10.986 1.00 91.56 294 LEU A C 1
ATOM 2374 O O . LEU A 1 294 ? -2.648 5.460 -9.991 1.00 91.56 294 LEU A O 1
ATOM 2378 N N . GLN A 1 295 ? -2.691 4.465 -11.990 1.00 87.62 295 GLN A N 1
ATOM 2379 C CA . GLN A 1 295 ? -4.136 4.194 -11.955 1.00 87.62 295 GLN A CA 1
ATOM 2380 C C . GLN A 1 295 ? -4.505 3.011 -11.041 1.00 87.62 295 GLN A C 1
ATOM 2382 O O . GLN A 1 295 ? -5.641 2.545 -11.051 1.00 87.62 295 GLN A O 1
ATOM 2387 N N . TYR A 1 296 ? -3.556 2.522 -10.243 1.00 91.75 296 TYR A N 1
ATOM 2388 C CA . TYR A 1 296 ? -3.773 1.430 -9.313 1.00 91.75 296 TYR A CA 1
ATOM 2389 C C . TYR A 1 296 ? -4.449 1.920 -8.031 1.00 91.75 296 TYR A C 1
ATOM 2391 O O . TYR A 1 296 ? -3.995 2.870 -7.381 1.00 91.75 296 TYR A O 1
ATOM 2399 N N . ARG A 1 297 ? -5.529 1.237 -7.657 1.00 90.75 297 ARG A N 1
ATOM 2400 C CA . ARG A 1 297 ? -6.269 1.441 -6.412 1.00 90.75 297 ARG A CA 1
ATOM 2401 C C . ARG A 1 297 ? -6.348 0.096 -5.691 1.00 90.75 297 ARG A C 1
ATOM 2403 O O . ARG A 1 297 ? -6.988 -0.796 -6.238 1.00 90.75 297 ARG A O 1
ATOM 2410 N N . PRO A 1 298 ? -5.739 -0.060 -4.504 1.00 89.00 298 PRO A N 1
ATOM 2411 C CA . PRO A 1 298 ? -5.679 -1.353 -3.816 1.00 89.00 298 PRO A CA 1
ATOM 2412 C C . PRO A 1 298 ? -7.052 -2.024 -3.649 1.00 89.00 298 PRO A C 1
ATOM 2414 O O . PRO A 1 298 ? -7.234 -3.179 -4.016 1.00 89.00 298 PRO A O 1
ATOM 2417 N N . LEU A 1 299 ? -8.063 -1.257 -3.219 1.00 86.69 299 LEU A N 1
ATOM 2418 C CA . LEU A 1 299 ? -9.417 -1.771 -2.975 1.00 86.69 299 LEU A CA 1
ATOM 2419 C C . LEU A 1 299 ? -10.159 -2.255 -4.232 1.00 86.69 299 LEU A C 1
ATOM 2421 O O . LEU A 1 299 ? -11.165 -2.953 -4.101 1.00 86.69 299 LEU A O 1
ATOM 2425 N N . ASP A 1 300 ? -9.684 -1.917 -5.433 1.00 90.88 300 ASP A N 1
ATOM 2426 C CA . ASP A 1 300 ? -10.278 -2.392 -6.686 1.00 90.88 300 ASP A CA 1
ATOM 2427 C C . ASP A 1 300 ? -9.833 -3.821 -7.028 1.00 90.88 300 ASP A C 1
ATOM 2429 O O . ASP A 1 300 ? -10.314 -4.379 -8.014 1.00 90.88 300 ASP A O 1
ATOM 2433 N N . TRP A 1 301 ? -8.935 -4.428 -6.248 1.00 90.94 301 TRP A N 1
ATOM 2434 C CA . TRP A 1 301 ? -8.363 -5.743 -6.525 1.00 90.94 301 TRP A CA 1
ATOM 2435 C C . TRP A 1 301 ? -8.668 -6.751 -5.410 1.00 90.94 301 TRP A C 1
ATOM 2437 O O . TRP A 1 301 ? -8.885 -6.409 -4.244 1.00 90.94 301 TRP A O 1
ATOM 2447 N N . THR A 1 302 ? -8.774 -8.019 -5.787 1.00 90.25 302 THR A N 1
ATOM 2448 C CA . THR A 1 302 ? -8.728 -9.175 -4.884 1.00 90.25 302 THR A CA 1
ATOM 2449 C C . THR A 1 302 ? -7.574 -10.058 -5.309 1.00 90.25 302 THR A C 1
ATOM 2451 O O . THR A 1 302 ? -7.311 -10.185 -6.505 1.00 90.25 302 THR A O 1
ATOM 2454 N N . PHE A 1 303 ? -6.897 -10.661 -4.339 1.00 91.12 303 PHE A N 1
ATOM 2455 C CA . PHE A 1 303 ? -5.819 -11.606 -4.579 1.00 91.12 303 PHE A CA 1
ATOM 2456 C C . PHE A 1 303 ? -6.237 -12.966 -4.042 1.00 91.12 303 PHE A C 1
ATOM 2458 O O . PHE A 1 303 ? -6.500 -13.101 -2.852 1.00 91.12 303 PHE A O 1
ATOM 2465 N N . ASP A 1 304 ? -6.290 -13.949 -4.930 1.00 91.31 304 ASP A N 1
ATOM 2466 C CA . ASP A 1 304 ? -6.696 -15.312 -4.628 1.00 91.31 304 ASP A CA 1
ATOM 2467 C C . ASP A 1 304 ? -5.495 -16.228 -4.861 1.00 91.31 304 ASP A C 1
ATOM 2469 O O . ASP A 1 304 ? -4.943 -16.276 -5.971 1.00 91.31 304 ASP A O 1
ATOM 2473 N N . ALA A 1 305 ? -5.073 -16.938 -3.813 1.00 92.75 305 ALA A N 1
ATOM 2474 C CA . ALA A 1 305 ? -3.990 -17.906 -3.894 1.00 92.75 305 ALA A CA 1
ATOM 2475 C C . ALA A 1 305 ? -4.519 -19.342 -3.862 1.00 92.75 305 ALA A C 1
ATOM 2477 O O . ALA A 1 305 ? -5.436 -19.689 -3.120 1.00 92.75 305 ALA A O 1
ATOM 2478 N N . MET A 1 306 ? -3.899 -20.193 -4.669 1.00 93.94 306 MET A N 1
ATOM 2479 C CA . MET A 1 306 ? -4.157 -21.620 -4.740 1.00 93.94 306 MET A CA 1
ATOM 2480 C C . MET A 1 306 ? -2.831 -22.366 -4.652 1.00 93.94 306 MET A C 1
ATOM 2482 O O . MET A 1 306 ? -1.839 -21.987 -5.278 1.00 93.94 306 MET A O 1
ATOM 2486 N N . LEU A 1 307 ? -2.822 -23.430 -3.861 1.00 93.69 307 LEU A N 1
ATOM 2487 C CA . LEU A 1 307 ? -1.719 -24.364 -3.762 1.00 93.69 307 LEU A CA 1
ATOM 2488 C C . LEU A 1 307 ? -2.171 -25.726 -4.280 1.00 93.69 307 LEU A C 1
ATOM 2490 O O . LEU A 1 307 ? -3.145 -26.290 -3.788 1.00 93.69 307 LEU A O 1
ATOM 2494 N N . GLN A 1 308 ? -1.432 -26.282 -5.232 1.00 91.88 308 GLN A N 1
ATOM 2495 C CA . GLN A 1 308 ? -1.591 -27.667 -5.650 1.00 91.88 308 GLN A CA 1
ATOM 2496 C C . GLN A 1 308 ? -0.437 -28.506 -5.094 1.00 91.88 308 GLN A C 1
ATOM 2498 O O . GLN A 1 308 ? 0.729 -28.160 -5.283 1.00 91.88 308 GLN A O 1
ATOM 2503 N N . VAL A 1 309 ? -0.774 -29.604 -4.420 1.00 89.75 309 VAL A N 1
ATOM 2504 C CA . VAL A 1 309 ? 0.169 -30.583 -3.866 1.00 89.75 309 VAL A CA 1
ATOM 2505 C C . VAL A 1 309 ? -0.201 -31.944 -4.445 1.00 89.75 309 VAL A C 1
ATOM 2507 O O . VAL A 1 309 ? -1.266 -32.482 -4.136 1.00 89.75 309 VAL A O 1
ATOM 2510 N N . GLY A 1 310 ? 0.623 -32.457 -5.362 1.00 83.25 310 GLY A N 1
ATOM 2511 C CA . GLY A 1 310 ? 0.265 -33.636 -6.157 1.00 83.25 310 GLY A CA 1
ATOM 2512 C C . GLY A 1 310 ? -1.053 -33.423 -6.917 1.00 83.25 310 GLY A C 1
ATOM 2513 O O . GLY A 1 310 ? -1.173 -32.492 -7.721 1.00 83.25 310 GLY A O 1
ATOM 2514 N N . ASP A 1 311 ? -2.052 -34.259 -6.628 1.00 83.94 311 ASP A N 1
ATOM 2515 C CA . ASP A 1 311 ? -3.397 -34.175 -7.217 1.00 83.94 311 ASP A CA 1
ATOM 2516 C C . ASP A 1 311 ? -4.371 -33.299 -6.403 1.00 83.94 311 ASP A C 1
ATOM 2518 O O . ASP A 1 311 ? -5.439 -32.924 -6.895 1.00 83.94 311 ASP A O 1
ATOM 2522 N N . ALA A 1 312 ? -4.017 -32.944 -5.165 1.00 89.88 312 ALA A N 1
ATOM 2523 C CA . ALA A 1 312 ? -4.866 -32.153 -4.283 1.00 89.88 312 ALA A CA 1
ATOM 2524 C C . ALA A 1 312 ? -4.717 -30.651 -4.563 1.00 89.88 312 ALA A C 1
ATOM 2526 O O . ALA A 1 312 ? -3.612 -30.137 -4.744 1.00 89.88 312 ALA A O 1
ATOM 2527 N N . ARG A 1 313 ? -5.841 -29.927 -4.563 1.00 92.44 313 ARG A N 1
ATOM 2528 C CA . ARG A 1 313 ? -5.888 -28.469 -4.732 1.00 92.44 313 ARG A CA 1
ATOM 2529 C C . ARG A 1 313 ? -6.474 -27.811 -3.492 1.00 92.44 313 ARG A C 1
ATOM 2531 O O . ARG A 1 313 ? -7.580 -28.147 -3.080 1.00 92.44 313 ARG A O 1
ATOM 2538 N N . TYR A 1 314 ? -5.752 -26.836 -2.962 1.00 92.50 314 TYR A N 1
ATOM 2539 C CA . TYR A 1 314 ? -6.102 -26.073 -1.773 1.00 92.50 314 TYR A CA 1
ATOM 2540 C C . TYR A 1 314 ? -6.267 -24.602 -2.151 1.00 92.50 314 TYR A C 1
ATOM 2542 O O . TYR A 1 314 ? -5.332 -23.974 -2.648 1.00 92.50 314 TYR A O 1
ATOM 2550 N N . ILE A 1 315 ? -7.457 -24.047 -1.929 1.00 91.75 315 ILE A N 1
ATOM 2551 C CA . ILE A 1 315 ? -7.690 -22.604 -2.047 1.00 91.75 315 ILE A CA 1
ATOM 2552 C C . ILE A 1 315 ? -7.270 -21.984 -0.720 1.00 91.75 315 ILE A C 1
ATOM 2554 O O . ILE A 1 315 ? -7.787 -22.367 0.329 1.00 91.75 315 ILE A O 1
ATOM 2558 N N . LEU A 1 316 ? -6.312 -21.063 -0.762 1.00 89.69 316 LEU A N 1
ATOM 2559 C CA . LEU A 1 316 ? -5.805 -20.426 0.442 1.00 89.69 316 LEU A CA 1
ATOM 2560 C C . LEU A 1 316 ? -6.741 -19.272 0.841 1.00 89.69 316 LEU A C 1
ATOM 2562 O O . LEU A 1 316 ? -7.106 -18.464 -0.016 1.00 89.69 316 LEU A O 1
ATOM 2566 N N . PRO A 1 317 ? -7.135 -19.169 2.121 1.00 81.38 317 PRO A N 1
ATOM 2567 C CA . PRO A 1 317 ? -8.016 -18.107 2.584 1.00 81.38 317 PRO A CA 1
ATOM 2568 C C . PRO A 1 317 ? -7.298 -16.759 2.542 1.00 81.38 317 PRO A C 1
ATOM 2570 O O . PRO A 1 317 ? -6.175 -16.628 3.025 1.00 81.38 317 PRO A O 1
ATOM 2573 N N . VAL A 1 318 ? -7.959 -15.738 2.005 1.00 70.88 318 VAL A N 1
ATOM 2574 C CA . VAL A 1 318 ? -7.436 -14.368 2.018 1.00 70.88 318 VAL A CA 1
ATOM 2575 C C . VAL A 1 318 ? -7.382 -13.883 3.462 1.00 70.88 318 VAL A C 1
ATOM 2577 O O . VAL A 1 318 ? -8.425 -13.756 4.099 1.00 70.88 318 VAL A O 1
ATOM 2580 N N . GLN A 1 319 ? -6.181 -13.632 3.983 1.00 71.81 319 GLN A N 1
ATOM 2581 C CA . GLN A 1 319 ? -6.016 -13.282 5.397 1.00 71.81 319 GLN A CA 1
ATOM 2582 C C . GLN A 1 319 ? -5.243 -11.986 5.627 1.00 71.81 319 GLN A C 1
ATOM 2584 O O . GLN A 1 319 ? -5.579 -11.258 6.557 1.00 71.81 319 GLN A O 1
ATOM 2589 N N . ARG A 1 320 ? -4.230 -11.658 4.812 1.00 76.44 320 ARG A N 1
ATOM 2590 C CA . ARG A 1 320 ? -3.380 -10.493 5.101 1.00 76.44 320 ARG A CA 1
ATOM 2591 C C . ARG A 1 320 ? -2.760 -9.872 3.849 1.00 76.44 320 ARG A C 1
ATOM 2593 O O . ARG A 1 320 ? -2.031 -10.545 3.127 1.00 76.44 320 ARG A O 1
ATOM 2600 N N . GLU A 1 321 ? -2.993 -8.575 3.646 1.00 81.38 321 GLU A N 1
ATOM 2601 C CA . GLU A 1 321 ? -2.226 -7.726 2.724 1.00 81.38 321 GLU A CA 1
ATOM 2602 C C . GLU A 1 321 ? -1.302 -6.816 3.549 1.00 81.38 321 GLU A C 1
ATOM 2604 O O . GLU A 1 321 ? -1.727 -6.180 4.516 1.00 81.38 321 GLU A O 1
ATOM 2609 N N . GLY A 1 322 ? -0.016 -6.801 3.204 1.00 81.12 322 GLY A N 1
ATOM 2610 C CA . GLY A 1 322 ? 1.034 -6.048 3.884 1.00 81.12 322 GLY A CA 1
ATOM 2611 C C . GLY A 1 322 ? 1.828 -5.192 2.903 1.00 81.12 322 GLY A C 1
ATOM 2612 O O . GLY A 1 322 ? 1.966 -5.549 1.736 1.00 81.12 322 GLY A O 1
ATOM 2613 N N . VAL A 1 323 ? 2.306 -4.023 3.331 1.00 84.31 323 VAL A N 1
ATOM 2614 C CA . VAL A 1 323 ? 3.195 -3.199 2.499 1.00 84.31 323 VAL A CA 1
ATOM 2615 C C . VAL A 1 323 ? 4.461 -2.846 3.245 1.00 84.31 323 VAL A C 1
ATOM 2617 O O . VAL A 1 323 ? 4.453 -2.630 4.450 1.00 84.31 323 VAL A O 1
ATOM 2620 N N . PHE A 1 324 ? 5.559 -2.759 2.509 1.00 83.38 324 PHE A N 1
ATOM 2621 C CA . PHE A 1 324 ? 6.845 -2.355 3.053 1.00 83.38 324 PHE A CA 1
ATOM 2622 C C . PHE A 1 324 ? 7.542 -1.418 2.085 1.00 83.38 324 PHE A C 1
ATOM 2624 O O . PHE A 1 324 ? 7.710 -1.751 0.909 1.00 83.38 324 PHE A O 1
ATOM 2631 N N . LEU A 1 325 ? 8.003 -0.280 2.593 1.00 85.81 325 LEU A N 1
ATOM 2632 C CA . LEU A 1 325 ? 8.860 0.631 1.858 1.00 85.81 325 LEU A CA 1
ATOM 2633 C C . LEU A 1 325 ? 10.292 0.510 2.370 1.00 85.81 325 LEU A C 1
ATOM 2635 O O . LEU A 1 325 ? 10.609 0.844 3.509 1.00 85.81 325 LEU A O 1
ATOM 2639 N N . ASN A 1 326 ? 11.190 0.078 1.495 1.00 82.44 326 ASN A N 1
ATOM 2640 C CA . ASN A 1 326 ? 12.608 0.075 1.800 1.00 82.44 326 ASN A CA 1
ATOM 2641 C C . ASN A 1 326 ? 13.123 1.524 1.886 1.00 82.44 326 ASN A C 1
ATOM 2643 O O . ASN A 1 326 ? 13.090 2.253 0.901 1.00 82.44 326 ASN A O 1
ATOM 2647 N N . THR A 1 327 ? 13.641 1.940 3.038 1.00 78.75 327 THR A N 1
ATOM 2648 C CA . THR A 1 327 ? 14.034 3.339 3.290 1.00 78.75 327 THR A CA 1
ATOM 2649 C C . THR A 1 327 ? 15.290 3.798 2.543 1.00 78.75 327 THR A C 1
ATOM 2651 O O . THR A 1 327 ? 15.524 5.001 2.436 1.00 78.75 327 THR A O 1
ATOM 2654 N N . THR A 1 328 ? 16.097 2.877 2.005 1.00 82.88 328 THR A N 1
ATOM 2655 C CA . THR A 1 328 ? 17.308 3.219 1.242 1.00 82.88 328 THR A CA 1
ATOM 2656 C C . THR A 1 328 ? 17.028 3.303 -0.255 1.00 82.88 328 THR A C 1
ATOM 2658 O O . THR A 1 328 ? 17.371 4.291 -0.898 1.00 82.88 328 THR A O 1
ATOM 2661 N N . SER A 1 329 ? 16.355 2.294 -0.807 1.00 86.19 329 SER A N 1
ATOM 2662 C CA . SER A 1 329 ? 16.049 2.195 -2.244 1.00 86.19 329 SER A CA 1
ATOM 2663 C C . SER A 1 329 ? 14.677 2.751 -2.631 1.00 86.19 329 SER A C 1
ATOM 2665 O O . SER A 1 329 ? 14.361 2.843 -3.818 1.00 86.19 329 SER A O 1
ATOM 2667 N N . TYR A 1 330 ? 13.833 3.073 -1.648 1.00 90.69 330 TYR A N 1
ATOM 2668 C CA . TYR A 1 330 ? 12.420 3.438 -1.814 1.00 90.69 330 TYR A CA 1
ATOM 2669 C C . TYR A 1 330 ? 11.611 2.382 -2.582 1.00 90.69 330 TYR A C 1
ATOM 2671 O O . TYR A 1 330 ? 10.630 2.699 -3.250 1.00 90.69 330 TYR A O 1
ATOM 2679 N N . ALA A 1 331 ? 12.034 1.114 -2.491 1.00 88.94 331 ALA A N 1
ATOM 2680 C CA . ALA A 1 331 ? 11.314 -0.026 -3.046 1.00 88.94 331 ALA A CA 1
ATOM 2681 C C . ALA A 1 331 ? 10.075 -0.322 -2.228 1.00 88.94 331 ALA A C 1
ATOM 2683 O O . ALA A 1 331 ? 10.198 -0.749 -1.081 1.00 88.94 331 ALA A O 1
ATOM 2684 N N . LEU A 1 332 ? 8.907 -0.132 -2.834 1.00 90.44 332 LEU A N 1
ATOM 2685 C CA . LEU A 1 332 ? 7.660 -0.595 -2.258 1.00 90.44 332 LEU A CA 1
ATOM 2686 C C . LEU A 1 332 ? 7.458 -2.071 -2.607 1.00 90.44 332 LEU A C 1
ATOM 2688 O O . LEU A 1 332 ? 7.632 -2.482 -3.757 1.00 90.44 332 LEU A O 1
ATOM 2692 N N . ARG A 1 333 ? 7.085 -2.862 -1.609 1.00 87.94 333 ARG A N 1
ATOM 2693 C CA . ARG A 1 333 ? 6.714 -4.268 -1.744 1.00 87.94 333 ARG A CA 1
ATOM 2694 C C . ARG A 1 333 ? 5.334 -4.491 -1.169 1.00 87.94 333 ARG A C 1
ATOM 2696 O O . ARG A 1 333 ? 5.008 -3.907 -0.139 1.00 87.94 333 ARG A O 1
ATOM 2703 N N . VAL A 1 334 ? 4.577 -5.355 -1.830 1.00 89.12 334 VAL A N 1
ATOM 2704 C CA . VAL A 1 334 ? 3.278 -5.846 -1.376 1.00 89.12 334 VAL A CA 1
ATOM 2705 C C . VAL A 1 334 ? 3.456 -7.293 -0.932 1.00 89.12 334 VAL A C 1
ATOM 2707 O O . VAL A 1 334 ? 4.111 -8.078 -1.617 1.00 89.12 334 VAL A O 1
ATOM 2710 N N . PHE A 1 335 ? 2.904 -7.624 0.224 1.00 86.38 335 PHE A N 1
ATOM 2711 C CA . PHE A 1 335 ? 2.951 -8.937 0.843 1.00 86.38 335 PHE A CA 1
ATOM 2712 C C . PHE A 1 335 ? 1.538 -9.472 0.929 1.00 86.38 335 PHE A C 1
ATOM 2714 O O . PHE A 1 335 ? 0.628 -8.750 1.321 1.00 86.38 335 PHE A O 1
ATOM 2721 N N . LEU A 1 336 ? 1.362 -10.727 0.554 1.00 87.50 336 LEU A N 1
ATOM 2722 C CA . LEU A 1 336 ? 0.083 -11.413 0.619 1.00 87.50 336 LEU A CA 1
ATOM 2723 C C . LEU A 1 336 ? 0.305 -12.686 1.412 1.00 87.50 336 LEU A C 1
ATOM 2725 O O . LEU A 1 336 ? 0.957 -13.605 0.911 1.00 87.50 336 LEU A O 1
ATOM 2729 N N . SER A 1 337 ? -0.184 -12.704 2.646 1.00 85.81 337 SER A N 1
ATOM 2730 C CA . SER A 1 337 ? 0.056 -13.789 3.591 1.00 85.81 337 SER A CA 1
ATOM 2731 C C . SER A 1 337 ? -1.210 -14.605 3.828 1.00 85.81 337 SER A C 1
ATOM 2733 O O . SER A 1 337 ? -2.318 -14.070 3.929 1.00 85.81 337 SER A O 1
ATOM 2735 N N . TYR A 1 338 ? -1.006 -15.914 3.923 1.00 87.88 338 TYR A N 1
ATOM 2736 C CA . TYR A 1 338 ? -2.023 -16.947 4.026 1.00 87.88 338 TYR A CA 1
ATOM 2737 C C . TYR A 1 338 ? -1.600 -17.926 5.128 1.00 87.88 338 TYR A C 1
ATOM 2739 O O . TYR A 1 338 ? -0.526 -18.526 5.058 1.00 87.88 338 TYR A O 1
ATOM 2747 N N . GLY A 1 339 ? -2.446 -18.093 6.133 1.00 84.38 339 GLY A N 1
ATOM 2748 C CA . GLY A 1 339 ? -2.179 -18.825 7.367 1.00 84.38 339 GLY A CA 1
ATOM 2749 C C . GLY A 1 339 ? -1.549 -17.979 8.473 1.00 84.38 339 GLY A C 1
ATOM 2750 O O . GLY A 1 339 ? -1.136 -16.832 8.271 1.00 84.38 339 GLY A O 1
ATOM 2751 N N . LYS A 1 340 ? -1.388 -18.616 9.634 1.00 81.88 340 LYS A N 1
ATOM 2752 C CA . LYS A 1 340 ? -0.647 -18.110 10.793 1.00 81.88 340 LYS A CA 1
ATOM 2753 C C . LYS A 1 340 ? 0.438 -19.092 11.216 1.00 81.88 340 LYS A C 1
ATOM 2755 O O . LYS A 1 340 ? 0.243 -20.306 11.175 1.00 81.88 340 LYS A O 1
ATOM 2760 N N . LEU A 1 341 ? 1.583 -18.572 11.647 1.00 73.00 341 LEU A N 1
ATOM 2761 C CA . LEU A 1 341 ? 2.570 -19.361 12.376 1.00 73.00 341 LEU A CA 1
ATOM 2762 C C . LEU A 1 341 ? 2.130 -19.485 13.841 1.00 73.00 341 LEU A C 1
ATOM 2764 O O . LEU A 1 341 ? 1.881 -18.454 14.467 1.00 73.00 341 LEU A O 1
ATOM 2768 N N . PRO A 1 342 ? 2.050 -20.700 14.406 1.00 64.56 342 PRO A N 1
ATOM 2769 C CA . PRO A 1 342 ? 1.722 -20.867 15.817 1.00 64.56 342 PRO A CA 1
ATOM 2770 C C . PRO A 1 342 ? 2.789 -20.218 16.712 1.00 64.56 342 PRO A C 1
ATOM 2772 O O . PRO A 1 342 ? 3.992 -20.377 16.486 1.00 64.56 342 PRO A O 1
ATOM 2775 N N . GLU A 1 343 ? 2.340 -19.488 17.735 1.00 57.62 343 GLU A N 1
ATOM 2776 C CA . GLU A 1 343 ? 3.195 -18.865 18.752 1.00 57.62 343 GLU A CA 1
ATOM 2777 C C . GLU A 1 343 ? 3.673 -19.940 19.734 1.00 57.62 343 GLU A C 1
ATOM 2779 O O . GLU A 1 343 ? 3.053 -20.171 20.763 1.00 57.62 343 GLU A O 1
ATOM 2784 N N . ASN A 1 344 ? 4.774 -20.611 19.388 1.00 49.12 344 ASN A N 1
ATOM 2785 C CA . ASN A 1 344 ? 5.387 -21.723 20.128 1.00 49.12 344 ASN A CA 1
ATOM 2786 C C . ASN A 1 344 ? 4.516 -23.003 20.226 1.00 49.12 344 ASN A C 1
ATOM 2788 O O . ASN A 1 344 ? 3.293 -22.949 20.340 1.00 49.12 344 ASN A O 1
ATOM 2792 N N . PRO A 1 345 ? 5.122 -24.207 20.180 1.00 37.88 345 PRO A N 1
ATOM 2793 C CA . PRO A 1 345 ? 4.404 -25.425 20.542 1.00 37.88 345 PRO A CA 1
ATOM 2794 C C . PRO A 1 345 ? 4.010 -25.355 22.030 1.00 37.88 345 PRO A C 1
ATOM 2796 O O . PRO A 1 345 ? 4.772 -24.792 22.819 1.00 37.88 345 PRO A O 1
ATOM 2799 N N . PRO A 1 346 ? 2.863 -25.925 22.443 1.00 36.25 346 PRO A N 1
ATOM 2800 C CA . PRO A 1 346 ? 2.456 -25.926 23.842 1.00 36.25 346 PRO A CA 1
ATOM 2801 C C . PRO A 1 346 ? 3.495 -26.692 24.666 1.00 36.25 346 PRO A C 1
ATOM 2803 O O . PRO A 1 346 ? 3.543 -27.922 24.659 1.00 36.25 346 PRO A O 1
ATOM 2806 N N . SER A 1 347 ? 4.355 -25.969 25.375 1.00 34.47 347 SER A N 1
ATOM 2807 C CA . SER A 1 347 ? 5.132 -26.545 26.460 1.00 34.47 347 SER A CA 1
ATOM 2808 C C . SER A 1 347 ? 4.165 -26.785 27.612 1.00 34.47 347 SER A C 1
ATOM 2810 O O . SER A 1 347 ? 3.690 -25.837 28.235 1.00 34.47 347 SER A O 1
ATOM 2812 N N . ASN A 1 348 ? 3.844 -28.053 27.868 1.00 36.50 348 ASN A N 1
ATOM 2813 C CA . ASN A 1 348 ? 3.160 -28.480 29.083 1.00 36.50 348 ASN A CA 1
ATOM 2814 C C . ASN A 1 348 ? 3.895 -27.913 30.303 1.00 36.50 348 ASN A C 1
ATOM 2816 O O . ASN A 1 348 ? 4.964 -28.416 30.640 1.00 36.50 348 ASN A O 1
ATOM 2820 N N . GLN A 1 349 ? 3.321 -26.915 30.971 1.00 33.25 349 GLN A N 1
ATOM 2821 C CA . GLN A 1 349 ? 3.521 -26.686 32.399 1.00 33.25 349 GLN A CA 1
ATOM 2822 C C . GLN A 1 349 ? 2.404 -25.793 32.944 1.00 33.25 349 GLN A C 1
ATOM 2824 O O . GLN A 1 349 ? 2.243 -24.632 32.575 1.00 33.25 349 GLN A O 1
ATOM 2829 N N . GLU A 1 350 ? 1.602 -26.402 33.808 1.00 33.62 350 GLU A N 1
ATOM 2830 C CA . GLU A 1 350 ? 0.623 -25.749 34.660 1.00 33.62 350 GLU A CA 1
ATOM 2831 C C . GLU A 1 350 ? 1.319 -24.784 35.640 1.00 33.62 350 GLU A C 1
ATOM 2833 O O . GLU A 1 350 ? 2.401 -25.074 36.142 1.00 33.62 350 GLU A O 1
ATOM 2838 N N . GLN A 1 351 ? 0.623 -23.685 35.957 1.00 33.91 351 GLN A N 1
ATOM 2839 C CA . GLN A 1 351 ? 0.834 -22.765 37.089 1.00 33.91 351 GLN A CA 1
ATOM 2840 C C . GLN A 1 351 ? 2.092 -21.872 37.085 1.00 33.91 351 GLN A C 1
ATOM 2842 O O . GLN A 1 351 ? 3.164 -22.269 37.522 1.00 33.91 351 GLN A O 1
ATOM 2847 N N . SER A 1 352 ? 1.906 -20.575 36.807 1.00 24.95 352 SER A N 1
ATOM 2848 C CA . SER A 1 352 ? 2.269 -19.508 37.763 1.00 24.95 352 SER A CA 1
ATOM 2849 C C . SER A 1 352 ? 1.713 -18.139 37.339 1.00 24.95 352 SER A C 1
ATOM 2851 O O . SER A 1 352 ? 1.443 -17.872 36.173 1.00 24.95 352 SER A O 1
ATOM 2853 N N . VAL A 1 353 ? 1.459 -17.314 38.349 1.00 28.36 353 VAL A N 1
ATOM 2854 C CA . VAL A 1 353 ? 0.713 -16.052 38.353 1.00 28.36 353 VAL A CA 1
ATOM 2855 C C . VAL A 1 353 ? 1.591 -14.873 37.898 1.00 28.36 353 VAL A C 1
ATOM 2857 O O . VAL A 1 353 ? 2.702 -14.721 38.387 1.00 28.36 353 VAL A O 1
ATOM 2860 N N . VAL A 1 354 ? 1.030 -14.037 37.014 1.00 32.91 354 VAL A N 1
ATOM 2861 C CA . VAL A 1 354 ? 1.286 -12.600 36.751 1.00 32.91 354 VAL A CA 1
ATOM 2862 C C . VAL A 1 354 ? 2.735 -12.090 36.855 1.00 32.91 354 VAL A C 1
ATOM 2864 O O . VAL A 1 354 ? 3.204 -11.716 37.925 1.00 32.91 354 VAL A O 1
ATOM 2867 N N . THR A 1 355 ? 3.331 -11.854 35.684 1.00 24.86 355 THR A N 1
ATOM 2868 C CA . THR A 1 355 ? 4.061 -10.618 35.350 1.00 24.86 355 THR A CA 1
ATOM 2869 C C . THR A 1 355 ? 3.951 -10.393 33.840 1.00 24.86 355 THR A C 1
ATOM 2871 O O . THR A 1 355 ? 4.602 -11.061 33.038 1.00 24.86 355 THR A O 1
ATOM 2874 N N . GLU A 1 356 ? 3.089 -9.459 33.434 1.00 29.86 356 GLU A N 1
ATOM 2875 C CA . GLU A 1 356 ? 2.992 -8.972 32.054 1.00 29.86 356 GLU A CA 1
ATOM 2876 C C . GLU A 1 356 ? 4.255 -8.173 31.700 1.00 29.86 356 GLU A C 1
ATOM 2878 O O . GLU A 1 356 ? 4.321 -6.952 31.808 1.00 29.86 356 GLU A O 1
ATOM 2883 N N . SER A 1 357 ? 5.302 -8.885 31.301 1.00 28.97 357 SER A N 1
ATOM 2884 C CA . SER A 1 357 ? 6.455 -8.321 30.598 1.00 28.97 357 SER A CA 1
ATOM 2885 C C . SER A 1 357 ? 7.017 -9.334 29.603 1.00 28.97 357 SER A C 1
ATOM 2887 O O . SER A 1 357 ? 8.227 -9.546 29.520 1.00 28.97 357 SER A O 1
ATOM 2889 N N . ALA A 1 358 ? 6.128 -9.998 28.863 1.00 26.66 358 ALA A N 1
ATOM 2890 C CA . ALA A 1 358 ? 6.509 -10.833 27.738 1.00 26.66 358 ALA A CA 1
ATOM 2891 C C . ALA A 1 358 ? 6.522 -9.966 26.476 1.00 26.66 358 ALA A C 1
ATOM 2893 O O . ALA A 1 358 ? 5.481 -9.623 25.923 1.00 26.66 358 ALA A O 1
ATOM 2894 N N . THR A 1 359 ? 7.716 -9.611 26.004 1.00 30.09 359 THR A N 1
ATOM 2895 C CA . THR A 1 359 ? 7.928 -9.289 24.591 1.00 30.09 359 THR A CA 1
ATOM 2896 C C . THR A 1 359 ? 7.552 -10.527 23.780 1.00 30.09 359 THR A C 1
ATOM 2898 O O . THR A 1 359 ? 8.384 -11.410 23.574 1.00 30.09 359 THR A O 1
ATOM 2901 N N . SER A 1 360 ? 6.282 -10.627 23.387 1.00 32.62 360 SER A N 1
ATOM 2902 C CA . SER A 1 360 ? 5.778 -11.675 22.509 1.00 32.62 360 SER A CA 1
ATOM 2903 C C . SER A 1 360 ? 6.539 -11.600 21.187 1.00 32.62 360 SER A C 1
ATOM 2905 O O . SER A 1 360 ? 6.449 -10.610 20.459 1.00 32.62 360 SER A O 1
ATOM 2907 N N . THR A 1 361 ? 7.313 -12.634 20.875 1.00 35.00 361 THR A N 1
ATOM 2908 C CA . THR A 1 361 ? 7.746 -12.928 19.508 1.00 35.00 361 THR A CA 1
ATOM 2909 C C . THR A 1 361 ? 6.484 -13.133 18.668 1.00 35.00 361 THR A C 1
ATOM 2911 O O . THR A 1 361 ? 5.897 -14.208 18.717 1.00 35.00 361 THR A O 1
ATOM 2914 N N . GLY A 1 362 ? 6.008 -12.085 17.992 1.00 47.28 362 GLY A N 1
ATOM 2915 C CA . GLY A 1 362 ? 4.685 -12.080 17.368 1.00 47.28 362 GLY A CA 1
ATOM 2916 C C . GLY A 1 362 ? 4.587 -13.067 16.206 1.00 47.28 362 GLY A C 1
ATOM 2917 O O . GLY A 1 362 ? 5.506 -13.161 15.383 1.00 47.28 362 GLY A O 1
ATOM 2918 N N . ALA A 1 363 ? 3.469 -13.791 16.128 1.00 52.78 363 ALA A N 1
ATOM 2919 C CA . ALA A 1 363 ? 3.137 -14.647 14.993 1.00 52.78 363 ALA A CA 1
ATOM 2920 C C . ALA A 1 363 ? 3.193 -13.890 13.653 1.00 52.78 363 ALA A C 1
ATOM 2922 O O . ALA A 1 363 ? 2.666 -12.785 13.511 1.00 52.78 363 ALA A O 1
ATOM 2923 N N . ARG A 1 364 ? 3.769 -14.517 12.615 1.00 59.91 364 ARG A N 1
ATOM 2924 C CA . ARG A 1 364 ? 3.500 -14.118 11.220 1.00 59.91 364 ARG A CA 1
ATOM 2925 C C . ARG A 1 364 ? 2.130 -14.668 10.804 1.00 59.91 364 ARG A C 1
ATOM 2927 O O . ARG A 1 364 ? 1.804 -15.793 11.170 1.00 59.91 364 ARG A O 1
ATOM 2934 N N . GLY A 1 365 ? 1.355 -13.897 10.040 1.00 56.72 365 GLY A N 1
ATOM 2935 C CA . GLY A 1 365 ? -0.075 -14.151 9.767 1.00 56.72 365 GLY A CA 1
ATOM 2936 C C . GLY A 1 365 ? -0.991 -13.085 10.378 1.00 56.72 365 GLY A C 1
ATOM 2937 O O . GLY A 1 365 ? -0.503 -12.209 11.086 1.00 56.72 365 GLY A O 1
ATOM 2938 N N . ALA A 1 366 ? -2.283 -13.083 10.048 1.00 62.41 366 ALA A N 1
ATOM 2939 C CA . ALA A 1 366 ? -3.246 -12.162 10.667 1.00 62.41 366 ALA A CA 1
ATOM 2940 C C . ALA A 1 366 ? -3.575 -12.614 12.104 1.00 62.41 366 ALA A C 1
ATOM 2942 O O . ALA A 1 366 ? -3.550 -13.809 12.397 1.00 62.41 366 ALA A O 1
ATOM 2943 N N . GLU A 1 367 ? -3.888 -11.694 13.017 1.00 61.28 367 GLU A N 1
ATOM 2944 C CA . GLU A 1 367 ? -4.172 -12.056 14.418 1.00 61.28 367 GLU A CA 1
ATOM 2945 C C . GLU A 1 367 ? -5.341 -13.044 14.539 1.00 61.28 367 GLU A C 1
ATOM 2947 O O . GLU A 1 367 ? -5.193 -14.046 15.242 1.00 61.28 367 GLU A O 1
ATOM 2952 N N . ASP A 1 368 ? -6.396 -12.835 13.746 1.00 64.00 368 ASP A N 1
ATOM 2953 C CA . ASP A 1 368 ? -7.602 -13.674 13.673 1.00 64.00 368 ASP A CA 1
ATOM 2954 C C . ASP A 1 368 ? -7.486 -14.843 12.673 1.00 64.00 368 ASP A C 1
ATOM 2956 O O . ASP A 1 368 ? -8.491 -15.446 12.298 1.00 64.00 368 ASP A O 1
ATOM 2960 N N . SER A 1 369 ? -6.280 -15.141 12.171 1.00 70.75 369 SER A N 1
ATOM 2961 C CA . SER A 1 369 ? -6.082 -16.256 11.238 1.00 70.75 369 SER A CA 1
ATOM 2962 C C . SER A 1 369 ? -5.690 -17.558 11.919 1.00 70.75 369 SER A C 1
ATOM 2964 O O . SER A 1 369 ? -4.836 -17.582 12.805 1.00 70.75 369 SER A O 1
ATOM 2966 N N . ASP A 1 370 ? -6.247 -18.654 11.410 1.00 80.88 370 ASP A N 1
ATOM 2967 C CA . ASP A 1 370 ? -5.804 -20.002 11.741 1.00 80.88 370 ASP A CA 1
ATOM 2968 C C . ASP A 1 370 ? -4.648 -20.448 10.826 1.00 80.88 370 ASP A C 1
ATOM 2970 O O . ASP A 1 370 ? -4.544 -19.996 9.673 1.00 80.88 370 ASP A O 1
ATOM 2974 N N . PRO A 1 371 ? -3.766 -21.347 11.297 1.00 85.06 371 PRO A N 1
ATOM 2975 C CA . PRO A 1 371 ? -2.790 -22.006 10.438 1.00 85.06 371 PRO A CA 1
ATOM 2976 C C . PRO A 1 371 ? -3.454 -22.794 9.298 1.00 85.06 371 PRO A C 1
ATOM 2978 O O . PRO A 1 371 ? -4.547 -23.328 9.451 1.00 85.06 371 PRO A O 1
ATOM 2981 N N . LEU A 1 372 ? -2.778 -22.914 8.148 1.00 87.94 372 LEU A N 1
ATOM 2982 C CA . LEU A 1 372 ? -3.347 -23.593 6.968 1.00 87.94 372 LEU A CA 1
ATOM 2983 C C . LEU A 1 372 ? -3.585 -25.101 7.165 1.00 87.94 372 LEU A C 1
ATOM 2985 O O . LEU A 1 372 ? -4.437 -25.676 6.496 1.00 87.94 372 LEU A O 1
ATOM 2989 N N . GLU A 1 373 ? -2.787 -25.746 8.018 1.00 88.50 373 GLU A N 1
ATOM 2990 C CA . GLU A 1 373 ? -2.817 -27.189 8.301 1.00 88.50 373 GLU A CA 1
ATOM 2991 C C . GLU A 1 373 ? -2.825 -28.129 7.076 1.00 88.50 373 GLU A C 1
ATOM 2993 O O . GLU A 1 373 ? -3.304 -29.262 7.156 1.00 88.50 373 GLU A O 1
ATOM 2998 N N . ILE A 1 374 ? -2.242 -27.716 5.948 1.00 88.56 374 ILE A N 1
ATOM 2999 C CA . ILE A 1 374 ? -2.242 -28.536 4.729 1.00 88.56 374 ILE A CA 1
ATOM 3000 C C . ILE A 1 374 ? -1.299 -29.738 4.929 1.00 88.56 374 ILE A C 1
ATOM 3002 O O . ILE A 1 374 ? -0.113 -29.537 5.228 1.00 88.56 374 ILE A O 1
ATOM 3006 N N . PRO A 1 375 ? -1.797 -30.984 4.800 1.00 85.38 375 PRO A N 1
ATOM 3007 C CA . PRO A 1 375 ? -1.003 -32.176 5.051 1.00 85.38 375 PRO A CA 1
ATOM 3008 C C . PRO A 1 375 ? 0.046 -32.378 3.959 1.00 85.38 375 PRO A C 1
ATOM 3010 O O . PRO A 1 375 ? -0.216 -32.161 2.778 1.00 85.38 375 PRO A O 1
ATOM 3013 N N . TYR A 1 376 ? 1.223 -32.837 4.372 1.00 82.00 376 TYR A N 1
ATOM 3014 C CA . TYR A 1 376 ? 2.289 -33.272 3.486 1.00 82.00 376 TYR A CA 1
ATOM 3015 C C . TYR A 1 376 ? 3.043 -34.427 4.148 1.00 82.00 376 TYR A C 1
ATOM 3017 O O . TYR A 1 376 ? 3.311 -34.415 5.350 1.00 82.00 376 TYR A O 1
ATOM 3025 N N . ASP A 1 377 ? 3.330 -35.462 3.368 1.00 76.12 377 ASP A N 1
ATOM 3026 C CA . ASP A 1 377 ? 3.829 -36.750 3.856 1.00 76.12 377 ASP A CA 1
ATOM 3027 C C . ASP A 1 377 ? 5.354 -36.779 4.077 1.00 76.12 377 ASP A C 1
ATOM 3029 O O . ASP A 1 377 ? 5.910 -37.784 4.526 1.00 76.12 377 ASP A O 1
ATOM 3033 N N . GLY A 1 378 ? 6.046 -35.674 3.783 1.00 70.50 378 GLY A N 1
ATOM 3034 C CA . GLY A 1 378 ? 7.497 -35.562 3.913 1.00 70.50 378 GLY A CA 1
ATOM 3035 C C . GLY A 1 378 ? 8.279 -36.082 2.704 1.00 70.50 378 GLY A C 1
ATOM 3036 O O . GLY A 1 378 ? 9.492 -35.828 2.628 1.00 70.50 378 GLY A O 1
ATOM 3037 N N . GLN A 1 379 ? 7.618 -36.785 1.778 1.00 79.06 379 GLN A N 1
ATOM 3038 C CA . GLN A 1 379 ? 8.218 -37.391 0.593 1.00 79.06 379 GLN A CA 1
ATOM 3039 C C . GLN A 1 379 ? 8.354 -36.391 -0.551 1.00 79.06 379 GLN A C 1
ATOM 3041 O O . GLN A 1 379 ? 7.971 -35.234 -0.463 1.00 79.06 379 GLN A O 1
ATOM 3046 N N . ARG A 1 380 ? 8.974 -36.820 -1.651 1.00 80.31 380 ARG A N 1
ATOM 3047 C CA . ARG A 1 380 ? 9.217 -35.935 -2.783 1.00 80.31 380 ARG A CA 1
ATOM 3048 C C . ARG A 1 380 ? 7.910 -35.608 -3.513 1.00 80.31 380 ARG A C 1
ATOM 3050 O O . ARG A 1 380 ? 7.481 -36.392 -4.354 1.00 80.31 380 ARG A O 1
ATOM 3057 N N . GLU A 1 381 ? 7.359 -34.420 -3.285 1.00 83.81 381 GLU A N 1
ATOM 3058 C CA . GLU A 1 381 ? 6.150 -33.935 -3.962 1.00 83.81 381 GLU A CA 1
ATOM 3059 C C . GLU A 1 381 ? 6.375 -32.610 -4.699 1.00 83.81 381 GLU A C 1
ATOM 3061 O O . GLU A 1 381 ? 7.351 -31.881 -4.482 1.00 83.81 381 GLU A O 1
ATOM 3066 N N . ILE A 1 382 ? 5.471 -32.313 -5.634 1.00 87.50 382 ILE A N 1
ATOM 3067 C CA . ILE A 1 382 ? 5.450 -31.054 -6.377 1.00 87.50 382 ILE A CA 1
ATOM 3068 C C . ILE A 1 382 ? 4.431 -30.131 -5.717 1.00 87.50 382 ILE A C 1
ATOM 3070 O O . ILE A 1 382 ? 3.243 -30.444 -5.676 1.00 87.50 382 ILE A O 1
ATOM 3074 N N . PHE A 1 383 ? 4.912 -28.979 -5.261 1.00 90.44 383 PHE A N 1
ATOM 3075 C CA . PHE A 1 383 ? 4.114 -27.874 -4.751 1.00 90.44 383 PHE A CA 1
ATOM 3076 C C . PHE A 1 383 ? 4.007 -26.823 -5.847 1.00 90.44 383 PHE A C 1
ATOM 3078 O O . PHE A 1 383 ? 5.008 -26.202 -6.206 1.00 90.44 383 PHE A O 1
ATOM 3085 N N . ALA A 1 384 ? 2.814 -26.626 -6.396 1.00 92.38 384 ALA A N 1
ATOM 3086 C CA . ALA A 1 384 ? 2.544 -25.580 -7.371 1.00 92.38 384 ALA A CA 1
ATOM 3087 C C . ALA A 1 384 ? 1.748 -24.448 -6.721 1.00 92.38 384 ALA A C 1
ATOM 3089 O O . ALA A 1 384 ? 0.574 -24.590 -6.387 1.00 92.38 384 ALA A O 1
ATOM 3090 N N . PHE A 1 385 ? 2.422 -23.319 -6.528 1.00 93.25 385 PHE A N 1
ATOM 3091 C CA . PHE A 1 385 ? 1.853 -22.091 -5.998 1.00 93.25 385 PHE A CA 1
ATOM 3092 C C . PHE A 1 385 ? 1.296 -21.259 -7.147 1.00 93.25 385 PHE A C 1
ATOM 3094 O O . PHE A 1 385 ? 1.995 -21.007 -8.133 1.00 93.25 385 PHE A O 1
ATOM 3101 N N . HIS A 1 386 ? 0.061 -20.800 -6.998 1.00 93.12 386 HIS A N 1
ATOM 3102 C CA . HIS A 1 386 ? -0.623 -19.943 -7.952 1.00 93.12 386 HIS A CA 1
ATOM 3103 C C . HIS A 1 386 ? -1.227 -18.754 -7.216 1.00 93.12 386 HIS A C 1
ATOM 3105 O O . HIS A 1 386 ? -1.974 -18.929 -6.261 1.00 93.12 386 HIS A O 1
ATOM 3111 N N . LEU A 1 387 ? -0.921 -17.548 -7.675 1.00 93.12 387 LEU A N 1
ATOM 3112 C CA . LEU A 1 387 ? -1.505 -16.307 -7.197 1.00 93.12 387 LEU A CA 1
ATOM 3113 C C . LEU A 1 387 ? -2.166 -15.600 -8.372 1.00 93.12 387 LEU A C 1
ATOM 3115 O O . LEU A 1 387 ? -1.513 -15.281 -9.370 1.00 93.12 387 LEU A O 1
ATOM 3119 N N . THR A 1 388 ? -3.452 -15.322 -8.224 1.00 93.38 388 THR A N 1
ATOM 3120 C CA . THR A 1 388 ? -4.254 -14.604 -9.211 1.00 93.38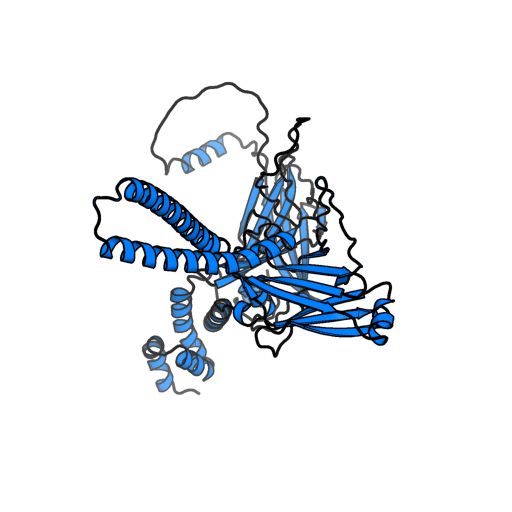 388 THR A CA 1
ATOM 3121 C C . THR A 1 388 ? -4.790 -13.318 -8.611 1.00 93.38 388 THR 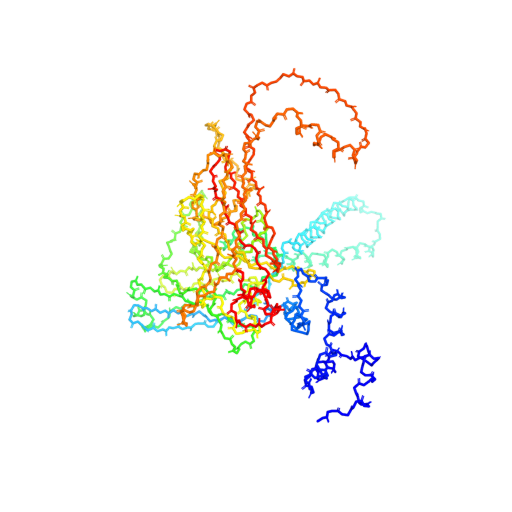A C 1
ATOM 3123 O O . THR A 1 388 ? -5.180 -13.290 -7.449 1.00 93.38 388 THR A O 1
ATOM 3126 N N . ALA A 1 389 ? -4.795 -12.245 -9.394 1.00 93.88 389 ALA A N 1
ATOM 3127 C CA . ALA A 1 389 ? -5.426 -10.991 -9.020 1.00 93.88 389 ALA A CA 1
ATOM 3128 C C . ALA A 1 389 ? -6.639 -10.744 -9.906 1.00 93.88 389 ALA A C 1
ATOM 3130 O O . ALA A 1 389 ? -6.530 -10.785 -11.133 1.00 93.88 389 ALA A O 1
ATOM 3131 N N . THR A 1 390 ? -7.775 -10.430 -9.296 1.00 93.94 390 THR A N 1
ATOM 3132 C CA . THR A 1 390 ? -9.011 -10.110 -10.006 1.00 93.94 390 THR A CA 1
ATOM 3133 C C . THR A 1 390 ? -9.408 -8.670 -9.723 1.00 93.94 390 THR A C 1
ATOM 3135 O O . THR A 1 390 ? -9.538 -8.246 -8.576 1.00 93.94 390 THR A O 1
ATOM 3138 N N . ASN A 1 391 ? -9.618 -7.888 -10.779 1.00 93.81 391 ASN A N 1
ATOM 3139 C CA . ASN A 1 391 ? -10.135 -6.536 -10.643 1.00 93.81 391 ASN A CA 1
ATOM 3140 C C . ASN A 1 391 ? -11.645 -6.595 -10.357 1.00 93.81 391 ASN A C 1
ATOM 3142 O O . ASN A 1 391 ? -12.430 -7.067 -11.180 1.00 93.81 391 ASN A O 1
ATOM 3146 N N . ARG A 1 392 ? -12.074 -6.087 -9.202 1.00 90.31 392 ARG A N 1
ATOM 3147 C CA . ARG A 1 392 ? -13.457 -6.159 -8.707 1.00 90.31 392 ARG A CA 1
ATOM 3148 C C . ARG A 1 392 ? -14.460 -5.467 -9.627 1.00 90.31 392 ARG A C 1
ATOM 3150 O O . ARG A 1 392 ? -15.609 -5.909 -9.683 1.00 90.31 392 ARG A O 1
ATOM 3157 N N . ILE A 1 393 ? -14.032 -4.423 -10.340 1.00 90.62 393 ILE A N 1
ATOM 3158 C CA . ILE A 1 393 ? -14.878 -3.605 -11.219 1.00 90.62 393 ILE A CA 1
ATOM 3159 C C . ILE A 1 393 ? -14.958 -4.230 -12.615 1.00 90.62 393 ILE A C 1
ATOM 3161 O O . ILE A 1 393 ? -16.033 -4.598 -13.075 1.00 90.62 393 ILE A O 1
ATOM 3165 N N . SER A 1 394 ? -13.816 -4.382 -13.286 1.00 92.69 394 SER A N 1
ATOM 3166 C CA . SER A 1 394 ? -13.744 -4.877 -14.668 1.00 92.69 394 SER A CA 1
ATOM 3167 C C . SER A 1 394 ? -13.853 -6.397 -14.798 1.00 92.69 394 SER A C 1
ATOM 3169 O O . SER A 1 394 ? -13.987 -6.892 -15.914 1.00 92.69 394 SER A O 1
ATOM 3171 N N . LYS A 1 395 ? -13.760 -7.134 -13.683 1.00 93.88 395 LYS A N 1
ATOM 3172 C CA . LYS A 1 395 ? -13.738 -8.606 -13.611 1.00 93.88 395 LYS A CA 1
ATOM 3173 C C . LYS A 1 395 ? -12.590 -9.269 -14.381 1.00 93.88 395 LYS A C 1
ATOM 3175 O O . LYS A 1 395 ? -12.602 -10.480 -14.565 1.00 93.88 395 LYS A O 1
ATOM 3180 N N . LYS A 1 396 ? -11.590 -8.499 -14.822 1.00 93.81 396 LYS A N 1
ATOM 3181 C CA . LYS A 1 396 ? -10.381 -9.041 -15.453 1.00 93.81 396 LYS A CA 1
ATOM 3182 C C . LYS A 1 396 ? -9.503 -9.715 -14.404 1.00 93.81 396 LYS A C 1
ATOM 3184 O O . LYS A 1 396 ? -9.255 -9.124 -13.352 1.00 93.81 396 LYS A O 1
ATOM 3189 N N . THR A 1 397 ? -9.002 -10.898 -14.735 1.00 93.25 397 THR A N 1
ATOM 3190 C CA . THR A 1 397 ? -8.110 -11.685 -13.881 1.00 93.25 397 THR A CA 1
ATOM 3191 C C . THR A 1 397 ? -6.736 -11.800 -14.525 1.00 93.25 397 THR A C 1
ATOM 3193 O O . THR A 1 397 ? -6.630 -11.999 -15.735 1.00 93.25 397 THR A O 1
ATOM 3196 N N . TYR A 1 398 ? -5.694 -11.679 -13.708 1.00 92.56 398 TYR A N 1
ATOM 3197 C CA . TYR A 1 398 ? -4.296 -11.780 -14.111 1.00 92.56 398 TYR A CA 1
ATOM 3198 C C . TYR A 1 398 ? -3.571 -12.771 -13.206 1.00 92.56 398 TYR A C 1
ATOM 3200 O O . TYR A 1 398 ? -3.807 -12.809 -11.997 1.00 92.56 398 TYR A O 1
ATOM 3208 N N . VAL A 1 399 ? -2.675 -13.566 -13.787 1.00 91.00 399 VAL A N 1
ATOM 3209 C CA . VAL A 1 399 ? -1.755 -14.412 -13.023 1.00 91.00 399 VAL A CA 1
ATOM 3210 C C . VAL A 1 399 ? -0.587 -13.540 -12.577 1.00 91.00 399 VAL A C 1
ATOM 3212 O O . VAL A 1 399 ? 0.049 -12.882 -13.395 1.00 91.00 399 VAL A O 1
ATOM 3215 N N . ILE A 1 400 ? -0.341 -13.497 -11.270 1.00 90.06 400 ILE A N 1
ATOM 3216 C CA . ILE A 1 400 ? 0.696 -12.648 -10.669 1.00 90.06 400 ILE A CA 1
ATOM 3217 C C . ILE A 1 400 ? 1.937 -13.462 -10.330 1.00 90.06 400 ILE A C 1
ATOM 3219 O O . ILE A 1 400 ? 3.062 -13.005 -10.509 1.00 90.06 400 ILE A O 1
ATOM 3223 N N . ALA A 1 401 ? 1.741 -14.679 -9.836 1.00 88.19 401 ALA A N 1
ATOM 3224 C CA . ALA A 1 401 ? 2.826 -15.610 -9.603 1.00 88.19 401 ALA A CA 1
ATOM 3225 C C . ALA A 1 401 ? 2.335 -17.027 -9.871 1.00 88.19 401 ALA A C 1
ATOM 3227 O O . ALA A 1 401 ? 1.316 -17.449 -9.329 1.00 88.19 401 ALA A O 1
ATOM 3228 N N . SER A 1 402 ? 3.082 -17.778 -10.672 1.00 88.75 402 SER A N 1
ATOM 3229 C CA . SER A 1 402 ? 2.914 -19.220 -10.786 1.00 88.75 402 SER A CA 1
ATOM 3230 C C . SER A 1 402 ? 4.270 -19.895 -10.691 1.00 88.75 402 SER A C 1
ATOM 3232 O O . SER A 1 402 ? 5.199 -19.576 -11.436 1.00 88.75 402 SER A O 1
ATOM 3234 N N . LYS A 1 403 ? 4.420 -20.808 -9.731 1.00 90.00 403 LYS A N 1
ATOM 3235 C CA . LYS A 1 403 ? 5.668 -21.546 -9.564 1.00 90.00 403 LYS A CA 1
ATOM 3236 C C . LYS A 1 403 ? 5.433 -22.920 -8.978 1.00 90.00 403 LYS A C 1
ATOM 3238 O O . LYS A 1 403 ? 4.916 -23.051 -7.876 1.00 90.00 403 LYS A O 1
ATOM 3243 N N . ALA A 1 404 ? 5.920 -23.927 -9.694 1.00 88.94 404 ALA A N 1
ATOM 3244 C CA . ALA A 1 404 ? 6.084 -25.268 -9.168 1.00 88.94 404 ALA A CA 1
ATOM 3245 C C . ALA A 1 404 ? 7.490 -25.448 -8.584 1.00 88.94 404 ALA A C 1
ATOM 3247 O O . ALA A 1 404 ? 8.493 -25.111 -9.227 1.00 88.94 404 ALA A O 1
ATOM 3248 N N . THR A 1 405 ? 7.566 -25.992 -7.375 1.00 85.56 405 THR A N 1
ATOM 3249 C CA . THR A 1 405 ? 8.803 -26.434 -6.736 1.00 85.56 405 THR A CA 1
ATOM 3250 C C . THR A 1 405 ? 8.663 -27.872 -6.273 1.00 85.56 405 THR A C 1
ATOM 3252 O O . THR A 1 405 ? 7.621 -28.303 -5.792 1.00 85.56 405 THR A O 1
ATOM 3255 N N . CYS A 1 406 ? 9.725 -28.648 -6.465 1.00 83.50 406 CYS A N 1
ATOM 3256 C CA . CYS A 1 406 ? 9.786 -30.010 -5.965 1.00 83.50 406 CYS A CA 1
ATOM 3257 C C . CYS A 1 406 ? 10.431 -29.985 -4.581 1.00 83.50 406 CYS A C 1
ATOM 3259 O O . CYS A 1 406 ? 11.555 -29.494 -4.439 1.00 83.50 406 CYS A O 1
ATOM 3261 N N . LEU A 1 407 ? 9.717 -30.484 -3.578 1.00 82.50 407 LEU A N 1
ATOM 3262 C CA . LEU A 1 407 ? 10.137 -30.470 -2.182 1.00 82.50 407 LEU A CA 1
ATOM 3263 C C . LEU A 1 407 ? 10.260 -31.898 -1.666 1.00 82.50 407 LEU A C 1
ATOM 3265 O O . LEU A 1 407 ? 9.492 -32.765 -2.050 1.00 82.50 407 LEU A O 1
ATOM 3269 N N . SER A 1 408 ? 11.266 -32.130 -0.827 1.00 80.06 408 SER A N 1
ATOM 3270 C CA . SER A 1 408 ? 11.471 -33.360 -0.058 1.00 80.06 408 SER A CA 1
ATOM 3271 C C . SER A 1 408 ? 11.974 -32.911 1.305 1.00 80.06 408 SER A C 1
ATOM 3273 O O . SER A 1 408 ? 13.001 -32.228 1.371 1.00 80.06 408 SER A O 1
ATOM 3275 N N . LEU A 1 409 ? 11.234 -33.214 2.374 1.00 73.88 409 LEU A N 1
ATOM 3276 C CA . LEU A 1 409 ? 11.606 -32.783 3.731 1.00 73.88 409 LEU A CA 1
ATOM 3277 C C . LEU A 1 409 ? 12.289 -33.894 4.522 1.00 73.88 409 LEU A C 1
ATOM 3279 O O . LEU A 1 409 ? 13.110 -33.603 5.389 1.00 73.88 409 LEU A O 1
ATOM 3283 N N . LEU A 1 410 ? 12.027 -35.151 4.171 1.00 68.69 410 LEU A N 1
ATOM 3284 C CA . LEU A 1 410 ? 12.787 -36.284 4.675 1.00 68.69 410 LEU A CA 1
ATOM 3285 C C . LEU A 1 410 ? 14.102 -36.427 3.888 1.00 68.69 410 LEU A C 1
ATOM 3287 O O . LEU A 1 410 ? 14.112 -36.234 2.663 1.00 68.69 410 LEU A O 1
ATOM 3291 N N . PRO A 1 411 ? 15.227 -36.756 4.554 1.00 54.12 411 PRO A N 1
ATOM 3292 C CA . PRO A 1 411 ? 16.447 -37.109 3.850 1.00 54.12 411 PRO A CA 1
ATOM 3293 C C . PRO A 1 411 ? 16.170 -38.334 2.977 1.00 54.12 411 PRO A C 1
ATOM 3295 O O . PRO A 1 411 ? 15.709 -39.367 3.458 1.00 54.12 411 PRO A O 1
ATOM 3298 N N . SER A 1 412 ? 16.460 -38.210 1.681 1.00 44.12 412 SER A N 1
ATOM 3299 C CA . SER A 1 412 ? 16.525 -39.359 0.780 1.00 44.12 412 SER A CA 1
ATOM 3300 C C . SER A 1 412 ? 17.440 -40.406 1.416 1.00 44.12 412 SER A C 1
ATOM 3302 O O . SER A 1 412 ? 18.580 -40.083 1.768 1.00 44.12 412 SER A O 1
ATOM 3304 N N . ASN A 1 413 ? 16.973 -41.650 1.552 1.00 44.22 413 ASN A N 1
ATOM 3305 C CA . ASN A 1 413 ? 17.824 -42.809 1.838 1.00 44.22 413 ASN A CA 1
ATOM 3306 C C . ASN A 1 413 ? 18.706 -43.107 0.607 1.00 44.22 413 ASN A C 1
ATOM 3308 O O . ASN A 1 413 ? 18.644 -44.175 0.004 1.00 44.22 413 ASN A O 1
ATOM 3312 N N . GLY A 1 414 ? 19.499 -42.117 0.197 1.00 40.12 414 GLY A N 1
ATOM 3313 C CA . GLY A 1 414 ? 20.437 -42.194 -0.903 1.00 40.12 414 GLY A CA 1
ATOM 3314 C C . GLY A 1 414 ? 21.629 -43.039 -0.486 1.00 40.12 414 GLY A C 1
ATOM 3315 O O . GLY A 1 414 ? 22.295 -42.772 0.517 1.00 40.12 414 GLY A O 1
ATOM 3316 N N . THR A 1 415 ? 21.888 -44.082 -1.269 1.00 46.25 415 THR A N 1
ATOM 3317 C CA . THR A 1 415 ? 23.069 -44.945 -1.194 1.00 46.25 415 THR A CA 1
ATOM 3318 C C . THR A 1 415 ? 24.357 -44.136 -1.008 1.00 46.25 415 THR A C 1
ATOM 3320 O O . THR A 1 415 ? 24.488 -43.049 -1.570 1.00 46.25 415 THR A O 1
ATOM 3323 N N . ALA A 1 416 ? 25.325 -44.694 -0.270 1.00 46.50 416 ALA A N 1
ATOM 3324 C CA . ALA A 1 416 ? 26.584 -44.086 0.200 1.00 46.50 416 ALA A CA 1
ATOM 3325 C C . ALA A 1 416 ? 27.422 -43.278 -0.826 1.00 46.50 416 ALA A C 1
ATOM 3327 O O . ALA A 1 416 ? 28.349 -42.565 -0.443 1.00 46.50 416 ALA A O 1
ATOM 3328 N N . VAL A 1 417 ? 27.089 -43.350 -2.113 1.00 46.78 417 VAL A N 1
ATOM 3329 C CA . VAL A 1 417 ? 27.708 -42.608 -3.214 1.00 46.78 417 VAL A CA 1
ATOM 3330 C C . VAL A 1 417 ? 27.347 -41.110 -3.192 1.00 46.78 417 VAL A C 1
ATOM 3332 O O . VAL A 1 417 ? 28.223 -40.282 -3.433 1.00 46.78 417 VAL A O 1
ATOM 3335 N N . GLU A 1 418 ? 26.120 -40.720 -2.815 1.00 44.53 418 GLU A N 1
ATOM 3336 C CA . GLU A 1 418 ? 25.724 -39.293 -2.761 1.00 44.53 418 GLU A CA 1
ATOM 3337 C C . GLU A 1 418 ? 26.304 -38.547 -1.547 1.00 44.53 418 GLU A C 1
ATOM 3339 O O . GLU A 1 418 ? 26.577 -37.345 -1.627 1.00 44.53 418 GLU A O 1
ATOM 3344 N N . ARG A 1 419 ? 26.572 -39.251 -0.434 1.00 43.31 419 ARG A N 1
ATOM 3345 C CA . ARG A 1 419 ? 27.238 -38.655 0.742 1.00 43.31 419 ARG A CA 1
ATOM 3346 C C . ARG A 1 419 ? 28.665 -38.203 0.430 1.00 43.31 419 ARG A C 1
ATOM 3348 O O . ARG A 1 419 ? 29.059 -37.137 0.891 1.00 43.31 419 ARG A O 1
ATOM 3355 N N . ARG A 1 420 ? 29.403 -38.941 -0.409 1.00 42.41 420 ARG A N 1
ATOM 3356 C CA . ARG A 1 420 ? 30.769 -38.559 -0.817 1.00 42.41 420 ARG A CA 1
ATOM 3357 C C . ARG A 1 420 ? 30.812 -37.301 -1.689 1.00 42.41 420 ARG A C 1
ATOM 3359 O O . ARG A 1 420 ? 31.728 -36.502 -1.536 1.00 42.41 420 ARG A O 1
ATOM 3366 N N . LEU A 1 421 ? 29.810 -37.077 -2.542 1.00 43.47 421 LEU A N 1
ATOM 3367 C CA . LEU A 1 421 ? 29.743 -35.876 -3.388 1.00 43.47 421 LEU A CA 1
ATOM 3368 C C . LEU A 1 421 ? 29.401 -34.605 -2.591 1.00 43.47 421 LEU A C 1
ATOM 3370 O O . LEU A 1 421 ? 29.942 -33.536 -2.877 1.00 43.47 421 LEU A O 1
ATOM 3374 N N . ARG A 1 422 ? 28.565 -34.711 -1.547 1.00 43.34 422 ARG A N 1
ATOM 3375 C CA . ARG A 1 422 ? 28.295 -33.579 -0.640 1.00 43.34 422 ARG A CA 1
ATOM 3376 C C . ARG A 1 422 ? 29.477 -33.245 0.269 1.00 43.34 422 ARG A C 1
ATOM 3378 O O . ARG A 1 422 ? 29.694 -32.070 0.533 1.00 43.34 422 ARG A O 1
ATOM 3385 N N . GLN A 1 423 ? 30.267 -34.234 0.689 1.00 41.16 423 GLN A N 1
ATOM 3386 C CA . GLN A 1 423 ? 31.452 -33.996 1.522 1.00 41.16 423 GLN A CA 1
ATOM 3387 C C . GLN A 1 423 ? 32.573 -33.266 0.764 1.00 41.16 423 GLN A C 1
ATOM 3389 O O . GLN A 1 423 ? 33.180 -32.356 1.316 1.00 41.16 423 GLN A O 1
ATOM 3394 N N . MET A 1 424 ? 32.765 -33.545 -0.531 1.00 39.88 424 MET A N 1
ATOM 3395 C CA . MET A 1 424 ? 33.759 -32.825 -1.348 1.00 39.88 424 MET A CA 1
ATOM 3396 C C . MET A 1 424 ? 33.363 -31.379 -1.696 1.00 39.88 424 MET A C 1
ATOM 3398 O O . MET A 1 424 ? 34.203 -30.610 -2.150 1.00 39.88 424 MET A O 1
ATOM 3402 N N . SER A 1 425 ? 32.103 -30.987 -1.475 1.00 38.91 425 SER A N 1
ATOM 3403 C CA . SER A 1 425 ? 31.617 -29.626 -1.759 1.00 38.91 425 SER A CA 1
ATOM 3404 C C . SER A 1 425 ? 31.699 -28.685 -0.545 1.00 38.91 425 SER A C 1
ATOM 3406 O O . SER A 1 425 ? 31.479 -27.487 -0.696 1.00 38.91 425 SER A O 1
ATOM 3408 N N . ILE A 1 426 ? 31.994 -29.213 0.652 1.00 43.00 426 ILE A N 1
ATOM 3409 C CA . ILE A 1 426 ? 31.980 -28.469 1.927 1.00 43.00 426 ILE A CA 1
ATOM 3410 C C . ILE A 1 426 ? 33.406 -28.184 2.449 1.00 43.00 426 ILE A C 1
ATOM 3412 O O . ILE A 1 426 ? 33.593 -27.274 3.247 1.00 43.00 426 ILE A O 1
ATOM 3416 N N . GLU A 1 427 ? 34.450 -28.837 1.929 1.00 32.50 427 GLU A N 1
ATOM 3417 C CA . GLU A 1 427 ? 35.851 -28.595 2.343 1.00 32.50 427 GLU A CA 1
ATOM 3418 C C . GLU A 1 427 ? 36.501 -27.328 1.748 1.00 32.50 427 GLU A C 1
ATOM 3420 O O . GLU A 1 427 ? 37.689 -27.082 1.933 1.00 32.50 427 GLU A O 1
ATOM 3425 N N . SER A 1 428 ? 35.743 -26.470 1.062 1.00 33.00 428 SER A N 1
ATOM 3426 C CA . SER A 1 428 ? 36.253 -25.204 0.516 1.00 33.00 428 SER A CA 1
ATOM 3427 C C . SER A 1 428 ? 35.688 -23.983 1.238 1.00 33.00 428 SER A C 1
ATOM 3429 O O . SER A 1 428 ? 35.235 -23.065 0.568 1.00 33.00 428 SER A O 1
ATOM 3431 N N . THR A 1 429 ? 35.636 -23.976 2.576 1.00 34.44 429 THR A N 1
ATOM 3432 C CA . THR A 1 429 ? 35.680 -22.770 3.444 1.00 34.44 429 THR A CA 1
ATOM 3433 C C . THR A 1 429 ? 35.375 -23.133 4.902 1.00 34.44 429 THR A C 1
ATOM 3435 O O . THR A 1 429 ? 34.225 -23.092 5.311 1.00 34.44 429 THR A O 1
ATOM 3438 N N . SER A 1 430 ? 36.402 -23.426 5.705 1.00 27.52 430 SER A N 1
ATOM 3439 C CA . SER A 1 430 ? 36.504 -22.950 7.099 1.00 27.52 430 SER A CA 1
ATOM 3440 C C . SER A 1 430 ? 37.727 -23.550 7.785 1.00 27.52 430 SER A C 1
ATOM 3442 O O . SER A 1 430 ? 37.872 -24.765 7.894 1.00 27.52 430 SER A O 1
ATOM 3444 N N . THR A 1 431 ? 38.598 -22.671 8.262 1.00 28.95 431 THR A N 1
ATOM 3445 C CA . THR A 1 431 ? 39.676 -22.956 9.207 1.00 28.95 431 THR A CA 1
ATOM 3446 C C . THR A 1 431 ? 39.135 -23.452 10.548 1.00 28.95 431 THR A C 1
ATOM 3448 O O . THR A 1 431 ? 38.202 -22.873 11.097 1.00 28.95 431 THR A O 1
ATOM 3451 N N . LEU A 1 432 ? 39.795 -24.504 11.030 1.00 28.05 432 LEU A N 1
ATOM 3452 C CA . LEU A 1 432 ? 39.766 -25.146 12.344 1.00 28.05 432 LEU A CA 1
ATOM 3453 C C . LEU A 1 432 ? 39.540 -24.219 13.552 1.00 28.05 432 LEU A C 1
ATOM 3455 O O . LEU A 1 432 ? 40.262 -23.238 13.726 1.00 28.05 432 LEU A O 1
ATOM 3459 N N . SER A 1 433 ? 38.680 -24.676 14.462 1.00 26.66 433 SER A N 1
ATOM 3460 C CA . SER A 1 433 ? 39.049 -24.855 15.872 1.00 26.66 433 SER A CA 1
ATOM 3461 C C . SER A 1 433 ? 38.164 -25.948 16.480 1.00 26.66 433 SER A C 1
ATOM 3463 O O . SER A 1 433 ? 36.964 -25.742 16.662 1.00 26.66 433 SER A O 1
ATOM 3465 N N . ASP A 1 434 ? 38.782 -27.105 16.716 1.00 28.97 434 ASP A N 1
ATOM 3466 C CA . ASP A 1 434 ? 38.260 -28.239 17.479 1.00 28.97 434 ASP A CA 1
ATOM 3467 C C . ASP A 1 434 ? 38.068 -27.843 18.946 1.00 28.97 434 ASP A C 1
ATOM 3469 O O . ASP A 1 434 ? 38.970 -27.242 19.521 1.00 28.97 434 ASP A O 1
ATOM 3473 N N . GLU A 1 435 ? 36.947 -28.229 19.554 1.00 30.09 435 GLU A N 1
ATOM 3474 C CA . GLU A 1 435 ? 36.881 -28.603 20.969 1.00 30.09 435 GLU A CA 1
ATOM 3475 C C . GLU A 1 435 ? 35.667 -29.523 21.198 1.00 30.09 435 GLU A C 1
ATOM 3477 O O . GLU A 1 435 ? 34.689 -29.506 20.451 1.00 30.09 435 GLU A O 1
ATOM 3482 N N . GLU A 1 436 ? 35.836 -30.420 22.161 1.00 30.09 436 GLU A N 1
ATOM 3483 C CA . GLU A 1 436 ? 35.439 -31.826 22.137 1.00 30.09 436 GLU A CA 1
ATOM 3484 C C . GLU A 1 436 ? 33.947 -32.133 22.344 1.00 30.09 436 GLU A C 1
ATOM 3486 O O . GLU A 1 436 ? 33.171 -31.369 22.914 1.00 30.09 436 GLU A O 1
ATOM 3491 N N . ALA A 1 437 ? 33.577 -33.317 21.853 1.00 31.47 437 ALA A N 1
ATOM 3492 C CA . ALA A 1 437 ? 32.268 -33.934 21.956 1.00 31.47 437 ALA A CA 1
ATOM 3493 C C . ALA A 1 437 ? 31.958 -34.405 23.385 1.00 31.47 437 ALA A C 1
ATOM 3495 O O . ALA A 1 437 ? 32.744 -35.149 23.967 1.00 31.47 437 ALA A O 1
ATOM 3496 N N . ASP A 1 438 ? 30.760 -34.077 23.871 1.00 25.33 438 ASP A N 1
ATOM 3497 C CA . ASP A 1 438 ? 30.102 -34.806 24.955 1.00 25.33 438 ASP A CA 1
ATOM 3498 C C . ASP A 1 438 ? 28.831 -35.462 24.391 1.00 25.33 438 ASP A C 1
ATOM 3500 O O . ASP A 1 438 ? 27.838 -34.810 24.057 1.00 25.33 438 ASP A O 1
ATOM 3504 N N . GLU A 1 439 ? 28.904 -36.781 24.210 1.00 35.06 439 GLU A N 1
ATOM 3505 C CA . GLU A 1 439 ? 27.768 -37.651 23.921 1.00 35.06 439 GLU A CA 1
ATOM 3506 C C . GLU A 1 439 ? 27.019 -37.934 25.230 1.00 35.06 439 GLU A C 1
ATOM 3508 O O . GLU A 1 439 ? 27.564 -38.613 26.097 1.00 35.06 439 GLU A O 1
ATOM 3513 N N . ASN A 1 440 ? 25.781 -37.439 25.368 1.00 30.20 440 ASN A N 1
ATOM 3514 C CA . ASN A 1 440 ? 24.620 -38.133 25.961 1.00 30.20 440 ASN A CA 1
ATOM 3515 C C . ASN A 1 440 ? 23.513 -37.136 26.349 1.00 30.20 440 ASN A C 1
ATOM 3517 O O . ASN A 1 440 ? 23.585 -36.523 27.407 1.00 30.20 440 ASN A O 1
ATOM 3521 N N . ASP A 1 441 ? 22.448 -37.053 25.544 1.00 25.27 441 ASP A N 1
ATOM 3522 C CA . ASP A 1 441 ? 21.090 -36.816 26.062 1.00 25.27 441 ASP A CA 1
ATOM 3523 C C . ASP A 1 441 ? 20.023 -37.141 24.990 1.00 25.27 441 ASP A C 1
ATOM 3525 O O . ASP A 1 441 ? 19.946 -36.462 23.961 1.00 25.27 441 ASP A O 1
ATOM 3529 N N . PRO A 1 442 ? 19.170 -38.170 25.175 1.00 32.62 442 PRO A N 1
ATOM 3530 C CA . PRO A 1 442 ? 18.052 -38.455 24.288 1.00 32.62 442 PRO A CA 1
ATOM 3531 C C . PRO A 1 442 ? 16.798 -37.747 24.817 1.00 32.62 442 PRO A C 1
ATOM 3533 O O . PRO A 1 442 ? 15.889 -38.393 25.328 1.00 32.62 442 PRO A O 1
ATOM 3536 N N . ASN A 1 443 ? 16.734 -36.419 24.711 1.00 27.05 443 ASN A N 1
ATOM 3537 C CA . ASN A 1 443 ? 15.530 -35.669 25.072 1.00 27.05 443 ASN A CA 1
ATOM 3538 C C . ASN A 1 443 ? 15.130 -34.691 23.961 1.00 27.05 443 ASN A C 1
ATOM 3540 O O . ASN A 1 443 ? 15.797 -33.695 23.705 1.00 27.05 443 ASN A O 1
ATOM 3544 N N . THR A 1 444 ? 14.012 -35.019 23.301 1.00 34.12 444 THR A N 1
ATOM 3545 C CA . THR A 1 444 ? 13.096 -34.097 22.602 1.00 34.12 444 THR A CA 1
ATOM 3546 C C . THR A 1 444 ? 13.745 -32.903 21.898 1.00 34.12 444 THR A C 1
ATOM 3548 O O . THR A 1 444 ? 13.547 -31.752 22.280 1.00 34.12 444 THR A O 1
ATOM 3551 N N . THR A 1 445 ? 14.444 -33.153 20.792 1.00 30.73 445 THR A N 1
ATOM 3552 C CA . THR A 1 445 ? 14.674 -32.107 19.792 1.00 30.73 445 THR A CA 1
ATOM 3553 C C . THR A 1 445 ? 13.369 -31.888 19.031 1.00 30.73 445 THR A C 1
ATOM 3555 O O . THR A 1 445 ? 13.055 -32.587 18.069 1.00 30.73 445 THR A O 1
ATOM 3558 N N . SER A 1 446 ? 12.559 -30.926 19.477 1.00 37.62 446 SER A N 1
ATOM 3559 C CA . SER A 1 446 ? 11.502 -30.370 18.634 1.00 37.62 446 SER A CA 1
ATOM 3560 C C . SER A 1 446 ? 12.173 -29.815 17.379 1.00 37.62 446 SER A C 1
ATOM 3562 O O . SER A 1 446 ? 12.874 -28.805 17.453 1.00 37.62 446 SER A O 1
ATOM 3564 N N . VAL A 1 447 ? 12.025 -30.503 16.245 1.00 47.75 447 VAL A N 1
ATOM 3565 C CA . VAL A 1 447 ? 12.541 -30.022 14.958 1.00 47.75 447 VAL A CA 1
ATOM 3566 C C . VAL A 1 447 ? 11.965 -28.619 14.748 1.00 47.75 447 VAL A C 1
ATOM 3568 O O . VAL A 1 447 ? 10.745 -28.481 14.805 1.00 47.75 447 VAL A O 1
ATOM 3571 N N . PRO A 1 448 ? 12.785 -27.569 14.580 1.00 53.47 448 PRO A N 1
ATOM 3572 C CA . PRO A 1 448 ? 12.269 -26.218 14.419 1.00 53.47 448 PRO A CA 1
ATOM 3573 C C . PRO A 1 448 ? 11.403 -26.122 13.153 1.00 53.47 448 PRO A C 1
ATOM 3575 O O . PRO A 1 448 ? 11.632 -26.873 12.197 1.00 53.47 448 PRO A O 1
ATOM 3578 N N . PRO A 1 449 ? 10.409 -25.215 13.125 1.00 62.16 449 PRO A N 1
ATOM 3579 C CA . PRO A 1 449 ? 9.596 -24.991 11.939 1.00 62.16 449 PRO A CA 1
ATOM 3580 C C . PRO A 1 449 ? 10.497 -24.677 10.742 1.00 62.16 449 PRO A C 1
ATOM 3582 O O . PRO A 1 449 ? 11.414 -23.856 10.823 1.00 62.16 449 PRO A O 1
ATOM 3585 N N . LEU A 1 450 ? 10.266 -25.378 9.634 1.00 76.00 450 LEU A N 1
ATOM 3586 C CA . LEU A 1 450 ? 11.129 -25.291 8.466 1.00 76.00 450 LEU A CA 1
ATOM 3587 C C . LEU A 1 450 ? 10.608 -24.213 7.518 1.00 76.00 450 LEU A C 1
ATOM 3589 O O . LEU A 1 450 ? 9.655 -24.440 6.769 1.00 76.00 450 LEU A O 1
ATOM 3593 N N . GLU A 1 451 ? 11.274 -23.062 7.527 1.00 80.56 451 GLU A N 1
ATOM 3594 C CA . GLU A 1 451 ? 11.030 -21.969 6.589 1.00 80.56 451 GLU A CA 1
ATOM 3595 C C . GLU A 1 451 ? 11.812 -22.180 5.284 1.00 80.56 451 GLU A C 1
ATOM 3597 O O . GLU A 1 451 ? 12.985 -22.569 5.270 1.00 80.56 451 GLU A O 1
ATOM 3602 N N . ARG A 1 452 ? 11.148 -21.942 4.153 1.00 81.50 452 ARG A N 1
ATOM 3603 C CA . ARG A 1 452 ? 11.731 -22.016 2.813 1.00 81.50 452 ARG A CA 1
ATOM 3604 C C . ARG A 1 452 ? 11.350 -20.778 2.017 1.00 81.50 452 ARG A C 1
ATOM 3606 O O . ARG A 1 452 ? 10.251 -20.245 2.154 1.00 81.50 452 ARG A O 1
ATOM 3613 N N . HIS A 1 453 ? 12.256 -20.377 1.131 1.00 82.56 453 HIS A N 1
ATOM 3614 C CA . HIS A 1 453 ? 12.070 -19.243 0.236 1.00 82.56 453 HIS A CA 1
ATOM 3615 C C . HIS A 1 453 ? 12.307 -19.667 -1.207 1.00 82.56 453 HIS A C 1
ATOM 3617 O O . HIS A 1 453 ? 13.277 -20.360 -1.519 1.00 82.56 453 HIS A O 1
ATOM 3623 N N . VAL A 1 454 ? 11.433 -19.211 -2.096 1.00 83.38 454 VAL A N 1
ATOM 3624 C CA . VAL A 1 454 ? 11.553 -19.394 -3.538 1.00 83.38 454 VAL A CA 1
ATOM 3625 C C . VAL A 1 454 ? 11.572 -18.022 -4.180 1.00 83.38 454 VAL A C 1
ATOM 3627 O O . VAL A 1 454 ? 10.598 -17.277 -4.120 1.00 83.38 454 VAL A O 1
ATOM 3630 N N . HIS A 1 455 ? 12.694 -17.691 -4.807 1.00 80.81 455 HIS A N 1
ATOM 3631 C CA . HIS A 1 455 ? 12.827 -16.461 -5.570 1.00 80.81 455 HIS A CA 1
ATOM 3632 C C . HIS A 1 455 ? 12.264 -16.660 -6.974 1.00 80.81 455 HIS A C 1
ATOM 3634 O O . HIS A 1 455 ? 12.608 -17.614 -7.678 1.00 80.81 455 HIS A O 1
ATOM 3640 N N . LEU A 1 456 ? 11.392 -15.745 -7.370 1.00 82.00 456 LEU A N 1
ATOM 3641 C CA . LEU A 1 456 ? 10.825 -15.670 -8.704 1.00 82.00 456 LEU A CA 1
ATOM 3642 C C . LEU A 1 456 ? 11.595 -14.631 -9.523 1.00 82.00 456 LEU A C 1
ATOM 3644 O O . LEU A 1 456 ? 12.208 -13.717 -8.957 1.00 82.00 456 LEU A O 1
ATOM 3648 N N . PRO A 1 457 ? 11.571 -14.736 -10.860 1.00 71.00 457 PRO A N 1
ATOM 3649 C CA . PRO A 1 457 ? 12.021 -13.629 -11.685 1.00 71.00 457 PRO A CA 1
ATOM 3650 C C . PRO A 1 457 ? 11.149 -12.389 -11.395 1.00 71.00 457 PRO A C 1
ATOM 3652 O O . PRO A 1 457 ? 9.995 -12.512 -10.990 1.00 71.00 457 PRO A O 1
ATOM 3655 N N . PHE A 1 458 ? 11.707 -11.193 -11.603 1.00 79.06 458 PHE A N 1
ATOM 3656 C CA . PHE A 1 458 ? 11.005 -9.903 -11.463 1.00 79.06 458 PHE A CA 1
ATOM 3657 C C . PHE A 1 458 ? 10.704 -9.454 -10.024 1.00 79.06 458 PHE A C 1
ATOM 3659 O O . PHE A 1 458 ? 9.638 -8.926 -9.743 1.00 79.06 458 PHE A O 1
ATOM 3666 N N . ASP A 1 459 ? 11.665 -9.609 -9.115 1.00 82.69 459 ASP A N 1
ATOM 3667 C CA . ASP A 1 459 ? 11.577 -9.127 -7.726 1.00 82.69 459 ASP A CA 1
ATOM 3668 C C . ASP A 1 459 ? 10.372 -9.647 -6.915 1.00 82.69 459 ASP A C 1
ATOM 3670 O O . ASP A 1 459 ? 9.797 -8.927 -6.094 1.00 82.69 459 ASP A O 1
ATOM 3674 N N . ALA A 1 460 ? 10.003 -10.911 -7.127 1.00 85.31 460 ALA A N 1
ATOM 3675 C CA . ALA A 1 460 ? 9.007 -11.606 -6.320 1.00 85.31 460 ALA A CA 1
ATOM 3676 C C . ALA A 1 460 ? 9.624 -12.782 -5.543 1.00 85.31 460 ALA A C 1
ATOM 3678 O O . ALA A 1 460 ? 10.620 -13.384 -5.953 1.00 85.31 460 ALA A O 1
ATOM 3679 N N . MET A 1 461 ? 9.043 -13.103 -4.392 1.00 87.69 461 MET A N 1
ATOM 3680 C CA . MET A 1 461 ? 9.458 -14.197 -3.518 1.00 87.69 461 MET A CA 1
ATOM 3681 C C . MET A 1 461 ? 8.224 -14.895 -2.950 1.00 87.69 461 MET A C 1
ATOM 3683 O O . MET A 1 461 ? 7.248 -14.234 -2.607 1.00 87.69 461 MET A O 1
ATOM 3687 N N . ILE A 1 462 ? 8.293 -16.217 -2.826 1.00 88.56 462 ILE A N 1
ATOM 3688 C CA . ILE A 1 462 ? 7.331 -17.019 -2.072 1.00 88.56 462 ILE A CA 1
ATOM 3689 C C . ILE A 1 462 ? 8.046 -17.543 -0.828 1.00 88.56 462 ILE A C 1
ATOM 3691 O O . ILE A 1 462 ? 9.044 -18.256 -0.949 1.00 88.56 462 ILE A O 1
ATOM 3695 N N . CYS A 1 463 ? 7.550 -17.190 0.349 1.00 87.75 463 CYS A N 1
ATOM 3696 C CA . CYS A 1 463 ? 7.969 -17.746 1.630 1.00 87.75 463 CYS A CA 1
ATOM 3697 C C . CYS A 1 463 ? 6.925 -18.763 2.073 1.00 87.75 463 CYS A C 1
ATOM 3699 O O . CYS A 1 463 ? 5.731 -18.496 1.976 1.00 87.75 463 CYS A O 1
ATOM 3701 N N . TYR A 1 464 ? 7.340 -19.911 2.585 1.00 88.88 464 TYR A N 1
ATOM 3702 C CA . TYR A 1 464 ? 6.408 -20.862 3.178 1.00 88.88 464 TYR A CA 1
ATOM 3703 C C . TYR A 1 464 ? 7.063 -21.640 4.307 1.00 88.88 464 TYR A C 1
ATOM 3705 O O . TYR A 1 464 ? 8.278 -21.845 4.320 1.00 88.88 464 TYR A O 1
ATOM 3713 N N . CYS A 1 465 ? 6.248 -22.045 5.275 1.00 86.50 465 CYS A N 1
ATOM 3714 C CA . CYS A 1 465 ? 6.731 -22.624 6.517 1.00 86.50 465 CYS A CA 1
ATOM 3715 C C . CYS A 1 465 ? 5.940 -23.869 6.906 1.00 86.50 465 CYS A C 1
ATOM 3717 O O . CYS A 1 465 ? 4.704 -23.861 6.918 1.00 86.50 465 CYS A O 1
ATOM 3719 N N . PHE A 1 466 ? 6.671 -24.925 7.251 1.00 85.38 466 PHE A N 1
ATOM 3720 C CA . PHE A 1 466 ? 6.111 -26.180 7.733 1.00 85.38 466 PHE A CA 1
ATOM 3721 C C . PHE A 1 466 ? 6.224 -26.284 9.250 1.00 85.38 466 PHE A C 1
ATOM 3723 O O . PHE A 1 466 ? 7.257 -25.960 9.838 1.00 85.38 466 PHE A O 1
ATOM 3730 N N . ALA A 1 467 ? 5.175 -26.819 9.868 1.00 83.75 467 ALA A N 1
ATOM 3731 C CA . ALA A 1 467 ? 5.232 -27.332 11.222 1.00 83.75 467 ALA A CA 1
ATOM 3732 C C . ALA A 1 467 ? 6.156 -28.564 11.295 1.00 83.75 467 ALA A C 1
ATOM 3734 O O . ALA A 1 467 ? 6.345 -29.259 10.289 1.00 83.75 467 ALA A O 1
ATOM 3735 N N . PRO A 1 468 ? 6.654 -28.913 12.495 1.00 77.94 468 PRO A N 1
ATOM 3736 C CA . PRO A 1 468 ? 7.468 -30.114 12.705 1.00 77.94 468 PRO A CA 1
ATOM 3737 C C . PRO A 1 468 ? 6.745 -31.409 12.292 1.00 77.94 468 PRO A C 1
ATOM 3739 O O . PRO A 1 468 ? 7.373 -32.386 11.900 1.00 77.94 468 PRO A O 1
ATOM 3742 N N . SER A 1 469 ? 5.408 -31.397 12.309 1.00 78.81 469 SER A N 1
ATOM 3743 C CA . SER A 1 469 ? 4.526 -32.476 11.847 1.00 78.81 469 SER A CA 1
ATOM 3744 C C . SER A 1 469 ? 4.410 -32.593 10.318 1.00 78.81 469 SER A C 1
ATOM 3746 O O . SER A 1 469 ? 3.491 -33.247 9.830 1.00 78.81 469 SER A O 1
ATOM 3748 N N . CYS A 1 470 ? 5.299 -31.943 9.558 1.00 82.25 470 CYS A N 1
ATOM 3749 C CA . CYS A 1 470 ? 5.266 -31.860 8.094 1.00 82.25 470 CYS A CA 1
ATOM 3750 C C . CYS A 1 470 ? 3.979 -31.241 7.523 1.00 82.25 470 CYS A C 1
ATOM 3752 O O . CYS A 1 470 ? 3.676 -31.424 6.352 1.00 82.25 470 CYS A O 1
ATOM 3754 N N . ARG A 1 471 ? 3.232 -30.455 8.306 1.00 86.56 471 ARG A N 1
ATOM 3755 C CA . ARG A 1 471 ? 2.064 -29.710 7.810 1.00 86.56 471 ARG A CA 1
ATOM 3756 C C . ARG A 1 471 ? 2.458 -28.308 7.383 1.00 86.56 471 ARG A C 1
ATOM 3758 O O . ARG A 1 471 ? 3.095 -27.598 8.158 1.00 86.56 471 ARG A O 1
ATOM 3765 N N . LEU A 1 472 ? 2.044 -27.872 6.201 1.00 88.56 472 LEU A N 1
ATOM 3766 C CA . LEU A 1 472 ? 2.238 -26.491 5.767 1.00 88.56 472 LEU A CA 1
ATOM 3767 C C . LEU A 1 472 ? 1.316 -25.567 6.579 1.00 88.56 472 LEU A C 1
ATOM 3769 O O . LEU A 1 472 ? 0.111 -25.796 6.647 1.00 88.56 472 LEU A O 1
ATOM 3773 N N . GLN A 1 473 ? 1.891 -24.547 7.217 1.00 88.25 473 GLN A N 1
ATOM 3774 C CA . GLN A 1 473 ? 1.178 -23.644 8.134 1.00 88.25 473 GLN A CA 1
ATOM 3775 C C . GLN A 1 473 ? 0.965 -22.253 7.544 1.00 88.25 473 GLN A C 1
ATOM 3777 O O . GLN A 1 473 ? -0.048 -21.618 7.820 1.00 88.25 473 GLN A O 1
ATOM 3782 N N . TYR A 1 474 ? 1.929 -21.789 6.749 1.00 88.19 474 TYR A N 1
ATOM 3783 C CA . TYR A 1 474 ? 2.018 -20.405 6.304 1.00 88.19 474 TYR A CA 1
ATOM 3784 C C . TYR A 1 474 ? 2.577 -20.320 4.888 1.00 88.19 474 TYR A C 1
ATOM 3786 O O . TYR A 1 474 ? 3.552 -21.007 4.571 1.00 88.19 474 TYR A O 1
ATOM 3794 N N . VAL A 1 475 ? 1.998 -19.443 4.071 1.00 89.50 475 VAL A N 1
ATOM 3795 C CA . VAL A 1 475 ? 2.489 -19.053 2.746 1.00 89.50 475 VAL A CA 1
ATOM 3796 C C . VAL A 1 475 ? 2.413 -17.535 2.626 1.00 89.50 475 VAL A C 1
ATOM 3798 O O . VAL A 1 475 ? 1.403 -16.931 2.965 1.00 89.50 475 VAL A O 1
ATOM 3801 N N . GLU A 1 476 ? 3.457 -16.906 2.103 1.00 88.31 476 GLU A N 1
ATOM 3802 C CA . GLU A 1 476 ? 3.500 -15.472 1.840 1.00 88.31 476 GLU A CA 1
ATOM 3803 C C . GLU A 1 476 ? 4.113 -15.187 0.473 1.00 88.31 476 GLU A C 1
ATOM 3805 O O . GLU A 1 476 ? 5.180 -15.698 0.135 1.00 88.31 476 GLU A O 1
ATOM 3810 N N . PHE A 1 477 ? 3.457 -14.327 -0.298 1.00 89.12 477 PHE A N 1
ATOM 3811 C CA . PHE A 1 477 ? 3.980 -13.792 -1.548 1.00 89.12 477 PHE A CA 1
ATOM 3812 C C . PHE A 1 477 ? 4.459 -12.367 -1.305 1.00 89.12 477 PHE A C 1
ATOM 3814 O O . PHE A 1 477 ? 3.648 -11.501 -1.000 1.00 89.12 477 PHE A O 1
ATOM 3821 N N . ALA A 1 478 ? 5.753 -12.111 -1.469 1.00 87.75 478 ALA A N 1
ATOM 3822 C CA . ALA A 1 478 ? 6.338 -10.777 -1.399 1.00 87.75 478 ALA A CA 1
ATOM 3823 C C . ALA A 1 478 ? 6.703 -10.310 -2.812 1.00 87.75 478 ALA A C 1
ATOM 3825 O O . ALA A 1 478 ? 7.610 -10.866 -3.431 1.00 87.75 478 ALA A O 1
ATOM 3826 N N . ILE A 1 479 ? 6.007 -9.300 -3.330 1.00 89.44 479 ILE A N 1
ATOM 3827 C CA . ILE A 1 479 ? 6.099 -8.866 -4.729 1.00 89.44 479 ILE A CA 1
ATOM 3828 C C . ILE A 1 479 ? 6.494 -7.388 -4.780 1.00 89.44 479 ILE A C 1
ATOM 3830 O O . ILE A 1 479 ? 5.894 -6.545 -4.109 1.00 89.44 479 ILE A O 1
ATOM 3834 N N . GLY A 1 480 ? 7.509 -7.056 -5.581 1.00 90.44 480 GLY A N 1
ATOM 3835 C CA . GLY A 1 480 ? 7.861 -5.667 -5.876 1.00 90.44 480 GLY A CA 1
ATOM 3836 C C . GLY A 1 480 ? 6.702 -4.918 -6.541 1.00 90.44 480 GLY A C 1
ATOM 3837 O O . GLY A 1 480 ? 6.041 -5.445 -7.439 1.00 90.44 480 GLY A O 1
ATOM 3838 N N . PHE A 1 481 ? 6.459 -3.675 -6.128 1.00 93.19 481 PHE A N 1
ATOM 3839 C CA . PHE A 1 481 ? 5.323 -2.902 -6.626 1.00 93.19 481 PHE A CA 1
ATOM 3840 C C . PHE A 1 481 ? 5.403 -2.659 -8.142 1.00 93.19 481 PHE A C 1
ATOM 3842 O O . PHE A 1 481 ? 4.398 -2.810 -8.825 1.00 93.19 481 PHE A O 1
ATOM 3849 N N . GLU A 1 482 ? 6.571 -2.357 -8.720 1.00 93.12 482 GLU A N 1
ATOM 3850 C CA . GLU A 1 482 ? 6.683 -2.131 -10.174 1.00 93.12 482 GLU A CA 1
ATOM 3851 C C . GLU A 1 482 ? 6.399 -3.381 -11.022 1.00 93.12 482 GLU A C 1
ATOM 3853 O O . GLU A 1 482 ? 5.588 -3.285 -11.949 1.00 93.12 482 GLU A O 1
ATOM 3858 N N . PRO A 1 483 ? 6.986 -4.555 -10.718 1.00 91.19 483 PRO A N 1
ATOM 3859 C CA . PRO A 1 483 ? 6.570 -5.818 -11.323 1.00 91.19 483 PRO A CA 1
ATOM 3860 C C . PRO A 1 483 ? 5.067 -6.079 -11.193 1.00 91.19 483 PRO A C 1
ATOM 3862 O O . PRO A 1 483 ? 4.425 -6.412 -12.189 1.00 91.19 483 PRO A O 1
ATOM 3865 N N . LEU A 1 484 ? 4.484 -5.856 -10.008 1.00 92.44 484 LEU A N 1
ATOM 3866 C CA . LEU A 1 484 ? 3.048 -6.034 -9.786 1.00 92.44 484 LEU A CA 1
ATOM 3867 C C . LEU A 1 484 ? 2.221 -5.144 -10.724 1.00 92.44 484 LEU A C 1
ATOM 3869 O O . LEU A 1 484 ? 1.289 -5.618 -11.367 1.00 92.44 484 LEU A O 1
ATOM 3873 N N . MET A 1 485 ? 2.586 -3.868 -10.875 1.00 94.19 485 MET A N 1
ATOM 3874 C CA . MET A 1 485 ? 1.883 -2.946 -11.777 1.00 94.19 485 MET A CA 1
ATOM 3875 C C . MET A 1 485 ? 1.956 -3.370 -13.247 1.00 94.19 485 MET A C 1
ATOM 3877 O O . MET A 1 485 ? 1.009 -3.117 -13.997 1.00 94.19 485 MET A O 1
ATOM 3881 N N . HIS A 1 486 ? 3.051 -4.010 -13.662 1.00 91.31 486 HIS A N 1
ATOM 3882 C CA . HIS A 1 486 ? 3.160 -4.595 -14.997 1.00 91.31 486 HIS A CA 1
ATOM 3883 C C . HIS A 1 486 ? 2.237 -5.804 -15.155 1.00 91.31 486 HIS A C 1
ATOM 3885 O O . HIS A 1 486 ? 1.474 -5.849 -16.117 1.00 91.31 486 HIS A O 1
ATOM 3891 N N . LEU A 1 487 ? 2.258 -6.736 -14.200 1.00 90.56 487 LEU A N 1
ATOM 3892 C CA . LEU A 1 487 ? 1.457 -7.965 -14.242 1.00 90.56 487 LEU A CA 1
ATOM 3893 C C . LEU A 1 487 ? -0.053 -7.687 -14.212 1.00 90.56 487 LEU A C 1
ATOM 3895 O O . LEU A 1 487 ? -0.824 -8.372 -14.875 1.00 90.56 487 LEU A O 1
ATOM 3899 N N . LEU A 1 488 ? -0.474 -6.632 -13.512 1.00 91.75 488 LEU A N 1
ATOM 3900 C CA . LEU A 1 488 ? -1.866 -6.170 -13.490 1.00 91.75 488 LEU A CA 1
ATOM 3901 C C . LEU A 1 488 ? -2.278 -5.383 -14.749 1.00 91.75 488 LEU A C 1
ATOM 3903 O O . LEU A 1 488 ? -3.422 -4.936 -14.851 1.00 91.75 488 LEU A O 1
ATOM 3907 N N . GLY A 1 489 ? -1.351 -5.146 -15.684 1.00 89.12 489 GLY A N 1
ATOM 3908 C CA . GLY A 1 489 ? -1.594 -4.348 -16.887 1.00 89.12 489 GLY A CA 1
ATOM 3909 C C . GLY A 1 489 ? -1.816 -2.855 -16.617 1.00 89.12 489 GLY A C 1
ATOM 3910 O O . GLY A 1 489 ? -2.339 -2.150 -17.477 1.00 89.12 489 GLY A O 1
ATOM 3911 N N . VAL A 1 490 ? -1.433 -2.353 -15.437 1.00 89.38 490 VAL A N 1
ATOM 3912 C CA . VAL A 1 490 ? -1.585 -0.934 -15.068 1.00 89.38 490 VAL A CA 1
ATOM 3913 C C . VAL A 1 490 ? -0.517 -0.086 -15.749 1.00 89.38 490 VAL A C 1
ATOM 3915 O O . VAL A 1 490 ? -0.788 1.015 -16.229 1.00 89.38 490 VAL A O 1
ATOM 3918 N N . THR A 1 491 ? 0.732 -0.550 -15.758 1.00 89.31 491 THR A N 1
ATOM 3919 C CA . THR A 1 491 ? 1.849 0.161 -16.390 1.00 89.31 491 THR A CA 1
ATOM 3920 C C . THR A 1 491 ? 2.955 -0.810 -16.770 1.00 89.31 491 THR A C 1
ATOM 3922 O O . THR A 1 491 ? 3.390 -1.614 -15.957 1.00 89.31 491 THR A O 1
ATOM 3925 N N . HIS A 1 492 ? 3.476 -0.690 -17.989 1.00 88.56 492 HIS A N 1
ATOM 3926 C CA . HIS A 1 492 ? 4.571 -1.540 -18.448 1.00 88.56 492 HIS A CA 1
ATOM 3927 C C . HIS A 1 492 ? 5.901 -1.156 -17.784 1.00 88.56 492 HIS A C 1
ATOM 3929 O O . HIS A 1 492 ? 6.406 -0.048 -18.000 1.00 88.56 492 HIS A O 1
ATOM 3935 N N . PHE A 1 493 ? 6.453 -2.089 -17.004 1.00 86.62 493 PHE A N 1
ATOM 3936 C CA . PHE A 1 493 ? 7.798 -2.019 -16.424 1.00 86.62 493 PHE A CA 1
ATOM 3937 C C . PHE A 1 493 ? 8.708 -3.161 -16.884 1.00 86.62 493 PHE A C 1
ATOM 3939 O O . PHE A 1 493 ? 9.904 -2.938 -17.060 1.00 86.62 493 PHE A O 1
ATOM 3946 N N . LEU A 1 494 ? 8.160 -4.358 -17.092 1.00 83.69 494 LEU A N 1
ATOM 3947 C CA . LEU A 1 494 ? 8.900 -5.532 -17.550 1.00 83.69 494 LEU A CA 1
ATOM 3948 C C . LEU A 1 494 ? 8.822 -5.655 -19.086 1.00 83.69 494 LEU A C 1
ATOM 3950 O O . LEU A 1 494 ? 7.915 -5.074 -19.690 1.00 83.69 494 LEU A O 1
ATOM 3954 N N . PRO A 1 495 ? 9.755 -6.379 -19.730 1.00 79.69 495 PRO A N 1
ATOM 3955 C CA . PRO A 1 495 ? 9.651 -6.732 -21.146 1.00 79.69 495 PRO A CA 1
ATOM 3956 C C . PRO A 1 495 ? 8.386 -7.553 -21.441 1.00 79.69 495 PRO A C 1
ATOM 3958 O O . PRO A 1 495 ? 7.968 -8.353 -20.609 1.00 79.69 495 PRO A O 1
ATOM 3961 N N . ASP A 1 496 ? 7.820 -7.424 -22.646 1.00 66.56 496 ASP A N 1
ATOM 3962 C CA . ASP A 1 496 ? 6.568 -8.104 -23.037 1.00 66.56 496 ASP A CA 1
ATOM 3963 C C . ASP A 1 496 ? 6.631 -9.640 -22.927 1.00 66.56 496 ASP A C 1
ATOM 3965 O O . ASP A 1 496 ? 5.607 -10.301 -22.780 1.00 66.56 496 ASP A O 1
ATOM 3969 N N . THR A 1 497 ? 7.834 -10.222 -22.935 1.00 58.56 497 THR A N 1
ATOM 3970 C CA . THR A 1 497 ? 8.060 -11.666 -22.763 1.00 58.56 497 THR A CA 1
ATOM 3971 C C . THR A 1 497 ? 7.702 -12.188 -21.371 1.00 58.56 497 THR A C 1
ATOM 3973 O O . THR A 1 497 ? 7.588 -13.396 -21.186 1.00 58.56 497 THR A O 1
ATOM 3976 N N . VAL A 1 498 ? 7.536 -11.301 -20.390 1.00 57.16 498 VAL A N 1
ATOM 3977 C CA . VAL A 1 498 ? 7.281 -11.650 -18.988 1.00 57.16 498 VAL A CA 1
ATOM 3978 C C . VAL A 1 498 ? 5.798 -11.862 -18.691 1.00 57.16 498 VAL A C 1
ATOM 3980 O O . VAL A 1 498 ? 5.458 -12.614 -17.782 1.00 57.16 498 VAL A O 1
ATOM 3983 N N . ALA A 1 499 ? 4.907 -11.262 -19.480 1.00 48.66 499 ALA A N 1
ATOM 3984 C CA . ALA A 1 499 ? 3.461 -11.316 -19.262 1.00 48.66 499 ALA A CA 1
ATOM 3985 C C . ALA A 1 499 ? 2.834 -12.716 -19.469 1.00 48.66 499 ALA A C 1
ATOM 3987 O O . ALA A 1 499 ? 1.625 -12.863 -19.316 1.00 48.66 499 ALA A O 1
ATOM 3988 N N . ALA A 1 500 ? 3.628 -13.729 -19.838 1.00 36.03 500 ALA A N 1
ATOM 3989 C CA . ALA A 1 500 ? 3.166 -15.059 -20.238 1.00 36.03 500 ALA A CA 1
ATOM 3990 C C . ALA A 1 500 ? 3.504 -16.201 -19.252 1.00 36.03 500 ALA A C 1
ATOM 3992 O O . ALA A 1 500 ? 3.340 -17.362 -19.627 1.00 36.03 500 ALA A O 1
ATOM 3993 N N . CYS A 1 501 ? 3.991 -15.906 -18.039 1.00 37.62 501 CYS A N 1
ATOM 3994 C CA . CYS A 1 501 ? 4.381 -16.926 -17.052 1.00 37.62 501 CYS A CA 1
ATOM 3995 C C . CYS A 1 501 ? 3.284 -17.249 -16.032 1.00 37.62 501 CYS A C 1
ATOM 3997 O O . CYS A 1 501 ? 2.823 -16.309 -15.345 1.00 37.62 501 CYS A O 1
#